Protein AF-0000000087491617 (afdb_homodimer)

Solvent-accessible surface area (backbone atoms only — not comparable to full-atom values): 23302 Å² total; per-residue (Å²): 134,84,81,72,82,80,80,80,79,79,77,76,76,72,72,70,69,64,67,68,63,70,70,77,63,46,45,18,66,58,75,76,53,64,67,40,50,60,42,80,82,55,69,63,40,55,54,71,40,70,40,29,30,24,34,37,91,50,28,19,28,94,84,69,36,46,40,36,65,36,35,19,52,84,33,32,60,73,57,80,69,54,47,40,76,29,64,39,16,61,54,77,81,87,42,67,60,34,35,48,87,56,75,73,55,69,66,38,51,55,68,38,72,49,44,51,43,54,36,90,71,35,39,76,45,76,47,51,55,31,38,20,52,49,29,33,68,46,70,72,42,43,44,40,52,49,73,73,46,54,36,52,90,68,27,37,59,23,82,84,51,45,64,39,56,42,80,48,43,57,60,88,46,68,76,55,75,69,44,46,35,51,55,91,46,71,84,64,78,74,72,67,77,72,82,70,77,86,122,134,83,82,73,81,80,79,80,80,78,78,74,77,71,71,70,67,65,68,68,64,69,71,77,62,45,45,17,67,58,76,74,53,64,68,42,51,58,41,79,82,56,69,64,38,57,51,72,39,73,40,30,31,22,36,37,92,50,28,20,27,93,85,67,37,46,44,37,67,36,35,19,52,85,33,33,62,73,56,80,70,53,47,41,76,30,63,38,16,62,54,77,82,88,42,67,61,35,34,48,86,55,75,74,57,68,65,38,53,56,69,39,71,48,42,51,43,52,37,89,70,34,39,76,45,74,46,52,57,30,37,21,52,48,30,35,68,46,72,72,43,44,44,40,53,48,75,71,50,55,36,52,90,68,27,36,61,24,83,85,53,44,65,40,54,42,80,47,44,57,62,88,49,66,77,55,76,71,42,45,36,51,56,92,48,72,83,66,79,78,74,71,74,72,79,71,71,80,120

Nearest PDB structures (foldseek):
  5o32-assembly1_G  TM=4.995E-01  e=3.528E-10  Homo sapiens
  8cmt-assembly1_D  TM=4.604E-01  e=8.039E-11  Homo sapiens
  3zd1-assembly2_B  TM=4.513E-01  e=4.442E-08  Homo sapiens
  3kxv-assembly1_A  TM=4.478E-01  e=3.444E-07  Homo sapiens
  3kzj-assembly1_A  TM=4.372E-01  e=3.645E-07  Homo sapiens

InterPro domains:
  IPR000436 Sushi/SCR/CCP domain [PF00084] (28-83)
  IPR000436 Sushi/SCR/CCP domain [PF00084] (89-143)
  IPR000436 Sushi/SCR/CCP domain [PS50923] (26-85)
  IPR000436 Sushi/SCR/CCP domain [PS50923] (87-145)
  IPR000436 Sushi/SCR/CCP domain [SM00032] (28-83)
  IPR000436 Sushi/SCR/CCP domain [SM00032] (89-143)
  IPR000436 Sushi/SCR/CCP domain [cd00033] (31-81)
  IPR000436 Sushi/SCR/CCP domain [cd00033] (89-143)
  IPR002172 Low-density lipoprotein (LDL) receptor class A repeat [PF00057] (150-185)
  IPR002172 Low-density lipoprotein (LDL) receptor class A repeat [PS50068] (150-186)
  IPR002172 Low-density lipoprotein (LDL) receptor class A repeat [SM00192] (150-187)
  IPR002172 Low-density lipoprotein (LDL) receptor class A repeat [cd00112] (151-185)
  IPR023415 Low-density lipoprotein (LDL) receptor class A, conserved site [PS01209] (163-185)
  IPR035976 Sushi/SCR/CCP superfamily [SSF57535] (27-85)
  IPR035976 Sushi/SCR/CCP superfamily [SSF57535] (88-143)
  IPR036055 LDL receptor-like superfamily [G3DSA:4.10.400.10] (146-192)
  IPR036055 LDL receptor-like superfamily [SSF57424] (149-185)
  IPR051503 Complement System Regulators and Virion Entry Mediators [PTHR45785] (9-160)

Foldseek 3Di:
DPPDDDPDPPPPPPPCPVPPPPPPAQKEADADEPQWDKPPDDGIGHAFDKIKIFHHPQWAWPVRHGMDIWGHHSNDIPDHTYIDWAFKEAWDDDEPQKDWPDDDDGIGGAFDKIFIDGHPQWDKDDGRMWGHHRHDIDDHIHIGHLVVLPAPPQWDQFPSRDTDGLVPQCPPDDPVVVCRSNPPNPPPPPPPVPPDPDD/DDPDDDPPPPPPPPPCPVPPPPPPAQKEADADEPQKDKPPDDGIGHAFDKIKIFHHPQWAWPVRHGMDIWGHHSNDIPDHTYIDWAFKEAWDDDEPQKDWPDDDDGIGGAFDKIFIDGHPQWDKDDGRMWGHHRHDIDDHIHTGHLVVLPAPPQWDQFPVSDTDGLVPQCPPDDPVVVCRSNPPNPPPPPPPPPPPPPD

Organism: NCBI:txid62062

Structure (mmCIF, N/CA/C/O backbone):
data_AF-0000000087491617-model_v1
#
loop_
_entity.id
_entity.type
_entity.pdbx_description
1 polymer 'Sushi domain-containing protein'
#
loop_
_atom_site.group_PDB
_atom_site.id
_atom_site.type_symbol
_atom_site.label_atom_id
_atom_site.label_alt_id
_atom_site.label_comp_id
_atom_site.label_asym_id
_atom_site.label_entity_id
_atom_site.label_seq_id
_atom_site.pdbx_PDB_ins_code
_atom_site.Cartn_x
_atom_site.Cartn_y
_atom_site.Cartn_z
_atom_site.occupancy
_atom_site.B_iso_or_equiv
_atom_site.auth_seq_id
_atom_site.auth_comp_id
_atom_site.auth_asym_id
_atom_site.auth_atom_id
_atom_site.pdbx_PDB_model_num
ATOM 1 N N . MET A 1 1 ? 5.883 -97.625 -44.594 1 30.8 1 MET A N 1
ATOM 2 C CA . MET A 1 1 ? 5.328 -96.312 -44.656 1 30.8 1 MET A CA 1
ATOM 3 C C . MET A 1 1 ? 5.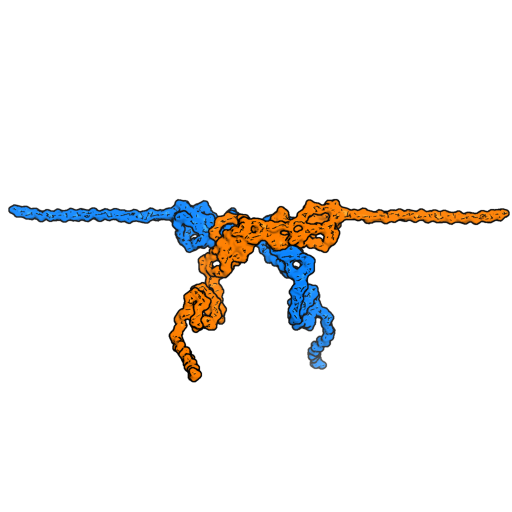859 -95.438 -43.5 1 30.8 1 MET A C 1
ATOM 5 O O . MET A 1 1 ? 5.832 -95.875 -42.344 1 30.8 1 MET A O 1
ATOM 9 N N . LYS A 1 2 ? 6.891 -94.688 -43.844 1 43.59 2 LYS A N 1
ATOM 10 C CA . LYS A 1 2 ? 7.688 -93.812 -43.031 1 43.59 2 LYS A CA 1
ATOM 11 C C . LYS A 1 2 ? 6.82 -92.688 -42.406 1 43.59 2 LYS A C 1
ATOM 13 O O . LYS A 1 2 ? 6.074 -92 -43.094 1 43.59 2 LYS A O 1
ATOM 18 N N . GLU A 1 3 ? 6.297 -92.875 -41.219 1 48.12 3 GLU A N 1
ATOM 19 C CA . GLU A 1 3 ? 5.473 -91.938 -40.469 1 48.12 3 GLU A CA 1
ATOM 20 C C . GLU A 1 3 ? 6.223 -90.562 -40.281 1 48.12 3 GLU A C 1
ATOM 22 O O . GLU A 1 3 ? 7.332 -90.562 -39.75 1 48.12 3 GLU A O 1
ATOM 27 N N . ILE A 1 4 ? 6.012 -89.688 -41.156 1 57.34 4 ILE A N 1
ATOM 28 C CA . ILE A 1 4 ? 6.625 -88.375 -41.031 1 57.34 4 ILE A CA 1
ATOM 29 C C . ILE A 1 4 ? 5.934 -87.562 -39.938 1 57.34 4 ILE A C 1
ATOM 31 O O . ILE A 1 4 ? 4.715 -87.375 -39.969 1 57.34 4 ILE A O 1
ATOM 35 N N . PRO A 1 5 ? 6.543 -87.312 -38.812 1 56.34 5 PRO A N 1
ATOM 36 C CA . PRO A 1 5 ? 5.914 -86.5 -37.781 1 56.34 5 PRO A CA 1
ATOM 37 C C . PRO A 1 5 ? 5.703 -85.062 -38.25 1 56.34 5 PRO A C 1
ATOM 39 O O . PRO A 1 5 ? 6.566 -84.5 -38.938 1 56.34 5 PRO A O 1
ATOM 42 N N . LEU A 1 6 ? 4.535 -84.562 -38.469 1 53.09 6 LEU A N 1
ATOM 43 C CA . LEU A 1 6 ? 4.148 -83.188 -38.812 1 53.09 6 LEU A CA 1
ATOM 44 C C . LEU A 1 6 ? 4.398 -82.25 -37.625 1 53.09 6 LEU A C 1
ATOM 46 O O . LEU A 1 6 ? 3.818 -82.438 -36.562 1 53.09 6 LEU A O 1
ATOM 50 N N . TYR A 1 7 ? 5.527 -81.562 -37.531 1 54.34 7 TYR A N 1
ATOM 51 C CA . TYR A 1 7 ? 5.754 -80.5 -36.562 1 54.34 7 TYR A CA 1
ATOM 52 C C . TYR A 1 7 ? 4.941 -79.25 -36.906 1 54.34 7 TYR A C 1
ATOM 54 O O . TYR A 1 7 ? 5.035 -78.75 -38.031 1 54.34 7 TYR A O 1
ATOM 62 N N . VAL A 1 8 ? 3.822 -79.062 -36.281 1 53.22 8 VAL A N 1
ATOM 63 C CA . VAL A 1 8 ? 3.062 -77.812 -36.406 1 53.22 8 VAL A CA 1
ATOM 64 C C . VAL A 1 8 ? 3.83 -76.625 -35.75 1 53.22 8 VAL A C 1
ATOM 66 O O . VAL A 1 8 ? 4.129 -76.688 -34.562 1 53.22 8 VAL A O 1
ATOM 69 N N . ILE A 1 9 ? 4.57 -75.812 -36.438 1 51.75 9 ILE A N 1
ATOM 70 C CA . ILE A 1 9 ? 5.188 -74.562 -35.969 1 51.75 9 ILE A CA 1
ATOM 71 C C . ILE A 1 9 ? 4.113 -73.5 -35.719 1 51.75 9 ILE A C 1
ATOM 73 O O . ILE A 1 9 ? 3.438 -73.062 -36.656 1 51.75 9 ILE A O 1
ATOM 77 N N . ILE A 1 10 ? 3.545 -73.5 -34.531 1 50.28 10 ILE A N 1
ATOM 78 C CA . ILE A 1 10 ? 2.66 -72.375 -34.125 1 50.28 10 ILE A CA 1
ATOM 79 C C . ILE A 1 10 ? 3.441 -71.062 -34.125 1 50.28 10 ILE A C 1
ATOM 81 O O . ILE A 1 10 ? 4.391 -70.938 -33.344 1 50.28 10 ILE A O 1
ATOM 85 N N . VAL A 1 11 ? 3.5 -70.312 -35.156 1 48.72 11 VAL A N 1
ATOM 86 C CA . VAL A 1 11 ? 4.051 -68.938 -35.188 1 48.72 11 VAL A CA 1
ATOM 87 C C . VAL A 1 11 ? 3.178 -68 -34.344 1 48.72 11 VAL A C 1
ATOM 89 O O . VAL A 1 11 ? 2.025 -67.75 -34.688 1 48.72 11 VAL A O 1
ATOM 92 N N . LEU A 1 12 ? 3.332 -68.062 -33.062 1 45.19 12 LEU A N 1
ATOM 93 C CA . LEU A 1 12 ? 2.707 -67 -32.25 1 45.19 12 LEU A CA 1
ATOM 94 C C . LEU A 1 12 ? 3.107 -65.625 -32.75 1 45.19 12 LEU A C 1
ATOM 96 O O . LEU A 1 12 ? 4.289 -65.25 -32.719 1 45.19 12 LEU A O 1
ATOM 100 N N . HIS A 1 13 ? 2.402 -65 -33.656 1 48.53 13 HIS A N 1
ATOM 101 C CA . HIS A 1 13 ? 2.547 -63.594 -33.969 1 48.53 13 HIS A CA 1
ATOM 102 C C . HIS A 1 13 ? 2.389 -62.75 -32.688 1 48.53 13 HIS A C 1
ATOM 104 O O . HIS A 1 13 ? 1.28 -62.594 -32.188 1 48.53 13 HIS A O 1
ATOM 110 N N . ILE A 1 14 ? 3.367 -62.75 -31.859 1 43.16 14 ILE A N 1
ATOM 111 C CA . ILE A 1 14 ? 3.35 -61.75 -30.812 1 43.16 14 ILE A CA 1
ATOM 112 C C . ILE A 1 14 ? 3.201 -60.344 -31.453 1 43.16 14 ILE A C 1
ATOM 114 O O . ILE A 1 14 ? 4.066 -59.938 -32.219 1 43.16 14 ILE A O 1
ATOM 118 N N . TRP A 1 15 ? 1.972 -60 -31.859 1 41.31 15 TRP A N 1
ATOM 119 C CA . TRP A 1 15 ? 1.788 -58.562 -32.125 1 41.31 15 TRP A CA 1
ATOM 120 C C . TRP A 1 15 ? 2.439 -57.719 -31.031 1 41.31 15 TRP A C 1
ATOM 122 O O . TRP A 1 15 ? 2.043 -57.781 -29.859 1 41.31 15 TRP A O 1
ATOM 132 N N . SER A 1 16 ? 3.74 -57.625 -31.078 1 38.47 16 SER A N 1
ATOM 133 C CA . SER A 1 16 ? 4.293 -56.562 -30.25 1 38.47 16 SER A CA 1
ATOM 134 C C . SER A 1 16 ? 3.408 -55.312 -30.297 1 38.47 16 SER A C 1
ATOM 136 O O . SER A 1 16 ? 3.24 -54.688 -31.359 1 38.47 16 SER A O 1
ATOM 138 N N . TYR A 1 17 ? 2.193 -55.406 -29.734 1 39.84 17 TYR A N 1
ATOM 139 C CA . TYR A 1 17 ? 1.621 -54.094 -29.469 1 39.84 17 TYR A CA 1
ATOM 140 C C . TYR A 1 17 ? 2.703 -53.094 -29.078 1 39.84 17 TYR A C 1
ATOM 142 O O . TYR A 1 17 ? 3.301 -53.219 -28 1 39.84 17 TYR A O 1
ATOM 150 N N . GLY A 1 18 ? 3.535 -52.75 -30.062 1 40.78 18 GLY A N 1
ATOM 151 C CA . GLY A 1 18 ? 4.32 -51.562 -29.688 1 40.78 18 GLY A CA 1
ATOM 152 C C . GLY A 1 18 ? 3.598 -50.656 -28.734 1 40.78 18 GLY A C 1
ATOM 153 O O . GLY A 1 18 ? 2.479 -50.219 -29 1 40.78 18 GLY A O 1
ATOM 154 N N . VAL A 1 19 ? 3.648 -51 -27.5 1 41.34 19 VAL A N 1
ATOM 155 C CA . VAL A 1 19 ? 3.283 -49.906 -26.609 1 41.34 19 VAL A CA 1
ATOM 156 C C . VAL A 1 19 ? 3.586 -48.562 -27.266 1 41.34 19 VAL A C 1
ATOM 158 O O . VAL A 1 19 ? 4.723 -48.312 -27.672 1 41.34 19 VAL A O 1
ATOM 161 N N . LYS A 1 20 ? 2.645 -48.156 -28.141 1 41 20 LYS A N 1
ATOM 162 C CA . LYS A 1 20 ? 2.816 -46.75 -28.5 1 41 20 LYS A CA 1
ATOM 163 C C . LYS A 1 20 ? 3.52 -46 -27.391 1 41 20 LYS A C 1
ATOM 165 O O . LYS A 1 20 ? 3.111 -46.062 -26.234 1 41 20 LYS A O 1
ATOM 170 N N . ALA A 1 21 ? 4.789 -45.906 -27.438 1 40.66 21 ALA A N 1
ATOM 171 C CA . ALA A 1 21 ? 5.461 -44.906 -26.609 1 40.66 21 ALA A CA 1
ATOM 172 C C . ALA A 1 21 ? 4.5 -43.781 -26.203 1 40.66 21 ALA A C 1
ATOM 174 O O . ALA A 1 21 ? 3.742 -43.281 -27.031 1 40.66 21 ALA A O 1
ATOM 175 N N . GLN A 1 22 ? 3.916 -43.875 -25.062 1 42.56 22 GLN A N 1
ATOM 176 C CA . GLN A 1 22 ? 3.307 -42.625 -24.609 1 42.56 22 GLN A CA 1
ATOM 177 C C . GLN A 1 22 ? 3.887 -41.438 -25.359 1 42.56 22 GLN A C 1
ATOM 179 O O . GLN A 1 22 ? 5.102 -41.219 -25.375 1 42.56 22 GLN A O 1
ATOM 184 N N . GLU A 1 23 ? 3.596 -41.188 -26.656 1 44.97 23 GLU A N 1
ATOM 185 C CA . GLU A 1 23 ? 4 -39.875 -27.203 1 44.97 23 GLU A CA 1
ATOM 186 C C . GLU A 1 23 ? 4.418 -38.938 -26.094 1 44.97 23 GLU A C 1
ATOM 188 O O . GLU A 1 23 ? 3.631 -38.656 -25.188 1 44.97 23 GLU A O 1
ATOM 193 N N . SER A 1 24 ? 5.559 -39.062 -25.422 1 51.25 24 SER A N 1
ATOM 194 C CA . SER A 1 24 ? 6.117 -38.125 -24.438 1 51.25 24 SER A CA 1
ATOM 195 C C . SER A 1 24 ? 5.5 -36.75 -24.578 1 51.25 24 SER A C 1
ATOM 197 O O . SER A 1 24 ? 5.684 -36.062 -25.594 1 51.25 24 SER A O 1
ATOM 199 N N . GLY A 1 25 ? 4.227 -36.656 -24.453 1 65.81 25 GLY A N 1
ATOM 200 C CA . GLY A 1 25 ? 3.471 -35.406 -24.625 1 65.81 25 GLY A CA 1
ATOM 201 C C . GLY A 1 25 ? 4.27 -34.188 -24.281 1 65.81 25 GLY A C 1
ATOM 202 O O . GLY A 1 25 ? 5.254 -34.25 -23.547 1 65.81 25 GLY A O 1
ATOM 203 N N . LYS A 1 26 ? 4.27 -33.188 -25.188 1 84.75 26 LYS A N 1
ATOM 204 C CA . LYS A 1 26 ? 4.953 -31.906 -25.016 1 84.75 26 LYS A CA 1
ATOM 205 C C . LYS A 1 26 ? 4.762 -31.359 -23.609 1 84.75 26 LYS A C 1
ATOM 207 O O . LYS A 1 26 ? 3.635 -31.266 -23.125 1 84.75 26 LYS A O 1
ATOM 212 N N . VAL A 1 27 ? 5.816 -31.594 -22.859 1 92.5 27 VAL A N 1
ATOM 213 C CA . VAL A 1 27 ? 5.781 -31.109 -21.484 1 92.5 27 VAL A CA 1
ATOM 214 C C . VAL A 1 27 ? 6.766 -29.938 -21.328 1 92.5 27 VAL A C 1
ATOM 216 O O . VAL A 1 27 ? 7.766 -29.875 -22.047 1 92.5 27 VAL A O 1
ATOM 219 N N . CYS A 1 28 ? 6.441 -29.031 -20.484 1 95.88 28 CYS A N 1
ATOM 220 C CA . CYS A 1 28 ? 7.355 -27.953 -20.094 1 95.88 28 CYS A CA 1
ATOM 221 C C . CYS A 1 28 ? 8.07 -28.312 -18.797 1 95.88 28 CYS A C 1
ATOM 223 O O . CYS A 1 28 ? 7.473 -28.875 -17.875 1 95.88 28 CYS A O 1
ATOM 225 N N . GLN A 1 29 ? 9.398 -28.016 -18.797 1 95.25 29 GLN A N 1
ATOM 226 C CA . GLN A 1 29 ? 10.141 -28.156 -17.547 1 95.25 29 GLN A CA 1
ATOM 227 C C . GLN A 1 29 ? 9.938 -26.953 -16.625 1 95.25 29 GLN A C 1
ATOM 229 O O . GLN A 1 29 ? 9.609 -25.859 -17.109 1 95.25 29 GLN A O 1
ATOM 234 N N . ARG A 1 30 ? 10.109 -27.188 -15.328 1 95 30 ARG A N 1
ATOM 235 C CA . ARG A 1 30 ? 10.016 -26.078 -14.398 1 95 30 ARG A CA 1
ATOM 236 C C . ARG A 1 30 ? 10.945 -24.938 -14.82 1 95 30 ARG A C 1
ATOM 238 O O . ARG A 1 30 ? 12.141 -25.156 -15.031 1 95 30 ARG A O 1
ATOM 245 N N . PRO A 1 31 ? 10.352 -23.812 -14.961 1 95.12 31 PRO A N 1
ATOM 246 C CA . PRO A 1 31 ? 11.227 -22.703 -15.328 1 95.12 31 PRO A CA 1
ATOM 247 C C . PRO A 1 31 ? 12.133 -22.266 -14.18 1 95.12 31 PRO A C 1
ATOM 249 O O . PRO A 1 31 ? 11.773 -22.422 -13.008 1 95.12 31 PRO A O 1
ATOM 252 N N . GLN A 1 32 ? 13.273 -21.766 -14.555 1 91.62 32 GLN A N 1
ATOM 253 C CA . GLN A 1 32 ? 14.156 -21.172 -13.555 1 91.62 32 GLN A CA 1
ATOM 254 C C . GLN A 1 32 ? 13.695 -19.766 -13.172 1 91.62 32 GLN A C 1
ATOM 256 O O . GLN A 1 32 ? 13.391 -18.953 -14.039 1 91.62 32 GLN A O 1
ATOM 261 N N . LEU A 1 33 ? 13.484 -19.594 -11.922 1 95.31 33 LEU A N 1
ATOM 262 C CA . LEU A 1 33 ? 13.094 -18.281 -11.422 1 95.31 33 LEU A CA 1
ATOM 263 C C . LEU A 1 33 ? 13.875 -17.922 -10.156 1 95.31 33 LEU A C 1
ATOM 265 O O . LEU A 1 33 ? 13.648 -18.516 -9.094 1 95.31 33 LEU A O 1
ATOM 269 N N . ASP A 1 34 ? 14.742 -16.891 -10.32 1 93.69 34 ASP A N 1
ATOM 270 C CA . ASP A 1 34 ? 15.484 -16.406 -9.156 1 93.69 34 ASP A CA 1
ATOM 271 C C . ASP A 1 34 ? 14.695 -15.336 -8.406 1 93.69 34 ASP A C 1
ATOM 273 O O . ASP A 1 34 ? 14.055 -14.484 -9.023 1 93.69 34 ASP A O 1
ATOM 277 N N . ASN A 1 35 ? 14.742 -15.406 -7.082 1 94.38 35 ASN A N 1
ATOM 278 C CA . ASN A 1 35 ? 14.164 -14.391 -6.215 1 94.38 35 ASN A CA 1
ATOM 279 C C . ASN A 1 35 ? 12.648 -14.328 -6.352 1 94.38 35 ASN A C 1
ATOM 281 O O . ASN A 1 35 ? 12.07 -13.25 -6.457 1 94.38 35 ASN A O 1
ATOM 285 N N . GLY A 1 36 ? 12.117 -15.508 -6.508 1 95.69 36 GLY A N 1
ATOM 286 C CA . GLY A 1 36 ? 10.68 -15.727 -6.602 1 95.69 36 GLY A CA 1
ATOM 287 C C . GLY A 1 36 ? 10.289 -17.188 -6.512 1 95.69 36 GLY A C 1
ATOM 288 O O . GLY A 1 36 ? 11.094 -18.031 -6.105 1 95.69 36 GLY A O 1
ATOM 289 N N . PHE A 1 37 ? 9.062 -17.453 -6.824 1 95.25 37 PHE A N 1
ATOM 290 C CA . PHE A 1 37 ? 8.625 -18.844 -6.816 1 95.25 37 PHE A CA 1
ATOM 291 C C . PHE A 1 37 ? 7.504 -19.062 -7.828 1 95.25 37 PHE A C 1
ATOM 293 O O . PHE A 1 37 ? 6.898 -18.094 -8.312 1 95.25 37 PHE A O 1
ATOM 300 N N . VAL A 1 38 ? 7.336 -20.281 -8.156 1 95.81 38 VAL A N 1
ATOM 301 C CA . VAL A 1 38 ? 6.289 -20.656 -9.102 1 95.81 38 VAL A CA 1
ATOM 302 C C . VAL A 1 38 ? 5.219 -21.484 -8.383 1 95.81 38 VAL A C 1
ATOM 304 O O . VAL A 1 38 ? 5.484 -22.094 -7.348 1 95.81 38 VAL A O 1
ATOM 307 N N . ASP A 1 39 ? 4.02 -21.391 -8.961 1 93.81 39 ASP A N 1
ATOM 308 C CA . ASP A 1 39 ? 2.912 -22.172 -8.406 1 93.81 39 ASP A CA 1
ATOM 309 C C . ASP A 1 39 ? 2.02 -22.719 -9.508 1 93.81 39 ASP A C 1
ATOM 311 O O . ASP A 1 39 ? 1.554 -21.984 -10.375 1 93.81 39 ASP A O 1
ATOM 315 N N . PRO A 1 40 ? 1.749 -23.969 -9.555 1 92.56 40 PRO A N 1
ATOM 316 C CA . PRO A 1 40 ? 2.248 -25 -8.648 1 92.56 40 PRO A CA 1
ATOM 317 C C . PRO A 1 40 ? 3.725 -25.328 -8.867 1 92.56 40 PRO A C 1
ATOM 319 O O . PRO A 1 40 ? 4.223 -25.203 -9.992 1 92.56 40 PRO A O 1
ATOM 322 N N . GLU A 1 41 ? 4.289 -25.766 -7.73 1 92 41 GLU A N 1
ATOM 323 C CA . GLU A 1 41 ? 5.688 -26.156 -7.824 1 92 41 GLU A CA 1
ATOM 324 C C . GLU A 1 41 ? 5.812 -27.641 -8.203 1 92 41 GLU A C 1
ATOM 326 O O . GLU A 1 41 ? 5.523 -28.516 -7.391 1 92 41 GLU A O 1
ATOM 331 N N . GLN A 1 42 ? 6.195 -27.906 -9.414 1 92.38 42 GLN A N 1
ATOM 332 C CA . GLN A 1 42 ? 6.391 -29.234 -9.969 1 92.38 42 GLN A CA 1
ATOM 333 C C . GLN A 1 42 ? 7.648 -29.297 -10.828 1 92.38 42 GLN A C 1
ATOM 335 O O . GLN A 1 42 ? 8.266 -28.266 -11.109 1 92.38 42 GLN A O 1
ATOM 340 N N . GLU A 1 43 ? 7.98 -30.516 -11.156 1 93.5 43 GLU A N 1
ATOM 341 C CA . GLU A 1 43 ? 9.172 -30.672 -11.992 1 93.5 43 GLU A CA 1
ATOM 342 C C . GLU A 1 43 ? 8.828 -30.516 -13.469 1 93.5 43 GLU A C 1
ATOM 344 O O . GLU A 1 43 ? 9.633 -29.969 -14.242 1 93.5 43 GLU A O 1
ATOM 349 N N . THR A 1 44 ? 7.691 -31.016 -13.859 1 94.75 44 THR A N 1
ATOM 350 C CA . THR A 1 44 ? 7.211 -30.922 -15.234 1 94.75 44 THR A CA 1
ATOM 351 C C . THR A 1 44 ? 5.75 -30.484 -15.266 1 94.75 44 THR A C 1
ATOM 353 O O . THR A 1 44 ? 5.023 -30.656 -14.281 1 94.75 44 THR A O 1
ATOM 356 N N . TYR A 1 45 ? 5.402 -29.828 -16.391 1 94.62 45 TYR A N 1
ATOM 357 C CA . TYR A 1 45 ? 4.051 -29.312 -16.562 1 94.62 45 TYR A CA 1
ATOM 358 C C . TYR A 1 45 ? 3.461 -29.781 -17.891 1 94.62 45 TYR A C 1
ATOM 360 O O . TYR A 1 45 ? 4.129 -29.719 -18.922 1 94.62 45 TYR A O 1
ATOM 368 N N . GLN A 1 46 ? 2.213 -30.25 -17.828 1 93.94 46 GLN A N 1
ATOM 369 C CA . GLN A 1 46 ? 1.538 -30.734 -19.031 1 93.94 46 GLN A CA 1
ATOM 370 C C . GLN A 1 46 ? 1.258 -29.578 -20 1 93.94 46 GLN A C 1
ATOM 372 O O . GLN A 1 46 ? 1.076 -28.438 -19.578 1 93.94 46 GLN A O 1
ATOM 377 N N . ASP A 1 47 ? 1.235 -29.953 -21.203 1 94.25 47 ASP A N 1
ATOM 378 C CA . ASP A 1 47 ? 0.895 -28.969 -22.219 1 94.25 47 ASP A CA 1
ATOM 379 C C . ASP A 1 47 ? -0.458 -28.328 -21.922 1 94.25 47 ASP A C 1
ATOM 381 O O . ASP A 1 47 ? -1.405 -29.016 -21.531 1 94.25 47 ASP A O 1
ATOM 385 N N . GLY A 1 48 ? -0.518 -26.984 -22.141 1 94.06 48 GLY A N 1
ATOM 386 C CA . GLY A 1 48 ? -1.764 -26.266 -21.906 1 94.06 48 GLY A CA 1
ATOM 387 C C . GLY A 1 48 ? -1.881 -25.703 -20.5 1 94.06 48 GLY A C 1
ATOM 388 O O . GLY A 1 48 ? -2.73 -24.859 -20.234 1 94.06 48 GLY A O 1
ATOM 389 N N . MET A 1 49 ? -1.02 -26.109 -19.672 1 93.75 49 MET A N 1
ATOM 390 C CA . MET A 1 49 ? -1.104 -25.688 -18.281 1 93.75 49 MET A CA 1
ATOM 391 C C . MET A 1 49 ? -0.583 -24.266 -18.109 1 93.75 49 MET A C 1
ATOM 393 O O . MET A 1 49 ? 0.366 -23.859 -18.781 1 93.75 49 MET A O 1
ATOM 397 N N . THR A 1 50 ? -1.267 -23.562 -17.188 1 94.88 50 THR A N 1
ATOM 398 C CA . THR A 1 50 ? -0.836 -22.219 -16.812 1 94.88 50 THR A CA 1
ATOM 399 C C . THR A 1 50 ? -0.073 -22.234 -15.492 1 94.88 50 THR A C 1
ATOM 401 O O . THR A 1 50 ? -0.486 -22.906 -14.539 1 94.88 50 THR A O 1
ATOM 404 N N . LEU A 1 51 ? 1.022 -21.578 -15.516 1 95.5 51 LEU A N 1
ATOM 405 C CA . LEU A 1 51 ? 1.879 -21.469 -14.344 1 95.5 51 LEU A CA 1
ATOM 406 C C . LEU A 1 51 ? 1.917 -20.031 -13.836 1 95.5 51 LEU A C 1
ATOM 408 O O . LEU A 1 51 ? 2.109 -19.094 -14.617 1 95.5 51 LEU A O 1
ATOM 412 N N . THR A 1 52 ? 1.641 -19.844 -12.547 1 96.12 52 THR A N 1
ATOM 413 C CA . THR A 1 52 ? 1.752 -18.531 -11.93 1 96.12 52 THR A CA 1
ATOM 414 C C . THR A 1 52 ? 3.078 -18.391 -11.188 1 96.12 52 THR A C 1
ATOM 416 O O . THR A 1 52 ? 3.623 -19.375 -10.688 1 96.12 52 THR A O 1
ATOM 419 N N . TYR A 1 53 ? 3.553 -17.219 -11.211 1 96.88 53 TYR A N 1
ATOM 420 C CA . TYR A 1 53 ? 4.77 -16.969 -10.453 1 96.88 53 TYR A CA 1
ATOM 421 C C . TYR A 1 53 ? 4.723 -15.602 -9.781 1 96.88 53 TYR A C 1
ATOM 423 O O . TYR A 1 53 ? 3.939 -14.734 -10.172 1 96.88 53 TYR A O 1
ATOM 431 N N . ALA A 1 54 ? 5.441 -15.445 -8.719 1 97.56 54 ALA A N 1
ATOM 432 C CA . ALA A 1 54 ? 5.535 -14.195 -7.973 1 97.56 54 ALA A CA 1
ATOM 433 C C . ALA A 1 54 ? 6.984 -13.875 -7.617 1 97.56 54 ALA A C 1
ATOM 435 O O . ALA A 1 54 ? 7.773 -14.781 -7.328 1 97.56 54 ALA A O 1
ATOM 436 N N . CYS A 1 55 ? 7.258 -12.633 -7.668 1 96.31 55 CYS A N 1
ATOM 437 C CA . CYS A 1 55 ? 8.586 -12.164 -7.297 1 96.31 55 CYS A CA 1
ATOM 438 C C . CYS A 1 55 ? 8.648 -11.805 -5.812 1 96.31 55 CYS A C 1
ATOM 440 O O . CYS A 1 55 ? 7.633 -11.438 -5.219 1 96.31 55 CYS A O 1
ATOM 442 N N . ASP A 1 56 ? 9.82 -11.961 -5.316 1 92.44 56 ASP A N 1
ATOM 443 C CA . ASP A 1 56 ? 10.023 -11.523 -3.939 1 92.44 56 ASP A CA 1
ATOM 444 C C . ASP A 1 56 ? 9.852 -10.008 -3.816 1 92.44 56 ASP A C 1
ATOM 446 O O . ASP A 1 56 ? 9.898 -9.289 -4.816 1 92.44 56 ASP A O 1
ATOM 450 N N . ARG A 1 57 ? 9.609 -9.602 -2.561 1 88.56 57 ARG A N 1
ATOM 451 C CA . ARG A 1 57 ? 9.398 -8.188 -2.303 1 88.56 57 ARG A CA 1
ATOM 452 C C . ARG A 1 57 ? 10.531 -7.344 -2.875 1 88.56 57 ARG A C 1
ATOM 454 O O . ARG A 1 57 ? 11.703 -7.715 -2.762 1 88.56 57 ARG A O 1
ATOM 461 N N . GLY A 1 58 ? 10.18 -6.207 -3.508 1 86.25 58 GLY A N 1
ATOM 462 C CA . GLY A 1 58 ? 11.18 -5.297 -4.055 1 86.25 58 GLY A CA 1
ATOM 463 C C . GLY A 1 58 ? 11.539 -5.602 -5.496 1 86.25 58 GLY A C 1
ATOM 464 O O . GLY A 1 58 ? 12.289 -4.855 -6.125 1 86.25 58 GLY A O 1
ATOM 465 N N . LEU A 1 59 ? 11.008 -6.66 -6.008 1 92.31 59 LEU A N 1
ATOM 466 C CA . LEU A 1 59 ? 11.289 -7.066 -7.383 1 92.31 59 LEU A CA 1
ATOM 467 C C . LEU A 1 59 ? 10.031 -7 -8.234 1 92.31 59 LEU A C 1
ATOM 469 O O . LEU A 1 59 ? 8.914 -6.977 -7.703 1 92.31 59 LEU A O 1
ATOM 473 N N . LYS A 1 60 ? 10.242 -6.91 -9.555 1 93.38 60 LYS A N 1
ATOM 474 C CA . LYS A 1 60 ? 9.117 -6.828 -10.484 1 93.38 60 LYS A CA 1
ATOM 475 C C . LYS A 1 60 ? 9.281 -7.816 -11.633 1 93.38 60 LYS A C 1
ATOM 477 O O . LYS A 1 60 ? 10.391 -8.266 -11.922 1 93.38 60 LYS A O 1
ATOM 482 N N . THR A 1 61 ? 8.117 -8.148 -12.203 1 95.38 61 THR A N 1
ATOM 483 C CA . THR A 1 61 ? 8.086 -8.945 -13.422 1 95.38 61 THR A CA 1
ATOM 484 C C . THR A 1 61 ? 8.25 -8.055 -14.656 1 95.38 61 THR A C 1
ATOM 486 O O . THR A 1 61 ? 8.242 -6.828 -14.539 1 95.38 61 THR A O 1
ATOM 489 N N . PRO A 1 62 ? 8.445 -8.648 -15.805 1 92.38 62 PRO A N 1
ATOM 490 C CA . PRO A 1 62 ? 8.531 -7.84 -17.016 1 92.38 62 PRO A CA 1
ATOM 491 C C . PRO A 1 62 ? 7.277 -6.992 -17.25 1 92.38 62 PRO A C 1
ATOM 493 O O . PRO A 1 62 ? 7.332 -5.984 -17.953 1 92.38 62 PRO A O 1
ATOM 496 N N . MET A 1 63 ? 6.152 -7.348 -16.641 1 89.75 63 MET A N 1
ATOM 497 C CA . MET A 1 63 ? 4.906 -6.602 -16.781 1 89.75 63 MET A CA 1
ATOM 498 C C . MET A 1 63 ? 4.789 -5.539 -15.695 1 89.75 63 MET A C 1
ATOM 500 O O . MET A 1 63 ? 3.73 -4.93 -15.523 1 89.75 63 MET A O 1
ATOM 504 N N . GLU A 1 64 ? 5.793 -5.352 -14.922 1 86 64 GLU A N 1
ATOM 505 C CA . GLU A 1 64 ? 5.949 -4.273 -13.953 1 86 64 GLU A CA 1
ATOM 506 C C . GLU A 1 64 ? 5.258 -4.609 -12.633 1 86 64 GLU A C 1
ATOM 508 O O . GLU A 1 64 ? 5.473 -3.939 -11.625 1 86 64 GLU A O 1
ATOM 513 N N . GLY A 1 65 ? 4.508 -5.629 -12.633 1 91.81 65 GLY A N 1
ATOM 514 C CA . GLY A 1 65 ? 3.893 -6.074 -11.398 1 91.81 65 GLY A CA 1
ATOM 515 C C . GLY A 1 65 ? 4.734 -7.09 -10.648 1 91.81 65 GLY A C 1
ATOM 516 O O . GLY A 1 65 ? 5.898 -7.312 -10.984 1 91.81 65 GLY A O 1
ATOM 517 N N . TRP A 1 66 ? 4.125 -7.613 -9.586 1 94.19 66 TRP A N 1
ATOM 518 C CA . TRP A 1 66 ? 4.91 -8.508 -8.742 1 94.19 66 TRP A CA 1
ATOM 519 C C . TRP A 1 66 ? 4.559 -9.969 -9.023 1 94.19 66 TRP A C 1
ATOM 521 O O . TRP A 1 66 ? 5.164 -10.875 -8.453 1 94.19 66 TRP A O 1
ATOM 531 N N . TRP A 1 67 ? 3.592 -10.188 -9.898 1 97 67 TRP A N 1
ATOM 532 C CA . TRP A 1 67 ? 3.236 -11.555 -10.266 1 97 67 TRP A CA 1
ATOM 533 C C . TRP A 1 67 ? 2.996 -11.664 -11.766 1 97 67 TRP A C 1
ATOM 535 O O . TRP A 1 67 ? 2.912 -10.656 -12.469 1 97 67 TRP A O 1
ATOM 545 N N . GLY A 1 68 ? 2.982 -12.891 -12.219 1 96.06 68 GLY A N 1
ATOM 546 C CA . GLY A 1 68 ? 2.719 -13.156 -13.625 1 96.06 68 GLY A CA 1
ATOM 547 C C . GLY A 1 68 ? 2.25 -14.57 -13.891 1 96.06 68 GLY A C 1
ATOM 548 O O . GLY A 1 68 ? 2.201 -15.398 -12.977 1 96.06 68 GLY A O 1
ATOM 549 N N . MET A 1 69 ? 1.812 -14.734 -15.133 1 95.69 69 MET A N 1
ATOM 550 C CA . MET A 1 69 ? 1.343 -16.047 -15.578 1 95.69 69 MET A CA 1
ATOM 551 C C . MET A 1 69 ? 1.965 -16.422 -16.922 1 95.69 69 MET A C 1
ATOM 553 O O . MET A 1 69 ? 2.098 -15.578 -17.797 1 95.69 69 MET A O 1
ATOM 557 N N . ILE A 1 70 ? 2.352 -17.688 -17.016 1 95.81 70 ILE A N 1
ATOM 558 C CA . ILE A 1 70 ? 2.859 -18.219 -18.281 1 95.81 70 ILE A CA 1
ATOM 559 C C . ILE A 1 70 ? 2.141 -19.516 -18.609 1 95.81 70 ILE A C 1
ATOM 561 O O . ILE A 1 70 ? 1.562 -20.156 -17.734 1 95.81 70 ILE A O 1
ATOM 565 N N . LYS A 1 71 ? 2.166 -19.891 -19.859 1 96.06 71 LYS A N 1
ATOM 566 C CA . LYS A 1 71 ? 1.457 -21.078 -20.312 1 96.06 71 LYS A CA 1
ATOM 567 C C . LYS A 1 71 ? 2.395 -22.031 -21.047 1 96.06 71 LYS A C 1
ATOM 569 O O . LYS A 1 71 ? 3.223 -21.594 -21.859 1 96.06 71 LYS A O 1
ATOM 574 N N . CYS A 1 72 ? 2.26 -23.297 -20.75 1 96.75 72 CYS A N 1
ATOM 575 C CA . CYS A 1 72 ? 2.986 -24.328 -21.5 1 96.75 72 CYS A CA 1
ATOM 576 C C . CYS A 1 72 ? 2.275 -24.641 -22.812 1 96.75 72 CYS A C 1
ATOM 578 O O . CYS A 1 72 ? 1.157 -25.172 -22.797 1 96.75 72 CYS A O 1
ATOM 580 N N . GLU A 1 73 ? 2.959 -24.25 -23.828 1 94.75 73 GLU A N 1
ATOM 581 C CA . GLU A 1 73 ? 2.395 -24.5 -25.156 1 94.75 73 GLU A CA 1
ATOM 582 C C . GLU A 1 73 ? 3.393 -25.234 -26.047 1 94.75 73 GLU A C 1
ATOM 584 O O . GLU A 1 73 ? 4.457 -24.688 -26.375 1 94.75 73 GLU A O 1
ATOM 589 N N . ASN A 1 74 ? 3.023 -26.469 -26.453 1 93 74 ASN A N 1
ATOM 590 C CA . ASN A 1 74 ? 3.863 -27.281 -27.328 1 93 74 ASN A CA 1
ATOM 591 C C . ASN A 1 74 ? 5.238 -27.531 -26.703 1 93 74 ASN A C 1
ATOM 593 O O . ASN A 1 74 ? 6.258 -27.422 -27.391 1 93 74 ASN A O 1
ATOM 597 N N . GLY A 1 75 ? 5.254 -27.625 -25.391 1 92.31 75 GLY A N 1
ATOM 598 C CA . GLY A 1 75 ? 6.461 -28 -24.672 1 92.31 75 GLY A CA 1
ATOM 599 C C . GLY A 1 75 ? 7.352 -26.812 -24.359 1 92.31 75 GLY A C 1
ATOM 600 O O . GLY A 1 75 ? 8.5 -26.984 -23.953 1 92.31 75 GLY A O 1
ATOM 601 N N . ARG A 1 76 ? 6.852 -25.672 -24.672 1 94.31 76 ARG A N 1
ATOM 602 C CA . ARG A 1 76 ? 7.602 -24.453 -24.375 1 94.31 76 ARG A CA 1
ATOM 603 C C . ARG A 1 76 ? 6.738 -23.453 -23.609 1 94.31 76 ARG A C 1
ATOM 605 O O . ARG A 1 76 ? 5.523 -23.391 -23.812 1 94.31 76 ARG A O 1
ATOM 612 N N . TRP A 1 77 ? 7.402 -22.781 -22.766 1 95.44 77 TRP A N 1
ATOM 613 C CA . TRP A 1 77 ? 6.684 -21.75 -22.047 1 95.44 77 TRP A CA 1
ATOM 614 C C . TRP A 1 77 ? 6.41 -20.547 -22.938 1 95.44 77 TRP A C 1
ATOM 616 O O . TRP A 1 77 ? 7.25 -20.172 -23.766 1 95.44 77 TRP A O 1
ATOM 626 N N . SER A 1 78 ? 5.223 -19.922 -22.734 1 95.19 78 SER A N 1
ATOM 627 C CA . SER A 1 78 ? 4.836 -18.75 -23.516 1 95.19 78 SER A CA 1
ATOM 628 C C . SER A 1 78 ? 5.801 -17.594 -23.281 1 95.19 78 SER A C 1
ATOM 630 O O . SER A 1 78 ? 5.977 -16.734 -24.141 1 95.19 78 SER A O 1
ATOM 632 N N . ASP A 1 79 ? 6.34 -17.453 -22.141 1 94 79 ASP A N 1
ATOM 633 C CA . ASP A 1 79 ? 7.301 -16.438 -21.75 1 94 79 ASP A CA 1
ATOM 634 C C . ASP A 1 79 ? 8.266 -16.969 -20.688 1 94 79 ASP A C 1
ATOM 636 O O . ASP A 1 79 ? 8.078 -18.062 -20.172 1 94 79 ASP A O 1
ATOM 640 N N . SER A 1 80 ? 9.305 -16.25 -20.469 1 92.38 80 SER A N 1
ATOM 641 C CA . SER A 1 80 ? 10.25 -16.625 -19.422 1 92.38 80 SER A CA 1
ATOM 642 C C . SER A 1 80 ? 10.031 -15.781 -18.172 1 92.38 80 SER A C 1
ATOM 644 O O . SER A 1 80 ? 10.117 -14.555 -18.219 1 92.38 80 SER A O 1
ATOM 646 N N . PRO A 1 81 ? 9.727 -16.5 -17.109 1 94.75 81 PRO A N 1
ATOM 647 C CA . PRO A 1 81 ? 9.555 -15.727 -15.875 1 94.75 81 PRO A CA 1
ATOM 648 C C . PRO A 1 81 ? 10.859 -15.109 -15.375 1 94.75 81 PRO A C 1
ATOM 650 O O . PRO A 1 81 ? 11.914 -15.75 -15.445 1 94.75 81 PRO A O 1
ATOM 653 N N . LEU A 1 82 ? 10.734 -13.82 -14.961 1 95.81 82 LEU A N 1
ATOM 654 C CA . LEU A 1 82 ? 11.898 -13.078 -14.492 1 95.81 82 LEU A CA 1
ATOM 655 C C . LEU A 1 82 ? 11.516 -12.109 -13.383 1 95.81 82 LEU A C 1
ATOM 657 O O . LEU A 1 82 ? 10.438 -11.516 -13.414 1 95.81 82 LEU A O 1
ATOM 661 N N . CYS A 1 83 ? 12.383 -12.055 -12.445 1 96 83 CYS A N 1
ATOM 662 C CA . CYS A 1 83 ? 12.266 -11.055 -11.383 1 96 83 CYS A CA 1
ATOM 663 C C . CYS A 1 83 ? 13.469 -10.125 -11.383 1 96 83 CYS A C 1
ATOM 665 O O . CYS A 1 83 ? 14.609 -10.57 -11.281 1 96 83 CYS A O 1
ATOM 667 N N . THR A 1 84 ? 13.148 -8.867 -11.602 1 94.06 84 THR A N 1
ATOM 668 C CA . THR A 1 84 ? 14.219 -7.875 -11.625 1 94.06 84 THR A CA 1
ATOM 669 C C . THR A 1 84 ? 13.953 -6.777 -10.594 1 94.06 84 THR A C 1
ATOM 671 O O . THR A 1 84 ? 12.812 -6.578 -10.172 1 94.06 84 THR A O 1
ATOM 674 N N . ALA A 1 85 ? 15.031 -6.145 -10.172 1 91.19 85 ALA A N 1
ATOM 675 C CA . ALA A 1 85 ? 14.898 -5.094 -9.164 1 91.19 85 ALA A CA 1
ATOM 676 C C . ALA A 1 85 ? 14.117 -3.904 -9.711 1 91.19 85 ALA A C 1
ATOM 678 O O . ALA A 1 85 ? 14.281 -3.52 -10.867 1 91.19 85 ALA A O 1
ATOM 679 N N . ARG A 1 86 ? 13.227 -3.475 -8.859 1 88.88 86 ARG A N 1
ATOM 680 C CA . ARG A 1 86 ? 12.57 -2.213 -9.195 1 88.88 86 ARG A CA 1
ATOM 681 C C . ARG A 1 86 ? 13.547 -1.045 -9.078 1 88.88 86 ARG A C 1
ATOM 683 O O . ARG A 1 86 ? 14.375 -1.009 -8.164 1 88.88 86 ARG A O 1
ATOM 690 N N . ARG A 1 87 ? 13.406 -0.115 -10.008 1 86.38 87 ARG A N 1
ATOM 691 C CA . ARG A 1 87 ? 14.297 1.041 -9.977 1 86.38 87 ARG A CA 1
ATOM 692 C C . ARG A 1 87 ? 13.523 2.322 -9.688 1 86.38 87 ARG A C 1
ATOM 694 O O . ARG A 1 87 ? 14.078 3.42 -9.75 1 86.38 87 ARG A O 1
ATOM 701 N N . SER A 1 88 ? 12.297 2.17 -9.406 1 92.75 88 SER A N 1
ATOM 702 C CA . SER A 1 88 ? 11.453 3.324 -9.117 1 92.75 88 SER A CA 1
ATOM 703 C C . SER A 1 88 ? 10.297 2.947 -8.195 1 92.75 88 SER A C 1
ATOM 705 O O . SER A 1 88 ? 10 1.765 -8.008 1 92.75 88 SER A O 1
ATOM 707 N N . CYS A 1 89 ? 9.766 3.949 -7.586 1 93.56 89 CYS A N 1
ATOM 708 C CA . CYS A 1 89 ? 8.617 3.775 -6.715 1 93.56 89 CYS A CA 1
ATOM 709 C C . CYS A 1 89 ? 7.379 4.438 -7.305 1 93.56 89 CYS A C 1
ATOM 711 O O . CYS A 1 89 ? 7.477 5.492 -7.941 1 93.56 89 CYS A O 1
ATOM 713 N N . ASP A 1 90 ? 6.27 3.697 -7.066 1 90.94 90 ASP A N 1
ATOM 714 C CA . ASP A 1 90 ? 4.996 4.352 -7.359 1 90.94 90 ASP A CA 1
ATOM 715 C C . ASP A 1 90 ? 4.715 5.477 -6.363 1 90.94 90 ASP A C 1
ATOM 717 O O . ASP A 1 90 ? 5.586 5.84 -5.566 1 90.94 90 ASP A O 1
ATOM 721 N N . ALA A 1 91 ? 3.574 6.129 -6.504 1 93.12 91 ALA A N 1
ATOM 722 C CA . ALA A 1 91 ? 3.193 7.195 -5.582 1 93.12 91 ALA A CA 1
ATOM 723 C C . ALA A 1 91 ? 3.357 6.75 -4.129 1 93.12 91 ALA A C 1
ATOM 725 O O . ALA A 1 91 ? 3.066 5.602 -3.789 1 93.12 91 ALA A O 1
ATOM 726 N N . PRO A 1 92 ? 3.805 7.664 -3.303 1 95.62 92 PRO A N 1
ATOM 727 C CA . PRO A 1 92 ? 3.965 7.309 -1.891 1 95.62 92 PRO A CA 1
ATOM 728 C C . PRO A 1 92 ? 2.652 6.891 -1.232 1 95.62 92 PRO A C 1
ATOM 730 O O . PRO A 1 92 ? 1.579 7.328 -1.657 1 95.62 92 PRO A O 1
ATOM 733 N N . PRO A 1 93 ? 2.818 6.027 -0.243 1 94 93 PRO A N 1
ATOM 734 C CA . PRO A 1 93 ? 1.596 5.562 0.414 1 94 93 PRO A CA 1
ATOM 735 C C . PRO A 1 93 ? 0.81 6.699 1.068 1 94 93 PRO A C 1
ATOM 737 O O . PRO A 1 93 ? 1.404 7.652 1.574 1 94 93 PRO A O 1
ATOM 740 N N . GLN A 1 94 ? -0.47 6.547 1.013 1 94.56 94 GLN A N 1
ATOM 741 C CA . GLN A 1 94 ? -1.321 7.535 1.662 1 94.56 94 GLN A CA 1
ATOM 742 C C . GLN A 1 94 ? -1.275 7.391 3.18 1 94.56 94 GLN A C 1
ATOM 744 O O . GLN A 1 94 ? -1.367 6.277 3.705 1 94.56 94 GLN A O 1
ATOM 749 N N . VAL A 1 95 ? -1.067 8.461 3.857 1 95.38 95 VAL A N 1
ATOM 750 C CA . VAL A 1 95 ? -1.142 8.531 5.312 1 95.38 95 VAL A CA 1
ATOM 751 C C . VAL A 1 95 ? -2.354 9.367 5.727 1 95.38 95 VAL A C 1
ATOM 753 O O . VAL A 1 95 ? -2.514 10.508 5.285 1 95.38 95 VAL A O 1
ATOM 756 N N . ASN A 1 96 ? -3.158 8.727 6.617 1 93.12 96 ASN A N 1
ATOM 757 C CA . ASN A 1 96 ? -4.328 9.469 7.074 1 93.12 96 ASN A CA 1
ATOM 758 C C . ASN A 1 96 ? -3.93 10.75 7.805 1 93.12 96 ASN A C 1
ATOM 760 O O . ASN A 1 96 ? -3.037 10.734 8.656 1 93.12 96 ASN A O 1
ATOM 764 N N . HIS A 1 97 ? -4.656 11.844 7.348 1 94.12 97 HIS A N 1
ATOM 765 C CA . HIS A 1 97 ? -4.477 13.141 7.984 1 94.12 97 HIS A CA 1
ATOM 766 C C . HIS A 1 97 ? -3.08 13.695 7.73 1 94.12 97 HIS A C 1
ATOM 768 O O . HIS A 1 97 ? -2.482 14.32 8.617 1 94.12 97 HIS A O 1
ATOM 774 N N . ALA A 1 98 ? -2.555 13.359 6.652 1 96.81 98 ALA A N 1
ATOM 775 C CA . ALA A 1 98 ? -1.268 13.898 6.223 1 96.81 98 ALA A CA 1
ATOM 776 C C . ALA A 1 98 ? -1.306 14.305 4.754 1 96.81 98 ALA A C 1
ATOM 778 O O . ALA A 1 98 ? -2.189 13.883 4.008 1 96.81 98 ALA A O 1
ATOM 779 N N . THR A 1 99 ? -0.462 15.133 4.406 1 96.19 99 THR A N 1
ATOM 780 C CA . THR A 1 99 ? -0.217 15.5 3.02 1 96.19 99 THR A CA 1
ATOM 781 C C . THR A 1 99 ? 1.27 15.398 2.686 1 96.19 99 THR A C 1
ATOM 783 O O . THR A 1 99 ? 2.082 15.062 3.549 1 96.19 99 THR A O 1
ATOM 786 N N . ILE A 1 100 ? 1.6 15.641 1.387 1 96.38 100 ILE A N 1
ATOM 787 C CA . ILE A 1 100 ? 2.98 15.656 0.917 1 96.38 100 ILE A CA 1
ATOM 788 C C . ILE A 1 100 ? 3.314 17.031 0.331 1 96.38 100 ILE A C 1
ATOM 790 O O . ILE A 1 100 ? 2.516 17.594 -0.414 1 96.38 100 ILE A O 1
ATOM 794 N N . VAL A 1 101 ? 4.5 17.547 0.708 1 92.06 101 VAL A N 1
ATOM 795 C CA . VAL A 1 101 ? 4.875 18.906 0.314 1 92.06 101 VAL A CA 1
ATOM 796 C C . VAL A 1 101 ? 5.637 18.859 -1.009 1 92.06 101 VAL A C 1
ATOM 798 O O . VAL A 1 101 ? 6.719 19.438 -1.127 1 92.06 101 VAL A O 1
ATOM 801 N N . HIS A 1 102 ? 5.32 18 -1.937 1 91.19 102 HIS A N 1
ATOM 802 C CA . HIS A 1 102 ? 5.863 17.875 -3.283 1 91.19 102 HIS A CA 1
ATOM 803 C C . HIS A 1 102 ? 4.746 17.781 -4.32 1 91.19 102 HIS A C 1
ATOM 805 O O . HIS A 1 102 ? 3.633 17.359 -4.004 1 91.19 102 HIS A O 1
ATOM 811 N N . GLN A 1 103 ? 5.105 18.219 -5.516 1 91.44 103 GLN A N 1
ATOM 812 C CA . GLN A 1 103 ? 4.152 18.047 -6.609 1 91.44 103 GLN A CA 1
ATOM 813 C C . GLN A 1 103 ? 3.848 16.578 -6.844 1 91.44 103 GLN A C 1
ATOM 815 O O . GLN A 1 103 ? 4.727 15.727 -6.691 1 91.44 103 GLN A O 1
ATOM 820 N N . TYR A 1 104 ? 2.648 16.406 -7.262 1 91.81 104 TYR A N 1
ATOM 821 C CA . TYR A 1 104 ? 2.236 15.023 -7.48 1 91.81 104 TYR A CA 1
ATOM 822 C C . TYR A 1 104 ? 3.053 14.383 -8.594 1 91.81 104 TYR A C 1
ATOM 824 O O . TYR A 1 104 ? 3.295 15.008 -9.633 1 91.81 104 TYR A O 1
ATOM 832 N N . GLN A 1 105 ? 3.465 13.242 -8.328 1 92.62 105 GLN A N 1
ATOM 833 C CA . GLN A 1 105 ? 4.062 12.344 -9.312 1 92.62 105 GLN A CA 1
ATOM 834 C C . GLN A 1 105 ? 3.584 10.906 -9.109 1 92.62 105 GLN A C 1
ATOM 836 O O . GLN A 1 105 ? 3.26 10.508 -7.984 1 92.62 105 GLN A O 1
ATOM 841 N N . ASN A 1 106 ? 3.531 10.195 -10.219 1 89.94 106 ASN A N 1
ATOM 842 C CA . ASN A 1 106 ? 3.092 8.805 -10.117 1 89.94 106 ASN A CA 1
ATOM 843 C C . ASN A 1 106 ? 4.277 7.844 -10.07 1 89.94 106 ASN A C 1
ATOM 845 O O . ASN A 1 106 ? 4.094 6.633 -9.914 1 89.94 106 ASN A O 1
ATOM 849 N N . ASN A 1 107 ? 5.43 8.414 -10.281 1 92.75 107 ASN A N 1
ATOM 850 C CA . ASN A 1 107 ? 6.648 7.617 -10.289 1 92.75 107 ASN A CA 1
ATOM 851 C C . ASN A 1 107 ? 7.832 8.398 -9.719 1 92.75 107 ASN A C 1
ATOM 853 O O . ASN A 1 107 ? 8.008 9.578 -10.031 1 92.75 107 ASN A O 1
ATOM 857 N N . PHE A 1 108 ? 8.617 7.723 -8.906 1 95.25 108 PHE A N 1
ATOM 858 C CA . PHE A 1 108 ? 9.766 8.336 -8.242 1 95.25 108 PHE A CA 1
ATOM 859 C C . PHE A 1 108 ? 11.016 7.492 -8.43 1 95.25 108 PHE A C 1
ATOM 861 O O . PHE A 1 108 ? 10.977 6.27 -8.266 1 95.25 108 PHE A O 1
ATOM 868 N N . SER A 1 109 ? 12.117 8.109 -8.805 1 94.75 109 SER A N 1
ATOM 869 C CA . SER A 1 109 ? 13.367 7.395 -9.008 1 94.75 109 SER A CA 1
ATOM 870 C C . SER A 1 109 ? 13.945 6.895 -7.684 1 94.75 109 SER A C 1
ATOM 872 O O . SER A 1 109 ? 13.609 7.422 -6.617 1 94.75 109 SER A O 1
ATOM 874 N N . ASN A 1 110 ? 14.797 5.895 -7.875 1 93.5 110 ASN A N 1
ATOM 875 C CA . ASN A 1 110 ? 15.5 5.395 -6.695 1 93.5 110 ASN A CA 1
ATOM 876 C C . ASN A 1 110 ? 16.25 6.512 -5.973 1 93.5 110 ASN A C 1
ATOM 878 O O . ASN A 1 110 ? 16.906 7.332 -6.609 1 93.5 110 ASN A O 1
ATOM 882 N N . GLY A 1 111 ? 16.078 6.551 -4.648 1 95.31 111 GLY A N 1
ATOM 883 C CA . GLY A 1 111 ? 16.766 7.566 -3.857 1 95.31 111 GLY A CA 1
ATOM 884 C C . GLY A 1 111 ? 15.93 8.82 -3.652 1 95.31 111 GLY A C 1
ATOM 885 O O . GLY A 1 111 ? 16.266 9.672 -2.832 1 95.31 111 GLY A O 1
ATOM 886 N N . SER A 1 112 ? 14.867 8.969 -4.336 1 95.69 112 SER A N 1
ATOM 887 C CA . SER A 1 112 ? 14 10.141 -4.211 1 95.69 112 SER A CA 1
ATOM 888 C C . SER A 1 112 ? 13.359 10.203 -2.83 1 95.69 112 SER A C 1
ATOM 890 O O . SER A 1 112 ? 12.992 9.172 -2.258 1 95.69 112 SER A O 1
ATOM 892 N N . LYS A 1 113 ? 13.164 11.422 -2.424 1 96.62 113 LYS A N 1
ATOM 893 C CA . LYS A 1 113 ? 12.617 11.656 -1.092 1 96.62 113 LYS A CA 1
ATOM 894 C C . LYS A 1 113 ? 11.336 12.484 -1.166 1 96.62 113 LYS A C 1
ATOM 896 O O . LYS A 1 113 ? 11.227 13.398 -1.982 1 96.62 113 LYS A O 1
ATOM 901 N N . VAL A 1 114 ? 10.406 12.109 -0.282 1 97.06 114 VAL A N 1
ATOM 902 C CA . VAL A 1 114 ? 9.211 12.93 -0.126 1 97.06 114 VAL A CA 1
ATOM 903 C C . VAL A 1 114 ? 8.984 13.242 1.353 1 97.06 114 VAL A C 1
ATOM 905 O O . VAL A 1 114 ? 9.391 12.469 2.223 1 97.06 114 VAL A O 1
ATOM 908 N N . VAL A 1 115 ? 8.383 14.375 1.571 1 97.31 115 VAL A N 1
ATOM 909 C CA . VAL A 1 115 ? 8.188 14.82 2.945 1 97.31 115 VAL A CA 1
ATOM 910 C C . VAL A 1 115 ? 6.691 14.906 3.254 1 97.31 115 VAL A C 1
ATOM 912 O O . VAL A 1 115 ? 5.934 15.547 2.527 1 97.31 115 VAL A O 1
ATOM 915 N N . TYR A 1 116 ? 6.355 14.234 4.367 1 97.25 116 TYR A N 1
ATOM 916 C CA . TYR A 1 116 ? 4.973 14.266 4.836 1 97.25 116 TYR A CA 1
ATOM 917 C C . TYR A 1 116 ? 4.762 15.406 5.828 1 97.25 116 TYR A C 1
ATOM 919 O O . TYR A 1 116 ? 5.684 15.781 6.555 1 97.25 116 TYR A O 1
ATOM 927 N N . LYS A 1 117 ? 3.564 15.906 5.824 1 96.62 117 LYS A N 1
ATOM 928 C CA . LYS A 1 117 ? 3.121 16.875 6.828 1 96.62 117 LYS A CA 1
ATOM 929 C C . LYS A 1 117 ? 1.76 16.484 7.398 1 96.62 117 LYS A C 1
ATOM 931 O O . LYS A 1 117 ? 0.805 16.266 6.648 1 96.62 117 LYS A O 1
ATOM 936 N N . CYS A 1 118 ? 1.681 16.375 8.672 1 95.25 118 CYS A N 1
ATOM 937 C CA . CYS A 1 118 ? 0.414 16.031 9.305 1 95.25 118 CYS A CA 1
ATOM 938 C C . CYS A 1 118 ? -0.528 17.234 9.32 1 95.25 118 CYS A C 1
ATOM 940 O O . CYS A 1 118 ? -0.08 18.375 9.359 1 95.25 118 CYS A O 1
ATOM 942 N N . LYS A 1 119 ? -1.794 16.875 9.227 1 92.81 119 LYS A N 1
ATOM 943 C CA . LYS A 1 119 ? -2.842 17.875 9.391 1 92.81 119 LYS A CA 1
ATOM 944 C C . LYS A 1 119 ? -2.707 18.609 10.719 1 92.81 119 LYS A C 1
ATOM 946 O O . LYS A 1 119 ? -2.219 18.047 11.695 1 92.81 119 LYS A O 1
ATOM 951 N N . ARG A 1 120 ? -3.186 19.828 10.703 1 89.12 120 ARG A N 1
ATOM 952 C CA . ARG A 1 120 ? -3.158 20.594 11.938 1 89.12 120 ARG A CA 1
ATOM 953 C C . ARG A 1 120 ? -3.811 19.828 13.078 1 89.12 120 ARG A C 1
ATOM 955 O O . ARG A 1 120 ? -4.84 19.172 12.891 1 89.12 120 ARG A O 1
ATOM 962 N N . SER A 1 121 ? -3.34 19.812 14.305 1 87.94 121 SER A N 1
ATOM 963 C CA . SER A 1 121 ? -3.84 19.188 15.531 1 87.94 121 SER A CA 1
ATOM 964 C C . SER A 1 121 ? -3.506 17.703 15.57 1 87.94 121 SER A C 1
ATOM 966 O O . SER A 1 121 ? -3.982 16.969 16.438 1 87.94 121 SER A O 1
ATOM 968 N N . TYR A 1 122 ? -2.82 17.281 14.539 1 90.38 122 TYR A N 1
ATOM 969 C CA . TYR A 1 122 ? -2.34 15.898 14.531 1 90.38 122 TYR A CA 1
ATOM 970 C C . TYR A 1 122 ? -0.84 15.844 14.789 1 90.38 122 TYR A C 1
ATOM 972 O O . TYR A 1 122 ? -0.091 16.719 14.344 1 90.38 122 TYR A O 1
ATOM 980 N N . MET A 1 123 ? -0.462 14.828 15.398 1 87.56 123 MET A N 1
ATOM 981 C CA . MET A 1 123 ? 0.945 14.625 15.734 1 87.56 123 MET A CA 1
ATOM 982 C C . MET A 1 123 ? 1.534 13.461 14.938 1 87.56 123 MET A C 1
ATOM 984 O O . MET A 1 123 ? 0.89 12.422 14.781 1 87.56 123 MET A O 1
ATOM 988 N N . MET A 1 124 ? 2.854 13.703 14.594 1 89.44 124 MET A N 1
ATOM 989 C CA . MET A 1 124 ? 3.506 12.719 13.734 1 89.44 124 MET A CA 1
ATOM 990 C C . MET A 1 124 ? 4.289 11.711 14.57 1 89.44 124 MET A C 1
ATOM 992 O O . MET A 1 124 ? 5.031 12.086 15.477 1 89.44 124 MET A O 1
ATOM 996 N N . GLU A 1 125 ? 4.039 10.539 14.312 1 86.88 125 GLU A N 1
ATOM 997 C CA . GLU A 1 125 ? 4.891 9.453 14.781 1 86.88 125 GLU A CA 1
ATOM 998 C C . GLU A 1 125 ? 5.688 8.836 13.633 1 86.88 125 GLU A C 1
ATOM 1000 O O . GLU A 1 125 ? 5.113 8.438 12.617 1 86.88 125 GLU A O 1
ATOM 1005 N N . GLY A 1 126 ? 7.004 8.781 13.781 1 88.62 126 GLY A N 1
ATOM 1006 C CA . GLY A 1 126 ? 7.848 8.273 12.711 1 88.62 126 GLY A CA 1
ATOM 1007 C C . GLY A 1 126 ? 8.586 9.367 11.969 1 88.62 126 GLY A C 1
ATOM 1008 O O . GLY A 1 126 ? 8.594 10.523 12.398 1 88.62 126 GLY A O 1
ATOM 1009 N N . ASN A 1 127 ? 9.234 9.039 10.844 1 92.19 127 ASN A N 1
ATOM 1010 C CA . ASN A 1 127 ? 10.008 9.992 10.055 1 92.19 127 ASN A CA 1
ATOM 1011 C C . ASN A 1 127 ? 9.125 10.742 9.062 1 92.19 127 ASN A C 1
ATOM 1013 O O . ASN A 1 127 ? 8.32 10.133 8.352 1 92.19 127 ASN A O 1
ATOM 1017 N N . ALA A 1 128 ? 9.281 12.008 9.023 1 94.12 128 ALA A N 1
ATOM 1018 C CA . ALA A 1 128 ? 8.492 12.828 8.117 1 94.12 128 ALA A CA 1
ATOM 1019 C C . ALA A 1 128 ? 8.852 12.547 6.66 1 94.12 128 ALA A C 1
ATOM 1021 O O . ALA A 1 128 ? 7.992 12.594 5.781 1 94.12 128 ALA A O 1
ATOM 1022 N N . ASP A 1 129 ? 10.109 12.359 6.492 1 95.88 129 ASP A N 1
ATOM 1023 C CA . ASP A 1 129 ? 10.547 12.086 5.125 1 95.88 129 ASP A CA 1
ATOM 1024 C C . ASP A 1 129 ? 10.711 10.586 4.891 1 95.88 129 ASP A C 1
ATOM 1026 O O . ASP A 1 129 ? 11.164 9.859 5.777 1 95.88 129 ASP A O 1
ATOM 1030 N N . ILE A 1 130 ? 10.266 10.164 3.754 1 96.5 130 ILE A N 1
ATOM 1031 C CA . ILE A 1 130 ? 10.484 8.773 3.352 1 96.5 130 ILE A CA 1
ATOM 1032 C C . ILE A 1 130 ? 11.258 8.734 2.035 1 96.5 130 ILE A C 1
ATOM 1034 O O . ILE A 1 130 ? 11.281 9.719 1.292 1 96.5 130 ILE A O 1
ATOM 1038 N N . VAL A 1 131 ? 11.984 7.691 1.774 1 97.12 131 VAL A N 1
ATOM 1039 C CA . VAL A 1 131 ? 12.891 7.57 0.633 1 97.12 131 VAL A CA 1
ATOM 1040 C C . VAL A 1 131 ? 12.539 6.32 -0.173 1 97.12 131 VAL A C 1
ATOM 1042 O O . VAL A 1 131 ? 12.211 5.277 0.398 1 97.12 131 VAL A O 1
ATOM 1045 N N . CYS A 1 132 ? 12.547 6.504 -1.5 1 96.44 132 CYS A N 1
ATOM 1046 C CA . CYS A 1 132 ? 12.398 5.352 -2.379 1 96.44 132 CYS A CA 1
ATOM 1047 C C . CYS A 1 132 ? 13.695 4.559 -2.461 1 96.44 132 CYS A C 1
ATOM 1049 O O . CYS A 1 132 ? 14.719 5.078 -2.916 1 96.44 132 CYS A O 1
ATOM 1051 N N . LEU A 1 133 ? 13.625 3.324 -1.953 1 92.69 133 LEU A N 1
ATOM 1052 C CA . LEU A 1 133 ? 14.789 2.447 -2.004 1 92.69 133 LEU A CA 1
ATOM 1053 C C . LEU A 1 133 ? 14.453 1.135 -2.703 1 92.69 133 LEU A C 1
ATOM 1055 O O . LEU A 1 133 ? 13.68 0.33 -2.182 1 92.69 133 LEU A O 1
ATOM 1059 N N . LEU A 1 134 ? 15.047 0.934 -3.883 1 87.94 134 LEU A N 1
ATOM 1060 C CA . LEU A 1 134 ? 14.906 -0.306 -4.641 1 87.94 134 LEU A CA 1
ATOM 1061 C C . LEU A 1 134 ? 13.438 -0.648 -4.855 1 87.94 134 LEU A C 1
ATOM 1063 O O . LEU A 1 134 ? 13.016 -1.771 -4.578 1 87.94 134 LEU A O 1
ATOM 1067 N N . GLY A 1 135 ? 12.75 0.403 -5.137 1 88.88 135 GLY A N 1
ATOM 1068 C CA . GLY A 1 135 ? 11.367 0.192 -5.555 1 88.88 135 GLY A CA 1
ATOM 1069 C C . GLY A 1 135 ? 10.383 0.244 -4.406 1 88.88 135 GLY A C 1
ATOM 1070 O O . GLY A 1 135 ? 9.18 0.049 -4.602 1 88.88 135 GLY A O 1
ATOM 1071 N N . GLU A 1 136 ? 10.844 0.42 -3.264 1 90.31 136 GLU A N 1
ATOM 1072 C CA . GLU A 1 136 ? 9.969 0.459 -2.092 1 90.31 136 GLU A CA 1
ATOM 1073 C C . GLU A 1 136 ? 10.211 1.721 -1.268 1 90.31 136 GLU A C 1
ATOM 1075 O O . GLU A 1 136 ? 11.352 2.156 -1.11 1 90.31 136 GLU A O 1
ATOM 1080 N N . TRP A 1 137 ? 9.102 2.262 -0.778 1 93.88 137 TRP A N 1
ATOM 1081 C CA . TRP A 1 137 ? 9.227 3.393 0.134 1 93.88 137 TRP A CA 1
ATOM 1082 C C . TRP A 1 137 ? 9.617 2.926 1.532 1 93.88 137 TRP A C 1
ATOM 1084 O O . TRP A 1 137 ? 9.164 1.873 1.99 1 93.88 137 TRP A O 1
ATOM 1094 N N . THR A 1 138 ? 10.5 3.686 2.15 1 94.88 138 THR A N 1
ATOM 1095 C CA . THR A 1 138 ? 10.695 3.449 3.578 1 94.88 138 THR A CA 1
ATOM 1096 C C . THR A 1 138 ? 9.398 3.693 4.344 1 94.88 138 THR A C 1
ATOM 1098 O O . THR A 1 138 ? 8.414 4.172 3.773 1 94.88 138 THR A O 1
ATOM 1101 N N . SER A 1 139 ? 9.375 3.338 5.602 1 94.69 139 SER A N 1
ATOM 1102 C CA . SER A 1 139 ? 8.164 3.4 6.406 1 94.69 139 SER A CA 1
ATOM 1103 C C . SER A 1 139 ? 7.637 4.828 6.508 1 94.69 139 SER A C 1
ATOM 1105 O O . SER A 1 139 ? 8.383 5.746 6.859 1 94.69 139 SER A O 1
ATOM 1107 N N . ALA A 1 140 ? 6.363 4.906 6.172 1 96.06 140 ALA A N 1
ATOM 1108 C CA . ALA A 1 140 ? 5.707 6.211 6.262 1 96.06 140 ALA A CA 1
ATOM 1109 C C . ALA A 1 140 ?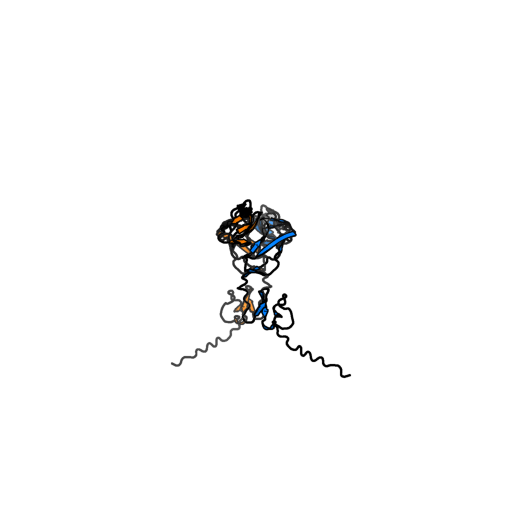 5.336 6.539 7.703 1 96.06 140 ALA A C 1
ATOM 1111 O O . ALA A 1 140 ? 5.125 5.637 8.516 1 96.06 140 ALA A O 1
ATOM 1112 N N . PRO A 1 141 ? 5.207 7.797 8.016 1 94.81 141 PRO A N 1
ATOM 1113 C CA . PRO A 1 141 ? 4.793 8.188 9.367 1 94.81 141 PRO A CA 1
ATOM 1114 C C . PRO A 1 141 ? 3.307 7.941 9.617 1 94.81 141 PRO A C 1
ATOM 1116 O O . PRO A 1 141 ? 2.578 7.535 8.711 1 94.81 141 PRO A O 1
ATOM 1119 N N . ARG A 1 142 ? 3.01 8.047 10.938 1 93.25 142 ARG A N 1
ATOM 1120 C CA . ARG A 1 142 ? 1.61 8.031 11.344 1 93.25 142 ARG A CA 1
ATOM 1121 C C . ARG A 1 142 ? 1.196 9.367 11.945 1 93.25 142 ARG A C 1
ATOM 1123 O O . ARG A 1 142 ? 1.975 10.008 12.656 1 93.25 142 ARG A O 1
ATOM 1130 N N . CYS A 1 143 ? 0.023 9.789 11.562 1 93.31 143 CYS A N 1
ATOM 1131 C CA . CYS A 1 143 ? -0.515 11.023 12.117 1 93.31 143 CYS A CA 1
ATOM 1132 C C . CYS A 1 143 ? -1.743 10.75 12.977 1 93.31 143 CYS A C 1
ATOM 1134 O O . CYS A 1 143 ? -2.762 10.273 12.477 1 93.31 143 CYS A O 1
ATOM 1136 N N . SER A 1 144 ? -1.612 11.031 14.211 1 87.69 144 SER A N 1
ATOM 1137 C CA . SER A 1 144 ? -2.707 10.805 15.156 1 87.69 144 SER A CA 1
ATOM 1138 C C . SER A 1 144 ? -3.105 12.102 15.852 1 87.69 144 SER A C 1
ATOM 1140 O O . SER A 1 144 ? -2.275 12.992 16.031 1 87.69 144 SER A O 1
ATOM 1142 N N . HIS A 1 145 ? -4.461 12.094 16.078 1 84.44 145 HIS A N 1
ATOM 1143 C CA . HIS A 1 145 ? -4.953 13.305 16.734 1 84.44 145 HIS A CA 1
ATOM 1144 C C . HIS A 1 145 ? -4.273 13.531 18.078 1 84.44 145 HIS A C 1
ATOM 1146 O O . HIS A 1 145 ? -4.105 12.586 18.859 1 84.44 145 HIS A O 1
ATOM 1152 N N . GLU A 1 146 ? -3.889 14.75 18.219 1 74.06 146 GLU A N 1
ATOM 1153 C CA . GLU A 1 146 ? -3.158 15.125 19.422 1 74.06 146 GLU A CA 1
ATOM 1154 C C . GLU A 1 146 ? -3.961 14.805 20.688 1 74.06 146 GLU A C 1
ATOM 1156 O O . GLU A 1 146 ? -3.395 14.422 21.703 1 74.06 146 GLU A O 1
ATOM 1161 N N . ALA A 1 147 ? -5.32 14.977 20.531 1 62.5 147 ALA A N 1
ATOM 1162 C CA . ALA A 1 147 ? -6.172 14.727 21.688 1 62.5 147 ALA A CA 1
ATOM 1163 C C . ALA A 1 147 ? -6.195 13.242 22.047 1 62.5 147 ALA A C 1
ATOM 1165 O O . ALA A 1 147 ? -6.426 12.883 23.203 1 62.5 147 ALA A O 1
ATOM 1166 N N . LEU A 1 148 ? -6.27 12.469 21.031 1 59.62 148 LEU A N 1
ATOM 1167 C CA . LEU A 1 148 ? -6.297 11.031 21.281 1 59.62 148 LEU A CA 1
ATOM 1168 C C . LEU A 1 148 ? -5 10.57 21.938 1 59.62 148 LEU A C 1
ATOM 1170 O O . LEU A 1 148 ? -4.938 9.461 22.484 1 59.62 148 LEU A O 1
ATOM 1174 N N . GLN A 1 149 ? -4.121 11.281 21.766 1 57.78 149 GLN A N 1
ATOM 1175 C CA . GLN A 1 149 ? -2.908 10.867 22.469 1 57.78 149 GLN A CA 1
ATOM 1176 C C . GLN A 1 149 ? -2.984 11.227 23.953 1 57.78 149 GLN A C 1
ATOM 1178 O O . GLN A 1 149 ? -2.002 11.68 24.531 1 57.78 149 GLN A O 1
ATOM 1183 N N . LYS A 1 150 ? -4.242 11.438 24.422 1 59.78 150 LYS A N 1
ATOM 1184 C CA . LYS A 1 150 ? -4.27 11.594 25.875 1 59.78 150 LYS A CA 1
ATOM 1185 C C . LYS A 1 150 ? -3.666 10.383 26.578 1 59.78 150 LYS A C 1
ATOM 1187 O O . LYS A 1 150 ? -3.963 9.242 26.219 1 59.78 150 LYS A O 1
ATOM 1192 N N . CYS A 1 151 ? -2.707 10.789 27.203 1 62.19 151 CYS A N 1
ATOM 1193 C CA . CYS A 1 151 ? -2.035 9.758 27.984 1 62.19 151 CYS A CA 1
ATOM 1194 C C . CYS A 1 151 ? -3.01 9.078 28.938 1 62.19 151 CYS A C 1
ATOM 1196 O O . CYS A 1 151 ? -4.035 9.656 29.297 1 62.19 151 CYS A O 1
ATOM 1198 N N . ARG A 1 152 ? -3.01 7.754 28.922 1 66.75 152 ARG A N 1
ATOM 1199 C CA . ARG A 1 152 ? -3.766 7.027 29.938 1 66.75 152 ARG A CA 1
ATOM 1200 C C . ARG A 1 152 ? -3.566 7.648 31.312 1 66.75 152 ARG A C 1
ATOM 1202 O O . ARG A 1 152 ? -2.617 8.398 31.531 1 66.75 152 ARG A O 1
ATOM 1209 N N . ASP A 1 153 ? -4.578 7.434 32.125 1 73 153 ASP A N 1
ATOM 1210 C CA . ASP A 1 153 ? -4.52 7.965 33.5 1 73 153 ASP A CA 1
ATOM 1211 C C . ASP A 1 153 ? -3.176 7.652 34.156 1 73 153 ASP A C 1
ATOM 1213 O O . ASP A 1 153 ? -2.641 8.469 34.906 1 73 153 ASP A O 1
ATOM 1217 N N . SER A 1 154 ? -2.623 6.434 33.906 1 75 154 SER A N 1
ATOM 1218 C CA . SER A 1 154 ? -1.353 6.047 34.5 1 75 154 SER A CA 1
ATOM 1219 C C . SER A 1 154 ? -0.173 6.609 33.719 1 75 154 SER A C 1
ATOM 1221 O O . SER A 1 154 ? 0.98 6.273 34 1 75 154 SER A O 1
ATOM 1223 N N . GLN A 1 155 ? -0.603 7.477 32.688 1 77.25 155 GLN A N 1
ATOM 1224 C CA . GLN A 1 155 ? 0.466 8.047 31.875 1 77.25 155 GLN A CA 1
ATOM 1225 C C . GLN A 1 155 ? 0.479 9.57 31.969 1 77.25 155 GLN A C 1
ATOM 1227 O O . GLN A 1 155 ? -0.545 10.188 32.281 1 77.25 155 GLN A O 1
ATOM 1232 N N . PHE A 1 156 ? 1.75 10.055 31.922 1 77.25 156 PHE A N 1
ATOM 1233 C CA . PHE A 1 156 ? 2 11.492 31.844 1 77.25 156 PHE A CA 1
ATOM 1234 C C . PHE A 1 156 ? 2.223 11.914 30.391 1 77.25 156 PHE A C 1
ATOM 1236 O O . PHE A 1 156 ? 2.986 11.273 29.656 1 77.25 156 PHE A O 1
ATOM 1243 N N . GLN A 1 157 ? 1.46 12.898 30.062 1 78 157 GLN A N 1
ATOM 1244 C CA . GLN A 1 157 ? 1.608 13.414 28.703 1 78 157 GLN A CA 1
ATOM 1245 C C . GLN A 1 157 ? 2.701 14.477 28.625 1 78 157 GLN A C 1
ATOM 1247 O O . GLN A 1 157 ? 2.578 15.539 29.234 1 78 157 GLN A O 1
ATOM 1252 N N . CYS A 1 158 ? 3.713 14.141 27.906 1 72.94 158 CYS A N 1
ATOM 1253 C CA . CYS A 1 158 ? 4.816 15.07 27.703 1 72.94 158 CYS A CA 1
ATOM 1254 C C . CYS A 1 158 ? 4.383 16.25 26.844 1 72.94 158 CYS A C 1
ATOM 1256 O O . CYS A 1 158 ? 3.33 16.203 26.203 1 72.94 158 CYS A O 1
ATOM 1258 N N . SER A 1 159 ? 5.18 17.328 26.938 1 74.25 159 SER A N 1
ATOM 1259 C CA . SER A 1 159 ? 4.891 18.516 26.141 1 74.25 159 SER A CA 1
ATOM 1260 C C . SER A 1 159 ? 4.922 18.203 24.656 1 74.25 159 SER A C 1
ATOM 1262 O O . SER A 1 159 ? 4.223 18.844 23.859 1 74.25 159 SER A O 1
ATOM 1264 N N . ASN A 1 160 ? 5.754 17.266 24.438 1 62.47 160 ASN A N 1
ATOM 1265 C CA . ASN A 1 160 ? 5.836 16.859 23.047 1 62.47 160 ASN A CA 1
ATOM 1266 C C . ASN A 1 160 ? 4.777 15.82 22.703 1 62.47 160 ASN A C 1
ATOM 1268 O O . ASN A 1 160 ? 4.895 15.117 21.688 1 62.47 160 ASN A O 1
ATOM 1272 N N . ARG A 1 161 ? 4 15.547 23.625 1 68.19 161 ARG A N 1
ATOM 1273 C CA . ARG A 1 161 ? 2.779 14.766 23.453 1 68.19 161 ARG A CA 1
ATOM 1274 C C . ARG A 1 161 ? 3.062 13.273 23.562 1 68.19 161 ARG A C 1
ATOM 1276 O O . ARG A 1 161 ? 2.201 12.445 23.25 1 68.19 161 ARG A O 1
ATOM 1283 N N . ARG A 1 162 ? 4.293 12.984 23.812 1 68.94 162 ARG A N 1
ATOM 1284 C CA . ARG A 1 162 ? 4.617 11.609 24.156 1 68.94 162 ARG A CA 1
ATOM 1285 C C . ARG A 1 162 ? 3.939 11.203 25.453 1 68.94 162 ARG A C 1
ATOM 1287 O O . ARG A 1 162 ? 3.736 12.031 26.344 1 68.94 162 ARG A O 1
ATOM 1294 N N . CYS A 1 163 ? 3.506 9.93 25.484 1 73.62 163 CYS A N 1
ATOM 1295 C CA . CYS A 1 163 ? 2.969 9.398 26.734 1 73.62 163 CYS A CA 1
ATOM 1296 C C . CYS A 1 163 ? 3.979 8.484 27.422 1 73.62 163 CYS A C 1
ATOM 1298 O O . CYS A 1 163 ? 4.512 7.566 26.797 1 73.62 163 CYS A O 1
ATOM 1300 N N . ILE A 1 164 ? 4.309 8.883 28.594 1 76.44 164 ILE A N 1
ATOM 1301 C CA . ILE A 1 164 ? 5.211 8.078 29.406 1 76.44 164 ILE A CA 1
ATOM 1302 C C . ILE A 1 164 ? 4.5 7.637 30.688 1 76.44 164 ILE A C 1
ATOM 1304 O O . ILE A 1 164 ? 3.514 8.25 31.094 1 76.44 164 ILE A O 1
ATOM 1308 N N . PRO A 1 165 ? 4.98 6.543 31.25 1 79.44 165 PRO A N 1
ATOM 1309 C CA . PRO A 1 165 ? 4.395 6.195 32.562 1 79.44 165 PRO A CA 1
ATOM 1310 C C . PRO A 1 165 ? 4.484 7.332 33.562 1 79.44 165 PRO A C 1
ATOM 1312 O O . PRO A 1 165 ? 5.508 8.016 33.625 1 79.44 165 PRO A O 1
ATOM 1315 N N . THR A 1 166 ? 3.404 7.484 34.312 1 84.75 166 THR A N 1
ATOM 1316 C CA . THR A 1 166 ? 3.385 8.539 35.312 1 84.75 166 THR A CA 1
ATOM 1317 C C . THR A 1 166 ? 4.547 8.375 36.312 1 84.75 166 THR A C 1
ATOM 1319 O O . THR A 1 166 ? 5.055 9.359 36.844 1 84.75 166 THR A O 1
ATOM 1322 N N . THR A 1 167 ? 5.047 7.184 36.469 1 84.56 167 THR A N 1
ATOM 1323 C CA . THR A 1 167 ? 6.133 6.898 37.406 1 84.56 167 THR A CA 1
ATOM 1324 C C . THR A 1 167 ? 7.445 7.496 36.906 1 84.56 167 THR A C 1
ATOM 1326 O O . THR A 1 167 ? 8.398 7.648 37.656 1 84.56 167 THR A O 1
ATOM 1329 N N . TRP A 1 168 ? 7.457 7.914 35.656 1 80.12 168 TRP A N 1
ATOM 1330 C CA . TRP A 1 168 ? 8.688 8.438 35.094 1 80.12 168 TRP A CA 1
ATOM 1331 C C . TRP A 1 168 ? 8.734 9.961 35.188 1 80.12 168 TRP A C 1
ATOM 1333 O O . TRP A 1 168 ? 9.75 10.578 34.844 1 80.12 168 TRP A O 1
ATOM 1343 N N . ARG A 1 169 ? 7.641 10.445 35.562 1 84.94 169 ARG A N 1
ATOM 1344 C CA . ARG A 1 169 ? 7.648 11.875 35.812 1 84.94 169 ARG A CA 1
ATOM 1345 C C . ARG A 1 169 ? 8.516 12.211 37.031 1 84.94 169 ARG A C 1
ATOM 1347 O O . ARG A 1 169 ? 8.422 11.555 38.062 1 84.94 169 ARG A O 1
ATOM 1354 N N . CYS A 1 170 ? 9.336 13.211 36.906 1 87.31 170 CYS A N 1
ATOM 1355 C CA . CYS A 1 170 ? 10.188 13.703 38 1 87.31 170 CYS A CA 1
ATOM 1356 C C . CYS A 1 170 ? 11.062 12.586 38.562 1 87.31 170 CYS A C 1
ATOM 1358 O O . CYS A 1 170 ? 11.219 12.453 39.75 1 87.31 170 CYS A O 1
ATOM 1360 N N . ASP A 1 171 ? 11.586 11.734 37.688 1 80.38 171 ASP A N 1
ATOM 1361 C CA . ASP A 1 171 ? 12.492 10.672 38.125 1 80.38 171 ASP A CA 1
ATOM 1362 C C . ASP A 1 171 ? 13.938 11.008 37.781 1 80.38 171 ASP A C 1
ATOM 1364 O O . ASP A 1 171 ? 14.805 10.133 37.781 1 80.38 171 ASP A O 1
ATOM 1368 N N . LYS A 1 172 ? 14.211 12.148 37.438 1 81.19 172 LYS A N 1
ATOM 1369 C CA . LYS A 1 172 ? 15.539 12.688 37.188 1 81.19 172 LYS A CA 1
ATOM 1370 C C . LYS A 1 172 ? 16.094 12.203 35.844 1 81.19 172 LYS A C 1
ATOM 1372 O O . LYS A 1 172 ? 17.266 12.391 35.562 1 81.19 172 LYS A O 1
ATOM 1377 N N . ASP A 1 173 ? 15.305 11.516 35 1 81.38 173 ASP A N 1
ATOM 1378 C CA . ASP A 1 173 ? 15.648 11.125 33.656 1 81.38 173 ASP A CA 1
ATOM 1379 C C . ASP A 1 173 ? 14.711 11.773 32.625 1 81.38 173 ASP A C 1
ATOM 1381 O O . ASP A 1 173 ? 13.5 11.844 32.844 1 81.38 173 ASP A O 1
ATOM 1385 N N . ASN A 1 174 ? 15.391 12.258 31.594 1 79.69 174 ASN A N 1
ATOM 1386 C CA . ASN A 1 174 ? 14.578 12.844 30.531 1 79.69 174 ASN A CA 1
ATOM 1387 C C . ASN A 1 174 ? 13.93 11.773 29.656 1 79.69 174 ASN A C 1
ATOM 1389 O O . ASN A 1 174 ? 14.445 11.438 28.594 1 79.69 174 ASN A O 1
ATOM 1393 N N . ASP A 1 175 ? 12.789 11.352 30.125 1 79.94 175 ASP A N 1
ATOM 1394 C CA . ASP A 1 175 ? 12.078 10.281 29.422 1 79.94 175 ASP A CA 1
ATOM 1395 C C . ASP A 1 175 ? 11.227 10.836 28.297 1 79.94 175 ASP A C 1
ATOM 1397 O O . ASP A 1 175 ? 10.891 10.109 27.344 1 79.94 175 ASP A O 1
ATOM 1401 N N . CYS A 1 176 ? 10.82 12.008 28.391 1 78.31 176 CYS A N 1
ATOM 1402 C CA . CYS A 1 176 ? 10.016 12.648 27.359 1 78.31 176 CYS A CA 1
ATOM 1403 C C . CYS A 1 176 ? 10.875 13.078 26.172 1 78.31 176 CYS A C 1
ATOM 1405 O O . CYS A 1 176 ? 10.352 13.406 25.109 1 78.31 176 CYS A O 1
ATOM 1407 N N . SER A 1 177 ? 12.125 13.039 26.328 1 74.31 177 SER A N 1
ATOM 1408 C CA . SER A 1 177 ? 13.094 13.547 25.359 1 74.31 177 SER A CA 1
ATOM 1409 C C . SER A 1 177 ? 12.891 15.039 25.125 1 74.31 177 SER A C 1
ATOM 1411 O O . SER A 1 177 ? 13.461 15.609 24.188 1 74.31 177 SER A O 1
ATOM 1413 N N . ASP A 1 178 ? 12.078 15.727 25.812 1 74.31 178 ASP A N 1
ATOM 1414 C CA . ASP A 1 178 ? 11.922 17.172 25.766 1 74.31 178 ASP A CA 1
ATOM 1415 C C . ASP A 1 178 ? 11.953 17.781 27.172 1 74.31 178 ASP A C 1
ATOM 1417 O O . ASP A 1 178 ? 11.594 18.938 27.359 1 74.31 178 ASP A O 1
ATOM 1421 N N . ASN A 1 179 ? 12.266 17.047 28.016 1 82.81 179 ASN A N 1
ATOM 1422 C CA . ASN A 1 179 ? 12.469 17.391 29.422 1 82.81 179 ASN A CA 1
ATOM 1423 C C . ASN A 1 179 ? 11.164 17.797 30.094 1 82.81 179 ASN A C 1
ATOM 1425 O O . ASN A 1 179 ? 11.172 18.312 31.203 1 82.81 179 ASN A O 1
ATOM 1429 N N . SER A 1 180 ? 10.109 17.625 29.484 1 84.88 180 SER A N 1
ATOM 1430 C CA . SER A 1 180 ? 8.867 18.094 30.078 1 84.88 180 SER A CA 1
ATOM 1431 C C . SER A 1 180 ? 8.492 17.25 31.297 1 84.88 180 SER A C 1
ATOM 1433 O O . SER A 1 180 ? 7.824 17.75 32.219 1 84.88 180 SER A O 1
ATOM 1435 N N . ASP A 1 181 ? 8.922 16.078 31.328 1 85.56 181 ASP A N 1
ATOM 1436 C CA . ASP A 1 181 ? 8.594 15.211 32.469 1 85.56 181 ASP A CA 1
ATOM 1437 C C . ASP A 1 181 ? 9.398 15.594 33.688 1 85.56 181 ASP A C 1
ATOM 1439 O O . ASP A 1 181 ? 9.078 15.164 34.812 1 85.56 181 ASP A O 1
ATOM 1443 N N . GLU A 1 182 ? 10.383 16.422 33.531 1 86.56 182 GLU A N 1
ATOM 1444 C CA . GLU A 1 182 ? 11.203 16.859 34.656 1 86.56 182 GLU A CA 1
ATOM 1445 C C . GLU A 1 182 ? 10.906 18.328 35.031 1 86.56 182 GLU A C 1
ATOM 1447 O O . GLU A 1 182 ? 11.547 18.891 35.906 1 86.56 182 GLU A O 1
ATOM 1452 N N . GLU A 1 183 ? 10.031 18.969 34.406 1 81.38 183 GLU A N 1
ATOM 1453 C CA . GLU A 1 183 ? 9.688 20.359 34.656 1 81.38 183 GLU A CA 1
ATOM 1454 C C . GLU A 1 183 ? 8.812 20.5 35.906 1 81.38 183 GLU A C 1
ATOM 1456 O O . GLU A 1 183 ? 7.949 19.641 36.125 1 81.38 183 GLU A O 1
ATOM 1461 N N . ASN A 1 184 ? 8.922 21.578 36.656 1 80.81 184 ASN A N 1
ATOM 1462 C CA . ASN A 1 184 ? 8.195 21.922 37.875 1 80.81 184 ASN A CA 1
ATOM 1463 C C . ASN A 1 184 ? 8.312 20.812 38.938 1 80.81 184 ASN A C 1
ATOM 1465 O O . ASN A 1 184 ? 7.328 20.5 39.594 1 80.81 184 ASN A O 1
ATOM 1469 N N . CYS A 1 185 ? 9.258 20.062 38.781 1 77.88 185 CYS A N 1
ATOM 1470 C CA . CYS A 1 185 ? 9.477 19.016 39.781 1 77.88 185 CYS A CA 1
ATOM 1471 C C . CYS A 1 185 ? 10.172 19.562 41 1 77.88 185 CYS A C 1
ATOM 1473 O O . CYS A 1 185 ? 10.898 20.562 40.938 1 77.88 185 CYS A O 1
ATOM 1475 N N . GLY A 1 186 ? 9.555 19.891 42.062 1 63.78 186 GLY A N 1
ATOM 1476 C CA . GLY A 1 186 ? 10.086 20.422 43.312 1 63.78 186 GLY A CA 1
ATOM 1477 C C . GLY A 1 186 ? 11.539 20.047 43.562 1 63.78 186 GLY A C 1
ATOM 1478 O O . GLY A 1 186 ? 12.039 19.078 42.969 1 63.78 186 GLY A O 1
ATOM 1479 N N . LEU A 1 187 ? 12.383 21.094 43.75 1 54.25 187 LEU A N 1
ATOM 1480 C CA . LEU A 1 187 ? 13.719 20.891 44.312 1 54.25 187 LEU A CA 1
ATOM 1481 C C . LEU A 1 187 ? 13.719 19.719 45.281 1 54.25 187 LEU A C 1
ATOM 1483 O O . LEU A 1 187 ? 13.188 19.828 46.406 1 54.25 187 LEU A O 1
ATOM 1487 N N . GLY A 1 188 ? 13.133 18.672 45.156 1 46.75 188 GLY A N 1
ATOM 1488 C CA . GLY A 1 188 ? 13.422 17.75 46.25 1 46.75 188 GLY A CA 1
ATOM 1489 C C . GLY A 1 188 ? 14.891 17.719 46.625 1 46.75 188 GLY A C 1
ATOM 1490 O O . GLY A 1 188 ? 15.75 18.109 45.844 1 46.75 188 GLY A O 1
ATOM 1491 N N . THR A 1 189 ? 15.18 17.891 47.906 1 41.22 189 THR A N 1
ATOM 1492 C CA . THR A 1 189 ? 16.438 17.672 48.625 1 41.22 189 THR A CA 1
ATOM 1493 C C . THR A 1 189 ? 17.156 16.438 48.094 1 41.22 189 THR A C 1
ATOM 1495 O O . THR A 1 189 ? 16.609 15.328 48.156 1 41.22 189 THR A O 1
ATOM 1498 N N . ALA A 1 190 ? 17.844 16.516 47.031 1 40.72 190 ALA A N 1
ATOM 1499 C CA . ALA A 1 190 ? 18.875 15.516 46.781 1 40.72 190 ALA A CA 1
ATOM 1500 C C . ALA A 1 190 ? 19.656 15.211 48.062 1 40.72 190 ALA A C 1
ATOM 1502 O O . ALA A 1 190 ? 20.516 16 48.469 1 40.72 190 ALA A O 1
ATOM 1503 N N . ASN A 1 191 ? 18.922 14.852 49.188 1 35.75 191 ASN A N 1
ATOM 1504 C CA . ASN A 1 191 ? 19.75 14.305 50.25 1 35.75 191 ASN A CA 1
ATOM 1505 C C . ASN A 1 191 ? 20.734 13.258 49.75 1 35.75 191 ASN A C 1
ATOM 1507 O O . ASN A 1 191 ? 20.375 12.094 49.594 1 35.75 191 ASN A O 1
ATOM 1511 N N . HIS A 1 192 ? 21.312 13.555 48.625 1 36.66 192 HIS A N 1
ATOM 1512 C CA . HIS A 1 192 ? 22.5 12.719 48.469 1 36.66 192 HIS A CA 1
ATOM 1513 C C . HIS A 1 192 ? 23.422 12.859 49.688 1 36.66 192 HIS A C 1
ATOM 1515 O O . HIS A 1 192 ? 24.016 13.93 49.906 1 36.66 192 HIS A O 1
ATOM 1521 N N . THR A 1 193 ? 23.078 12.289 50.875 1 32.91 193 THR A N 1
ATOM 1522 C CA . THR A 1 193 ? 24.031 12.047 51.938 1 32.91 193 THR A CA 1
ATOM 1523 C C . THR A 1 193 ? 25.359 11.555 51.375 1 32.91 193 THR A C 1
ATOM 1525 O O . THR A 1 193 ? 25.422 10.484 50.75 1 32.91 193 THR A O 1
ATOM 1528 N N . LYS A 1 194 ? 26.094 12.492 50.719 1 32.5 194 LYS A N 1
ATOM 1529 C CA . LYS A 1 194 ? 27.531 12.234 50.625 1 32.5 194 LYS A CA 1
ATOM 1530 C C . LYS A 1 194 ? 28.109 11.852 51.969 1 32.5 194 LYS A C 1
ATOM 1532 O O . LYS A 1 194 ? 28.062 12.641 52.938 1 32.5 194 LYS A O 1
ATOM 1537 N N . ARG A 1 195 ? 28.047 10.578 52.406 1 32.22 195 ARG A N 1
ATOM 1538 C CA . ARG A 1 195 ? 28.922 10.008 53.438 1 32.22 195 ARG A CA 1
ATOM 1539 C C . ARG A 1 195 ? 30.359 10.469 53.219 1 32.22 195 ARG A C 1
ATOM 1541 O O . ARG A 1 195 ? 30.984 10.156 52.188 1 32.22 195 ARG A O 1
ATOM 1548 N N . GLY A 1 196 ? 30.672 11.727 53.562 1 30.33 196 GLY A N 1
ATOM 1549 C CA . GLY A 1 196 ? 31.984 12.289 53.812 1 30.33 196 GLY A CA 1
ATOM 1550 C C . GLY A 1 196 ? 32.938 11.312 54.469 1 30.33 196 GLY A C 1
ATOM 1551 O O . GLY A 1 196 ? 32.5 10.484 55.281 1 30.33 196 GLY A O 1
ATOM 1552 N N . ARG A 1 197 ? 34.062 10.953 53.812 1 29.8 197 ARG A N 1
ATOM 1553 C CA . ARG A 1 197 ? 35.281 10.375 54.375 1 29.8 197 ARG A CA 1
ATOM 1554 C C . ARG A 1 197 ? 35.688 11.062 55.656 1 29.8 197 ARG A C 1
ATOM 1556 O O . ARG A 1 197 ? 35.656 12.297 55.75 1 29.8 197 ARG A O 1
ATOM 1563 N N . GLU A 1 198 ? 35.406 10.539 56.844 1 26.64 198 GLU A N 1
ATOM 1564 C CA . GLU A 1 198 ? 36.094 10.719 58.125 1 26.64 198 GLU A CA 1
ATOM 1565 C C . GLU A 1 198 ? 37.625 10.797 57.906 1 26.64 198 GLU A C 1
ATOM 1567 O O . GLU A 1 198 ? 38.25 9.852 57.438 1 26.64 198 GLU A O 1
ATOM 1572 N N . LYS A 1 199 ? 38.094 11.984 57.25 1 21.5 199 LYS A N 1
ATOM 1573 C CA . LYS A 1 199 ? 39.25 12.469 58 1 21.5 199 LYS A CA 1
ATOM 1574 C C . LYS A 1 199 ? 38.812 13.164 59.281 1 21.5 199 LYS A C 1
ATOM 1576 O O . LYS A 1 199 ? 37.75 13.82 59.312 1 21.5 199 LYS A O 1
ATOM 1581 N N . MET B 1 1 ? -2.725 105.625 15.016 1 38.81 1 MET B N 1
ATOM 1582 C CA . MET B 1 1 ? -2.023 104.5 14.414 1 38.81 1 MET B CA 1
ATOM 1583 C C . MET B 1 1 ? -2.641 103.188 14.852 1 38.81 1 MET B C 1
ATOM 1585 O O . MET B 1 1 ? -2.709 102.875 16.047 1 38.81 1 MET B O 1
ATOM 1589 N N . LYS B 1 2 ? -3.678 102.75 14.102 1 51.19 2 LYS B N 1
ATOM 1590 C CA . LYS B 1 2 ? -4.512 101.562 14.344 1 51.19 2 LYS B CA 1
ATOM 1591 C C . LYS B 1 2 ? -3.691 100.25 14.242 1 51.19 2 LYS B C 1
ATOM 1593 O O . LYS B 1 2 ? -2.914 100.125 13.297 1 51.19 2 LYS B O 1
ATOM 1598 N N . GLU B 1 3 ? -3.328 99.625 15.344 1 57.03 3 GLU B N 1
ATOM 1599 C CA . GLU B 1 3 ? -2.602 98.375 15.406 1 57.03 3 GLU B CA 1
ATOM 1600 C C . GLU B 1 3 ? -3.396 97.25 14.758 1 57.03 3 GLU B C 1
ATOM 1602 O O . GLU B 1 3 ? -4.543 97 15.133 1 57.03 3 GLU B O 1
ATOM 1607 N N . ILE B 1 4 ? -3.258 97.062 13.469 1 59.91 4 ILE B N 1
ATOM 1608 C CA . ILE B 1 4 ? -3.906 96 12.797 1 59.91 4 ILE B CA 1
ATOM 1609 C C . ILE B 1 4 ? -3.285 94.688 13.266 1 59.91 4 ILE B C 1
ATOM 1611 O O . ILE B 1 4 ? -2.07 94.438 13.164 1 59.91 4 ILE B O 1
ATOM 1615 N N . PRO B 1 5 ? -3.971 93.875 14.086 1 60.69 5 PRO B N 1
ATOM 1616 C CA . PRO B 1 5 ? -3.395 92.625 14.484 1 60.69 5 PRO B CA 1
ATOM 1617 C C . PRO B 1 5 ? -3.182 91.625 13.305 1 60.69 5 PRO B C 1
ATOM 1619 O O . PRO B 1 5 ? -4.023 91.562 12.414 1 60.69 5 PRO B O 1
ATOM 1622 N N . LEU B 1 6 ? -1.961 91.312 12.898 1 56.84 6 LEU B N 1
ATOM 1623 C CA . LEU B 1 6 ? -1.591 90.375 11.859 1 56.84 6 LEU B CA 1
ATOM 1624 C C . LEU B 1 6 ? -1.932 88.938 12.273 1 56.84 6 LEU B C 1
ATOM 1626 O O . LEU B 1 6 ? -1.407 88.438 13.273 1 56.84 6 LEU B O 1
ATOM 1630 N N . TYR B 1 7 ? -3.115 88.438 11.977 1 57.25 7 TYR B N 1
ATOM 1631 C CA . TYR B 1 7 ? -3.4 87 12.203 1 57.25 7 TYR B CA 1
ATOM 1632 C C . TYR B 1 7 ? -2.613 86.125 11.242 1 57.25 7 TYR B C 1
ATOM 1634 O O . TYR B 1 7 ? -2.678 86.312 10.023 1 57.25 7 TYR B O 1
ATOM 1642 N N . VAL B 1 8 ? -1.49 85.5 11.672 1 54.5 8 VAL B N 1
ATOM 1643 C CA . VAL B 1 8 ? -0.77 84.5 10.883 1 54.5 8 VAL B CA 1
ATOM 1644 C C . VAL B 1 8 ? -1.611 83.25 10.742 1 54.5 8 VAL B C 1
ATOM 1646 O O . VAL B 1 8 ? -1.962 82.625 11.742 1 54.5 8 VAL B O 1
ATOM 1649 N N . ILE B 1 9 ? -2.365 83.062 9.703 1 53.84 9 ILE B N 1
ATOM 1650 C CA . ILE B 1 9 ? -3.053 81.812 9.398 1 53.84 9 ILE B CA 1
ATOM 1651 C C . ILE B 1 9 ? -2.029 80.688 9.047 1 53.84 9 ILE B C 1
ATOM 1653 O O . ILE B 1 9 ? -1.318 80.812 8.047 1 53.84 9 ILE B O 1
ATOM 1657 N N . ILE B 1 10 ? -1.522 80 10.047 1 51.84 10 ILE B N 1
ATOM 1658 C CA . ILE B 1 10 ? -0.704 78.812 9.758 1 51.84 10 ILE B CA 1
ATOM 1659 C C . ILE B 1 10 ? -1.541 77.75 9.023 1 51.84 10 ILE B C 1
ATOM 1661 O O . ILE B 1 10 ? -2.523 77.25 9.57 1 51.84 10 ILE B O 1
ATOM 1665 N N . VAL B 1 11 ? -1.613 77.75 7.734 1 50.47 11 VAL B N 1
ATOM 1666 C CA . VAL B 1 11 ? -2.217 76.625 6.957 1 50.47 11 VAL B CA 1
ATOM 1667 C C . VAL B 1 11 ? -1.421 75.375 7.152 1 50.47 11 VAL B C 1
ATOM 1669 O O . VAL B 1 11 ? -0.273 75.25 6.711 1 50.47 11 VAL B O 1
ATOM 1672 N N . LEU B 1 12 ? -1.62 74.688 8.211 1 45.91 12 LEU B N 1
ATOM 1673 C CA . LEU B 1 12 ? -1.082 73.312 8.32 1 45.91 12 LEU B CA 1
ATOM 1674 C C . LEU B 1 12 ? -1.53 72.438 7.145 1 45.91 12 LEU B C 1
ATOM 1676 O O . LEU B 1 12 ? -2.725 72.188 6.977 1 45.91 12 LEU B O 1
ATOM 1680 N N . HIS B 1 13 ? -0.814 72.438 6.059 1 49.31 13 HIS B N 1
ATOM 1681 C CA . HIS B 1 13 ? -1.017 71.438 5.023 1 49.31 13 HIS B CA 1
ATOM 1682 C C . HIS B 1 13 ? -0.936 70 5.602 1 49.31 13 HIS B C 1
ATOM 1684 O O . HIS B 1 13 ? 0.15 69.5 5.941 1 49.31 13 HIS B O 1
ATOM 1690 N N . ILE B 1 14 ? -1.943 69.625 6.324 1 44 14 ILE B N 1
ATOM 1691 C CA . ILE B 1 14 ? -2.006 68.188 6.629 1 44 14 ILE B CA 1
ATOM 1692 C C . ILE B 1 14 ? -1.896 67.375 5.336 1 44 14 ILE B C 1
ATOM 1694 O O . ILE B 1 14 ? -2.758 67.5 4.461 1 44 14 ILE B O 1
ATOM 1698 N N . TRP B 1 15 ? -0.669 67.25 4.797 1 42.03 15 TRP B N 1
ATOM 1699 C CA . TRP B 1 15 ? -0.542 66.188 3.793 1 42.03 15 TRP B CA 1
ATOM 1700 C C . TRP B 1 15 ? -1.246 64.875 4.246 1 42.03 15 TRP B C 1
ATOM 1702 O O . TRP B 1 15 ? -0.883 64.312 5.266 1 42.03 15 TRP B O 1
ATOM 1712 N N . SER B 1 16 ? -2.553 64.875 4.133 1 39.09 16 SER B N 1
ATOM 1713 C CA . SER B 1 16 ? -3.158 63.562 4.234 1 39.09 16 SER B CA 1
ATOM 1714 C C . SER B 1 16 ? -2.301 62.5 3.543 1 39.09 16 SER B C 1
ATOM 1716 O O . SER B 1 16 ? -2.107 62.531 2.326 1 39.09 16 SER B O 1
ATOM 1718 N N . TYR B 1 17 ? -1.114 62.219 4.086 1 40.19 17 TYR B N 1
ATOM 1719 C CA . TYR B 1 17 ? -0.58 60.969 3.594 1 40.19 17 TYR B CA 1
ATOM 1720 C C . TYR B 1 17 ? -1.694 59.938 3.383 1 40.19 17 TYR B C 1
ATOM 1722 O O . TYR B 1 17 ? -2.322 59.5 4.344 1 40.19 17 TYR B O 1
ATOM 1730 N N . GLY B 1 18 ? -2.5 60.188 2.346 1 41.31 18 GLY B N 1
ATOM 1731 C CA . GLY B 1 18 ? -3.312 59.031 2.029 1 41.31 18 GLY B CA 1
ATOM 1732 C C . GLY B 1 18 ? -2.637 57.719 2.375 1 41.31 18 GLY B C 1
ATOM 1733 O O . GLY B 1 18 ? -1.515 57.438 1.936 1 41.31 18 GLY B O 1
ATOM 1734 N N . VAL B 1 19 ? -2.734 57.344 3.596 1 41.25 19 VAL B N 1
ATOM 1735 C CA . VAL B 1 19 ? -2.414 55.938 3.783 1 41.25 19 VAL B CA 1
ATOM 1736 C C . VAL B 1 19 ? -2.691 55.156 2.494 1 41.25 19 VAL B C 1
ATOM 1738 O O . VAL B 1 19 ? -3.811 55.188 1.974 1 41.25 19 VAL B O 1
ATOM 1741 N N . LYS B 1 20 ? -1.72 55.281 1.575 1 40.06 20 LYS B N 1
ATOM 1742 C CA . LYS B 1 20 ? -1.894 54.281 0.522 1 40.06 20 LYS B CA 1
ATOM 1743 C C . LYS B 1 20 ? -2.631 53.062 1.045 1 40.06 20 LYS B C 1
ATOM 1745 O O . LYS B 1 20 ? -2.254 52.469 2.074 1 40.06 20 LYS B O 1
ATOM 1750 N N . ALA B 1 21 ? -3.912 53.031 0.957 1 40.34 21 ALA B N 1
ATOM 1751 C CA . ALA B 1 21 ? -4.609 51.75 1.126 1 40.34 21 ALA B CA 1
ATOM 1752 C C . ALA B 1 21 ? -3.662 50.562 0.902 1 40.34 21 ALA B C 1
ATOM 1754 O O . ALA B 1 21 ? -2.889 50.562 -0.059 1 40.34 21 ALA B O 1
ATOM 1755 N N . GLN B 1 22 ? -3.109 50 1.908 1 42.5 22 GLN B N 1
ATOM 1756 C CA . GLN B 1 22 ? -2.525 48.688 1.642 1 42.5 22 GLN B CA 1
ATOM 1757 C C . GLN B 1 22 ? -3.088 48.094 0.358 1 42.5 22 GLN B C 1
ATOM 1759 O O . GLN B 1 22 ? -4.305 47.938 0.215 1 42.5 22 GLN B O 1
ATOM 1764 N N . GLU B 1 23 ? -2.756 48.562 -0.852 1 44.78 23 GLU B N 1
ATOM 1765 C CA . GLU B 1 23 ? -3.143 47.781 -2.01 1 44.78 23 GLU B CA 1
ATOM 1766 C C . GLU B 1 23 ? -3.57 46.375 -1.592 1 44.78 23 GLU B C 1
ATOM 1768 O O . GLU B 1 23 ? -2.801 45.656 -0.964 1 44.78 23 GLU B O 1
ATOM 1773 N N . SER B 1 24 ? -4.723 46.125 -0.991 1 51.16 24 SER B N 1
ATOM 1774 C CA . SER B 1 24 ? -5.293 44.812 -0.675 1 51.16 24 SER B CA 1
ATOM 1775 C C . SER B 1 24 ? -4.664 43.719 -1.525 1 51.16 24 SER B C 1
ATOM 1777 O O . SER B 1 24 ? -4.816 43.688 -2.748 1 51.16 24 SER B O 1
ATOM 1779 N N . GLY B 1 25 ? -3.391 43.531 -1.436 1 66.19 25 GLY B N 1
ATOM 1780 C CA . GLY B 1 25 ? -2.627 42.594 -2.23 1 66.19 25 GLY B CA 1
ATOM 1781 C C . GLY B 1 25 ? -3.422 41.375 -2.619 1 66.19 25 GLY B C 1
ATOM 1782 O O . GLY B 1 25 ? -4.422 41.031 -1.979 1 66.19 25 GLY B O 1
ATOM 1783 N N . LYS B 1 26 ? -3.373 41 -3.885 1 84.81 26 LYS B N 1
ATOM 1784 C CA . LYS B 1 26 ? -4.059 39.844 -4.441 1 84.81 26 LYS B CA 1
ATOM 1785 C C . LYS B 1 26 ? -3.904 38.625 -3.529 1 84.81 26 LYS B C 1
ATOM 1787 O O . LYS B 1 26 ? -2.791 38.281 -3.133 1 84.81 26 LYS B O 1
ATOM 1792 N N . VAL B 1 27 ? -5 38.406 -2.807 1 92.56 27 VAL B N 1
ATOM 1793 C CA . VAL B 1 27 ? -4.996 37.281 -1.909 1 92.56 27 VAL B CA 1
ATOM 1794 C C . VAL B 1 27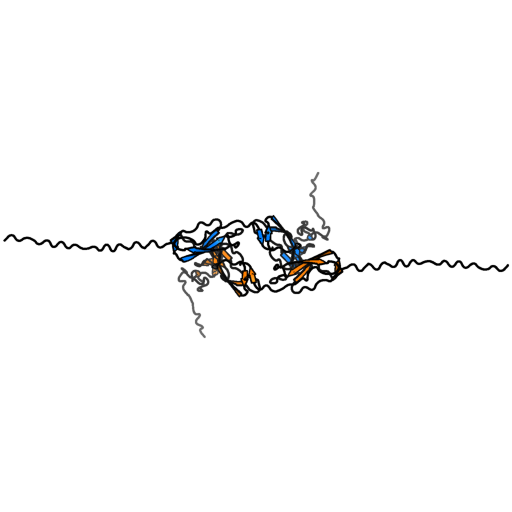 ? -5.977 36.219 -2.414 1 92.56 27 VAL B C 1
ATOM 1796 O O . VAL B 1 27 ? -6.953 36.531 -3.094 1 92.56 27 VAL B O 1
ATOM 1799 N N . CYS B 1 28 ? -5.672 34.969 -2.152 1 96 28 CYS B N 1
ATOM 1800 C CA . CYS B 1 28 ? -6.586 33.875 -2.412 1 96 28 CYS B CA 1
ATOM 1801 C C . CYS B 1 28 ? -7.336 33.469 -1.146 1 96 28 CYS B C 1
ATOM 1803 O O . CYS B 1 28 ? -6.758 33.469 -0.057 1 96 28 CYS B O 1
ATOM 1805 N N . GLN B 1 29 ? -8.648 33.25 -1.332 1 95.25 29 GLN B N 1
ATOM 1806 C CA . GLN B 1 29 ? -9.422 32.719 -0.215 1 95.25 29 GLN B CA 1
ATOM 1807 C C . GLN B 1 29 ? -9.227 31.203 -0.083 1 95.25 29 GLN B C 1
ATOM 1809 O O . GLN B 1 29 ? -8.898 30.516 -1.059 1 95.25 29 GLN B O 1
ATOM 1814 N N . ARG B 1 30 ? -9.445 30.703 1.125 1 95.19 30 ARG B N 1
ATOM 1815 C CA . ARG B 1 30 ? -9.375 29.25 1.311 1 95.19 30 ARG B CA 1
ATOM 1816 C C . ARG B 1 30 ? -10.289 28.516 0.333 1 95.19 30 ARG B C 1
ATOM 1818 O O . ARG B 1 30 ? -11.477 28.828 0.24 1 95.19 30 ARG B O 1
ATOM 1825 N N . PRO B 1 31 ? -9.68 27.641 -0.365 1 95.19 31 PRO B N 1
ATOM 1826 C CA . PRO B 1 31 ? -10.547 26.906 -1.292 1 95.19 31 PRO B CA 1
ATOM 1827 C C . PRO B 1 31 ? -11.469 25.922 -0.582 1 95.19 31 PRO B C 1
ATOM 1829 O O . PRO B 1 31 ? -11.141 25.438 0.503 1 95.19 31 PRO B O 1
ATOM 1832 N N . GLN B 1 32 ? -12.586 25.719 -1.2 1 91.69 32 GLN B N 1
ATOM 1833 C CA . GLN B 1 32 ? -13.492 24.688 -0.693 1 91.69 32 GLN B CA 1
ATOM 1834 C C . GLN B 1 32 ? -13.031 23.297 -1.104 1 91.69 32 GLN B C 1
ATOM 1836 O O . GLN B 1 32 ? -12.688 23.062 -2.266 1 91.69 32 GLN B O 1
ATOM 1841 N N . LEU B 1 33 ? -12.852 22.469 -0.131 1 95.38 33 LEU B N 1
ATOM 1842 C CA . LEU B 1 33 ? -12.469 21.078 -0.393 1 95.38 33 LEU B CA 1
ATOM 1843 C C . LEU B 1 33 ? -13.273 20.125 0.475 1 95.38 33 LEU B C 1
ATOM 1845 O O . LEU B 1 33 ? -13.078 20.062 1.692 1 95.38 33 LEU B O 1
ATOM 1849 N N . ASP B 1 34 ? -14.125 19.328 -0.241 1 93.75 34 ASP B N 1
ATOM 1850 C CA . ASP B 1 34 ? -14.891 18.312 0.472 1 93.75 34 ASP B CA 1
ATOM 1851 C C . ASP B 1 34 ? -14.109 17 0.559 1 93.75 34 ASP B C 1
ATOM 1853 O O . ASP B 1 34 ? -13.445 16.609 -0.4 1 93.75 34 ASP B O 1
ATOM 1857 N N . ASN B 1 35 ? -14.188 16.359 1.709 1 94.56 35 ASN B N 1
ATOM 1858 C CA . ASN B 1 35 ? -13.625 15.023 1.917 1 94.56 35 ASN B CA 1
ATOM 1859 C C . ASN B 1 35 ? -12.109 15.039 1.805 1 94.56 35 ASN B C 1
ATOM 1861 O O . ASN B 1 35 ? -11.523 14.172 1.152 1 94.56 35 ASN B O 1
ATOM 1865 N N . GLY B 1 36 ? -11.57 16.109 2.318 1 95.88 36 GLY B N 1
ATOM 1866 C CA . GLY B 1 36 ? -10.133 16.328 2.389 1 95.88 36 GLY B CA 1
ATOM 1867 C C . GLY B 1 36 ? -9.758 17.516 3.252 1 95.88 36 GLY B C 1
ATOM 1868 O O . GLY B 1 36 ? -10.578 18.016 4.023 1 95.88 36 GLY B O 1
ATOM 1869 N N . PHE B 1 37 ? -8.523 17.906 3.166 1 95.44 37 PHE B N 1
ATOM 1870 C CA . PHE B 1 37 ? -8.102 19.078 3.922 1 95.44 37 PHE B CA 1
ATOM 1871 C C . PHE B 1 37 ? -6.961 19.797 3.207 1 95.44 37 PHE B C 1
ATOM 1873 O O . PHE B 1 37 ? -6.34 19.234 2.299 1 95.44 37 PHE B O 1
ATOM 1880 N N . VAL B 1 38 ? -6.789 20.984 3.588 1 95.81 38 VAL B N 1
ATOM 1881 C CA . VAL B 1 38 ? -5.727 21.812 3.014 1 95.81 38 VAL B CA 1
ATOM 1882 C C . VAL B 1 38 ? -4.676 22.109 4.078 1 95.81 38 VAL B C 1
ATOM 1884 O O . VAL B 1 38 ? -4.965 22.078 5.273 1 95.81 38 VAL B O 1
ATOM 1887 N N . ASP B 1 39 ? -3.461 22.359 3.58 1 93.81 39 ASP B N 1
ATOM 1888 C CA . ASP B 1 39 ? -2.371 22.719 4.484 1 93.81 39 ASP B CA 1
ATOM 1889 C C . ASP B 1 39 ? -1.457 23.766 3.865 1 93.81 39 ASP B C 1
ATOM 1891 O O . ASP B 1 39 ? -0.978 23.594 2.742 1 93.81 39 ASP B O 1
ATOM 1895 N N . PRO B 1 40 ? -1.203 24.812 4.48 1 92.62 40 PRO B N 1
ATOM 1896 C CA . PRO B 1 40 ? -1.728 25.203 5.793 1 92.62 40 PRO B CA 1
ATOM 1897 C C . PRO B 1 40 ? -3.199 25.609 5.742 1 92.62 40 PRO B C 1
ATOM 1899 O O . PRO B 1 40 ? -3.674 26.094 4.715 1 92.62 40 PRO B O 1
ATOM 1902 N N . GLU B 1 41 ? -3.787 25.391 6.926 1 92.19 41 GLU B N 1
ATOM 1903 C CA . GLU B 1 41 ? -5.188 25.797 7.027 1 92.19 41 GLU B CA 1
ATOM 1904 C C . GLU B 1 41 ? -5.312 27.25 7.492 1 92.19 41 GLU B C 1
ATOM 1906 O O . GLU B 1 41 ? -5.039 27.562 8.656 1 92.19 41 GLU B O 1
ATOM 1911 N N . GLN B 1 42 ? -5.676 28.109 6.609 1 92.44 42 GLN B N 1
ATOM 1912 C CA . GLN B 1 42 ? -5.863 29.547 6.848 1 92.44 42 GLN B CA 1
ATOM 1913 C C . GLN B 1 42 ? -7.102 30.062 6.121 1 92.44 42 GLN B C 1
ATOM 1915 O O . GLN B 1 42 ? -7.703 29.344 5.32 1 92.44 42 GLN B O 1
ATOM 1920 N N . GLU B 1 43 ? -7.426 31.266 6.492 1 93.44 43 GLU B N 1
ATOM 1921 C CA . GLU B 1 43 ? -8.594 31.859 5.84 1 93.44 43 GLU B CA 1
ATOM 1922 C C . GLU B 1 43 ? -8.219 32.5 4.508 1 93.44 43 GLU B C 1
ATOM 1924 O O . GLU B 1 43 ? -9 32.469 3.555 1 93.44 43 GLU B O 1
ATOM 1929 N N . THR B 1 44 ? -7.062 33.125 4.477 1 94.81 44 THR B N 1
ATOM 1930 C CA . THR B 1 44 ? -6.555 33.781 3.273 1 94.81 44 THR B CA 1
ATOM 1931 C C . THR B 1 44 ? -5.09 33.406 3.043 1 94.81 44 THR B C 1
ATOM 1933 O O . THR B 1 44 ? -4.387 33.031 3.979 1 94.81 44 THR B O 1
ATOM 1936 N N . TYR B 1 45 ? -4.719 33.469 1.75 1 94.75 45 TYR B N 1
ATOM 1937 C CA . TYR B 1 45 ? -3.361 33.094 1.351 1 94.75 45 TYR B CA 1
ATOM 1938 C C . TYR B 1 45 ? -2.744 34.188 0.49 1 94.75 45 TYR B C 1
ATOM 1940 O O . TYR B 1 45 ? -3.385 34.719 -0.434 1 94.75 45 TYR B O 1
ATOM 1948 N N . GLN B 1 46 ? -1.491 34.562 0.837 1 93.94 46 GLN B N 1
ATOM 1949 C CA . GLN B 1 46 ? -0.792 35.594 0.086 1 93.94 46 GLN B CA 1
ATOM 1950 C C . GLN B 1 46 ? -0.486 35.125 -1.336 1 93.94 46 GLN B C 1
ATOM 1952 O O . GLN B 1 46 ? -0.311 33.938 -1.582 1 93.94 46 GLN B O 1
ATOM 1957 N N . ASP B 1 47 ? -0.431 36.094 -2.156 1 94.38 47 ASP B N 1
ATOM 1958 C CA . ASP B 1 47 ? -0.065 35.812 -3.539 1 94.38 47 ASP B CA 1
ATOM 1959 C C . ASP B 1 47 ? 1.283 35.094 -3.609 1 94.38 47 ASP B C 1
ATOM 1961 O O . ASP B 1 47 ? 2.217 35.438 -2.887 1 94.38 47 ASP B O 1
ATOM 1965 N N . GLY B 1 48 ? 1.348 34.062 -4.5 1 94.19 48 GLY B N 1
ATOM 1966 C CA . GLY B 1 48 ? 2.59 33.344 -4.664 1 94.19 48 GLY B CA 1
ATOM 1967 C C . GLY B 1 48 ? 2.68 32.125 -3.773 1 94.19 48 GLY B C 1
ATOM 1968 O O . GLY B 1 48 ? 3.529 31.25 -3.984 1 94.19 48 GLY B O 1
ATOM 1969 N N . MET B 1 49 ? 1.794 32 -2.881 1 93.88 49 MET B N 1
ATOM 1970 C CA . MET B 1 49 ? 1.851 30.906 -1.923 1 93.88 49 MET B CA 1
ATOM 1971 C C . MET B 1 49 ? 1.333 29.625 -2.547 1 93.88 49 MET B C 1
ATOM 1973 O O . MET B 1 49 ? 0.404 29.641 -3.355 1 93.88 49 MET B O 1
ATOM 1977 N N . THR B 1 50 ? 1.991 28.516 -2.094 1 95.06 50 THR B N 1
ATOM 1978 C CA . THR B 1 50 ? 1.56 27.188 -2.512 1 95.06 50 THR B CA 1
ATOM 1979 C C . THR B 1 50 ? 0.761 26.5 -1.405 1 95.06 50 THR B C 1
ATOM 1981 O O . THR B 1 50 ? 1.148 26.547 -0.235 1 95.06 50 THR B O 1
ATOM 1984 N N . LEU B 1 51 ? -0.319 25.984 -1.805 1 95.62 51 LEU B N 1
ATOM 1985 C CA . LEU B 1 51 ? -1.202 25.266 -0.892 1 95.62 51 LEU B CA 1
ATOM 1986 C C . LEU B 1 51 ? -1.242 23.781 -1.232 1 95.62 51 LEU B C 1
ATOM 1988 O O . LEU B 1 51 ? -1.403 23.422 -2.398 1 95.62 51 LEU B O 1
ATOM 1992 N N . THR B 1 52 ? -1.013 22.938 -0.229 1 96.25 52 THR B N 1
ATOM 1993 C CA . THR B 1 52 ? -1.13 21.5 -0.412 1 96.25 52 THR B CA 1
ATOM 1994 C C . THR B 1 52 ? -2.473 21 0.109 1 96.25 52 THR B C 1
ATOM 1996 O O . THR B 1 52 ? -3.041 21.578 1.039 1 96.25 52 THR B O 1
ATOM 1999 N N . TYR B 1 53 ? -2.928 20.016 -0.548 1 96.88 53 TYR B N 1
ATOM 2000 C CA . TYR B 1 53 ? -4.164 19.406 -0.065 1 96.88 53 TYR B CA 1
ATOM 2001 C C . TYR B 1 53 ? -4.125 17.891 -0.223 1 96.88 53 TYR B C 1
ATOM 2003 O O . TYR B 1 53 ? -3.326 17.359 -1.001 1 96.88 53 TYR B O 1
ATOM 2011 N N . ALA B 1 54 ? -4.875 17.188 0.56 1 97.56 54 ALA B N 1
ATOM 2012 C CA . ALA B 1 54 ? -4.977 15.734 0.526 1 97.56 54 ALA B CA 1
ATOM 2013 C C . ALA B 1 54 ? -6.43 15.281 0.62 1 97.56 54 ALA B C 1
ATOM 2015 O O . ALA B 1 54 ? -7.234 15.898 1.327 1 97.56 54 ALA B O 1
ATOM 2016 N N . CYS B 1 55 ? -6.68 14.25 -0.08 1 96.31 55 CYS B N 1
ATOM 2017 C CA . CYS B 1 55 ? -8.016 13.656 -0.047 1 96.31 55 CYS B CA 1
ATOM 2018 C C . CYS B 1 55 ? -8.102 12.578 1.021 1 96.31 55 CYS B C 1
ATOM 2020 O O . CYS B 1 55 ? -7.098 11.945 1.356 1 96.31 55 CYS B O 1
ATOM 2022 N N . ASP B 1 56 ? -9.305 12.453 1.503 1 92.56 56 ASP B N 1
ATOM 2023 C CA . ASP B 1 56 ? -9.539 11.344 2.428 1 92.56 56 ASP B CA 1
ATOM 2024 C C . ASP B 1 56 ? -9.359 10 1.73 1 92.56 56 ASP B C 1
ATOM 2026 O O . ASP B 1 56 ? -9.375 9.922 0.5 1 92.56 56 ASP B O 1
ATOM 2030 N N . ARG B 1 57 ? -9.133 8.992 2.58 1 88.56 57 ARG B N 1
ATOM 2031 C CA . ARG B 1 57 ? -8.914 7.652 2.045 1 88.56 57 ARG B CA 1
ATOM 2032 C C . ARG B 1 57 ? -10.031 7.25 1.093 1 88.56 57 ARG B C 1
ATOM 2034 O O . ARG B 1 57 ? -11.211 7.508 1.366 1 88.56 57 ARG B O 1
ATOM 2041 N N . GLY B 1 58 ? -9.656 6.625 -0.052 1 86.31 58 GLY B N 1
ATOM 2042 C CA . GLY B 1 58 ? -10.641 6.148 -1.016 1 86.31 58 GLY B CA 1
ATOM 2043 C C . GLY B 1 58 ? -10.969 7.176 -2.084 1 86.31 58 GLY B C 1
ATOM 2044 O O . GLY B 1 58 ? -11.703 6.879 -3.031 1 86.31 58 GLY B O 1
ATOM 2045 N N . LEU B 1 59 ? -10.453 8.344 -1.943 1 92.38 59 LEU B N 1
ATOM 2046 C CA . LEU B 1 59 ? -10.703 9.414 -2.902 1 92.38 59 LEU B CA 1
ATOM 2047 C C . LEU B 1 59 ? -9.422 9.812 -3.629 1 92.38 59 LEU B C 1
ATOM 2049 O O . LEU B 1 59 ? -8.32 9.508 -3.164 1 92.38 59 LEU B O 1
ATOM 2053 N N . LYS B 1 60 ? -9.609 10.438 -4.805 1 93.44 60 LYS B N 1
ATOM 2054 C CA . LYS B 1 60 ? -8.461 10.852 -5.605 1 93.44 60 LYS B CA 1
ATOM 2055 C C . LYS B 1 60 ? -8.602 12.305 -6.059 1 93.44 60 LYS B C 1
ATOM 2057 O O . LYS B 1 60 ? -9.711 12.844 -6.086 1 93.44 60 LYS B O 1
ATOM 2062 N N . THR B 1 61 ? -7.422 12.891 -6.32 1 95.38 61 THR B N 1
ATOM 2063 C CA . THR B 1 61 ? -7.371 14.211 -6.93 1 95.38 61 THR B CA 1
ATOM 2064 C C . THR B 1 61 ? -7.5 14.117 -8.445 1 95.38 61 THR B C 1
ATOM 2066 O O . THR B 1 61 ? -7.484 13.016 -9.008 1 95.38 61 THR B O 1
ATOM 2069 N N . PRO B 1 62 ? -7.668 15.227 -9.109 1 92.31 62 PRO B N 1
ATOM 2070 C CA . PRO B 1 62 ? -7.719 15.188 -10.57 1 92.31 62 PRO B CA 1
ATOM 2071 C C . PRO B 1 62 ? -6.457 14.586 -11.188 1 92.31 62 PRO B C 1
ATOM 2073 O O . PRO B 1 62 ? -6.492 14.109 -12.328 1 92.31 62 PRO B O 1
ATOM 2076 N N . MET B 1 63 ? -5.348 14.547 -10.469 1 89.81 63 MET B N 1
ATOM 2077 C CA . MET B 1 63 ? -4.094 13.977 -10.953 1 89.81 63 MET B CA 1
ATOM 2078 C C . MET B 1 63 ? -3.998 12.492 -10.594 1 89.81 63 MET B C 1
ATOM 2080 O O . MET B 1 63 ? -2.943 11.875 -10.758 1 89.81 63 MET B O 1
ATOM 2084 N N . GLU B 1 64 ? -5.008 11.938 -10.062 1 86.12 64 GLU B N 1
ATOM 2085 C CA . GLU B 1 64 ? -5.184 10.516 -9.82 1 86.12 64 GLU B CA 1
ATOM 2086 C C . GLU B 1 64 ? -4.52 10.094 -8.508 1 86.12 64 GLU B C 1
ATOM 2088 O O . GLU B 1 64 ? -4.75 8.984 -8.023 1 86.12 64 GLU B O 1
ATOM 2093 N N . GLY B 1 65 ? -3.781 10.945 -7.945 1 91.81 65 GLY B N 1
ATOM 2094 C CA . GLY B 1 65 ? -3.197 10.664 -6.645 1 91.81 65 GLY B CA 1
ATOM 2095 C C . GLY B 1 65 ? -4.066 11.125 -5.488 1 91.81 65 GLY B C 1
ATOM 2096 O O . GLY B 1 65 ? -5.227 11.484 -5.68 1 91.81 65 GLY B O 1
ATOM 2097 N N . TRP B 1 66 ? -3.477 11.023 -4.301 1 94.31 66 TRP B N 1
ATOM 2098 C CA . TRP B 1 66 ? -4.289 11.336 -3.127 1 94.31 66 TRP B CA 1
ATOM 2099 C C . TRP B 1 66 ? -3.941 12.711 -2.578 1 94.31 66 TRP B C 1
ATOM 2101 O O . TRP B 1 66 ? -4.562 13.18 -1.619 1 94.31 66 TRP B O 1
ATOM 2111 N N . TRP B 1 67 ? -2.963 13.359 -3.178 1 97.06 67 TRP B N 1
ATOM 2112 C CA . TRP B 1 67 ? -2.607 14.711 -2.754 1 97.06 67 TRP B CA 1
ATOM 2113 C C . TRP B 1 67 ? -2.338 15.609 -3.957 1 97.06 67 TRP B C 1
ATOM 2115 O O . TRP B 1 67 ? -2.23 15.125 -5.086 1 97.06 67 TRP B O 1
ATOM 2125 N N . GLY B 1 68 ? -2.318 16.859 -3.705 1 96.06 68 GLY B N 1
ATOM 2126 C CA . GLY B 1 68 ? -2.029 17.844 -4.746 1 96.06 68 GLY B CA 1
ATOM 2127 C C . GLY B 1 68 ? -1.559 19.172 -4.203 1 96.06 68 GLY B C 1
ATOM 2128 O O . GLY B 1 68 ? -1.543 19.391 -2.99 1 96.06 68 GLY B O 1
ATOM 2129 N N . MET B 1 69 ? -1.081 19.969 -5.152 1 95.75 69 MET B N 1
ATOM 2130 C CA . MET B 1 69 ? -0.607 21.312 -4.82 1 95.75 69 MET B CA 1
ATOM 2131 C C . MET B 1 69 ? -1.196 22.359 -5.77 1 95.75 69 MET B C 1
ATOM 2133 O O . MET B 1 69 ? -1.3 22.109 -6.973 1 95.75 69 MET B O 1
ATOM 2137 N N . ILE B 1 70 ? -1.578 23.484 -5.199 1 95.81 70 ILE B N 1
ATOM 2138 C CA . ILE B 1 70 ? -2.059 24.609 -5.992 1 95.81 70 ILE B CA 1
ATOM 2139 C C . ILE B 1 70 ? -1.339 25.875 -5.562 1 95.81 70 ILE B C 1
ATOM 2141 O O . ILE B 1 70 ? -0.785 25.953 -4.465 1 95.81 70 ILE B O 1
ATOM 2145 N N . LYS B 1 71 ? -1.348 26.859 -6.418 1 96.12 71 LYS B N 1
ATOM 2146 C CA . LYS B 1 71 ? -0.636 28.109 -6.148 1 96.12 71 LYS B CA 1
ATOM 2147 C C . LYS B 1 71 ? -1.562 29.312 -6.297 1 96.12 71 LYS B C 1
ATOM 2149 O O . LYS B 1 71 ? -2.367 29.375 -7.227 1 96.12 71 LYS B O 1
ATOM 2154 N N . CYS B 1 72 ? -1.444 30.219 -5.375 1 96.88 72 CYS B N 1
ATOM 2155 C CA . CYS B 1 72 ? -2.158 31.5 -5.48 1 96.88 72 CYS B CA 1
ATOM 2156 C C . CYS B 1 72 ? -1.417 32.469 -6.395 1 96.88 72 CYS B C 1
ATOM 2158 O O . CYS B 1 72 ? -0.304 32.875 -6.082 1 96.88 72 CYS B O 1
ATOM 2160 N N . GLU B 1 73 ? -2.066 32.688 -7.48 1 94.81 73 GLU B N 1
ATOM 2161 C CA . GLU B 1 73 ? -1.471 33.594 -8.453 1 94.81 73 GLU B CA 1
ATOM 2162 C C . GLU B 1 73 ? -2.449 34.688 -8.852 1 94.81 73 GLU B C 1
ATOM 2164 O O . GLU B 1 73 ? -3.5 34.406 -9.438 1 94.81 73 GLU B O 1
ATOM 2169 N N . ASN B 1 74 ? -2.074 35.938 -8.516 1 93.12 74 ASN B N 1
ATOM 2170 C CA . ASN B 1 74 ? -2.893 37.094 -8.836 1 93.12 74 ASN B CA 1
ATOM 2171 C C . ASN B 1 74 ? -4.285 37 -8.219 1 93.12 74 ASN B C 1
ATOM 2173 O O . ASN B 1 74 ? -5.285 37.281 -8.875 1 93.12 74 ASN B O 1
ATOM 2177 N N . GLY B 1 75 ? -4.344 36.406 -7.055 1 92.38 75 GLY B N 1
ATOM 2178 C CA . GLY B 1 75 ? -5.57 36.344 -6.277 1 92.38 75 GLY B CA 1
ATOM 2179 C C . GLY B 1 75 ? -6.469 35.188 -6.656 1 92.38 75 GLY B C 1
ATOM 2180 O O . GLY B 1 75 ? -7.633 35.156 -6.258 1 92.38 75 GLY B O 1
ATOM 2181 N N . ARG B 1 76 ? -5.926 34.406 -7.52 1 94.38 76 ARG B N 1
ATOM 2182 C CA . ARG B 1 76 ? -6.676 33.219 -7.934 1 94.38 76 ARG B CA 1
ATOM 2183 C C . ARG B 1 76 ? -5.832 31.953 -7.805 1 94.38 76 ARG B C 1
ATOM 2185 O O . ARG B 1 76 ? -4.613 31.984 -7.988 1 94.38 76 ARG B O 1
ATOM 2192 N N . TRP B 1 77 ? -6.535 30.922 -7.473 1 95.5 77 TRP B N 1
ATOM 2193 C CA . TRP B 1 77 ? -5.832 29.641 -7.398 1 95.5 77 TRP B CA 1
ATOM 2194 C C . TRP B 1 77 ? -5.535 29.109 -8.789 1 95.5 77 TRP B C 1
ATOM 2196 O O . TRP B 1 77 ? -6.355 29.234 -9.703 1 95.5 77 TRP B O 1
ATOM 2206 N N . SER B 1 78 ? -4.359 28.469 -8.922 1 95.31 78 SER B N 1
ATOM 2207 C CA . SER B 1 78 ? -3.949 27.875 -10.195 1 95.31 78 SER B CA 1
ATOM 2208 C C . SER B 1 78 ? -4.918 26.781 -10.633 1 95.31 78 SER B C 1
ATOM 2210 O O . SER B 1 78 ? -5.07 26.516 -11.828 1 95.31 78 SER B O 1
ATOM 2212 N N . ASP B 1 79 ? -5.473 26.062 -9.742 1 94.12 79 ASP B N 1
ATOM 2213 C CA . ASP B 1 79 ? -6.438 25 -9.969 1 94.12 79 ASP B CA 1
ATOM 2214 C C . ASP B 1 79 ? -7.426 24.891 -8.812 1 94.12 79 ASP B C 1
ATOM 2216 O O . ASP B 1 79 ? -7.254 25.531 -7.777 1 94.12 79 ASP B O 1
ATOM 2220 N N . SER B 1 80 ? -8.469 24.188 -9.039 1 92.38 80 SER B N 1
ATOM 2221 C CA . SER B 1 80 ? -9.438 23.938 -7.969 1 92.38 80 SER B CA 1
ATOM 2222 C C . SER B 1 80 ? -9.242 22.562 -7.352 1 92.38 80 SER B C 1
ATOM 2224 O O . SER B 1 80 ? -9.32 21.547 -8.047 1 92.38 80 SER B O 1
ATOM 2226 N N . PRO B 1 81 ? -8.961 22.609 -6.066 1 94.75 81 PRO B N 1
ATOM 2227 C CA . PRO B 1 81 ? -8.805 21.297 -5.438 1 94.75 81 PRO B CA 1
ATOM 2228 C C . PRO B 1 81 ? -10.117 20.5 -5.375 1 94.75 81 PRO B C 1
ATOM 2230 O O . PRO B 1 81 ? -11.172 21.078 -5.117 1 94.75 81 PRO B O 1
ATOM 2233 N N . LEU B 1 82 ? -9.984 19.188 -5.703 1 95.88 82 LEU B N 1
ATOM 2234 C CA . LEU B 1 82 ? -11.156 18.328 -5.73 1 95.88 82 LEU B CA 1
ATOM 2235 C C . LEU B 1 82 ? -10.797 16.906 -5.297 1 95.88 82 LEU B C 1
ATOM 2237 O O . LEU B 1 82 ? -9.719 16.406 -5.621 1 95.88 82 LEU B O 1
ATOM 2241 N N . CYS B 1 83 ? -11.695 16.359 -4.566 1 96.06 83 CYS B N 1
ATOM 2242 C CA . CYS B 1 83 ? -11.602 14.953 -4.203 1 96.06 83 CYS B CA 1
ATOM 2243 C C . CYS B 1 83 ? -12.797 14.164 -4.723 1 96.06 83 CYS B C 1
ATOM 2245 O O . CYS B 1 83 ? -13.945 14.508 -4.426 1 96.06 83 CYS B O 1
ATOM 2247 N N . THR B 1 84 ? -12.469 13.211 -5.547 1 94.25 84 THR B N 1
ATOM 2248 C CA . THR B 1 84 ? -13.531 12.391 -6.121 1 94.25 84 THR B CA 1
ATOM 2249 C C . THR B 1 84 ? -13.289 10.914 -5.832 1 94.25 84 THR B C 1
ATOM 2251 O O . THR B 1 84 ? -12.156 10.508 -5.551 1 94.25 84 THR B O 1
ATOM 2254 N N . ALA B 1 85 ? -14.375 10.164 -5.832 1 91.38 85 ALA B N 1
ATOM 2255 C CA . ALA B 1 85 ? -14.266 8.742 -5.539 1 91.38 85 ALA B CA 1
ATOM 2256 C C . ALA B 1 85 ? -13.461 8.016 -6.617 1 91.38 85 ALA B C 1
ATOM 2258 O O . ALA B 1 85 ? -13.602 8.312 -7.805 1 91.38 85 ALA B O 1
ATOM 2259 N N . ARG B 1 86 ? -12.602 7.184 -6.102 1 88.81 86 ARG B N 1
ATOM 2260 C CA . ARG B 1 86 ? -11.938 6.289 -7.047 1 88.81 86 ARG B CA 1
ATOM 2261 C C . ARG B 1 86 ? -12.906 5.246 -7.586 1 88.81 86 ARG B C 1
ATOM 2263 O O . ARG B 1 86 ? -13.758 4.738 -6.848 1 88.81 86 ARG B O 1
ATOM 2270 N N . ARG B 1 87 ? -12.742 4.938 -8.859 1 86.44 87 ARG B N 1
ATOM 2271 C CA . ARG B 1 87 ? -13.625 3.943 -9.461 1 86.44 87 ARG B CA 1
ATOM 2272 C C . ARG B 1 87 ? -12.844 2.701 -9.883 1 86.44 87 ARG B C 1
ATOM 2274 O O . ARG B 1 87 ? -13.391 1.813 -10.539 1 86.44 87 ARG B O 1
ATOM 2281 N N . SER B 1 88 ? -11.617 2.668 -9.547 1 92.81 88 SER B N 1
ATOM 2282 C CA . SER B 1 88 ? -10.773 1.532 -9.898 1 92.81 88 SER B CA 1
ATOM 2283 C C . SER B 1 88 ? -9.641 1.354 -8.891 1 92.81 88 SER B C 1
ATOM 2285 O O . SER B 1 88 ? -9.359 2.256 -8.102 1 92.81 88 SER B O 1
ATOM 2287 N N . CYS B 1 89 ? -9.117 0.174 -8.906 1 93.62 89 CYS B N 1
ATOM 2288 C CA . CYS B 1 89 ? -7.98 -0.148 -8.047 1 93.62 89 CYS B CA 1
ATOM 2289 C C . CYS B 1 89 ? -6.727 -0.403 -8.875 1 93.62 89 CYS B C 1
ATOM 2291 O O . CYS B 1 89 ? -6.801 -0.958 -9.969 1 93.62 89 CYS B O 1
ATOM 2293 N N . ASP B 1 90 ? -5.629 0.088 -8.242 1 90.94 90 ASP B N 1
ATOM 2294 C CA . ASP B 1 90 ? -4.348 -0.317 -8.805 1 90.94 90 ASP B CA 1
ATOM 2295 C C . ASP B 1 90 ? -4.078 -1.8 -8.555 1 90.94 90 ASP B C 1
ATOM 2297 O O . ASP B 1 90 ? -4.957 -2.523 -8.086 1 90.94 90 ASP B O 1
ATOM 2301 N N . ALA B 1 91 ? -2.928 -2.273 -9 1 93.19 91 ALA B N 1
ATOM 2302 C CA . ALA B 1 91 ? -2.561 -3.67 -8.781 1 93.19 91 ALA B CA 1
ATOM 2303 C C . ALA B 1 91 ? -2.756 -4.066 -7.32 1 93.19 91 ALA B C 1
ATOM 2305 O O . ALA B 1 91 ? -2.477 -3.277 -6.414 1 93.19 91 ALA B O 1
ATOM 2306 N N . PRO B 1 92 ? -3.211 -5.293 -7.113 1 95.56 92 PRO B N 1
ATOM 2307 C CA . PRO B 1 92 ? -3.404 -5.742 -5.734 1 95.56 92 PRO B CA 1
ATOM 2308 C C . PRO B 1 92 ? -2.105 -5.754 -4.93 1 95.56 92 PRO B C 1
ATOM 2310 O O . PRO B 1 92 ? -1.022 -5.902 -5.504 1 95.56 92 PRO B O 1
ATOM 2313 N N . PRO B 1 93 ? -2.291 -5.535 -3.629 1 93.94 93 PRO B N 1
ATOM 2314 C CA . PRO B 1 93 ? -1.082 -5.504 -2.803 1 93.94 93 PRO B CA 1
ATOM 2315 C C . PRO B 1 93 ? -0.306 -6.82 -2.84 1 93.94 93 PRO B C 1
ATOM 2317 O O . PRO B 1 93 ? -0.906 -7.891 -2.941 1 93.94 93 PRO B O 1
ATOM 2320 N N . GLN B 1 94 ? 0.971 -6.672 -2.779 1 94.62 94 GLN B N 1
ATOM 2321 C CA . GLN B 1 94 ? 1.812 -7.863 -2.738 1 94.62 94 GLN B CA 1
ATOM 2322 C C . GLN B 1 94 ? 1.729 -8.547 -1.379 1 94.62 94 GLN B C 1
ATOM 2324 O O . GLN B 1 94 ? 1.804 -7.891 -0.339 1 94.62 94 GLN B O 1
ATOM 2329 N N . VAL B 1 95 ? 1.515 -9.812 -1.375 1 95.31 95 VAL B N 1
ATOM 2330 C CA . VAL B 1 95 ? 1.557 -10.656 -0.184 1 95.31 95 VAL B CA 1
ATOM 2331 C C . VAL B 1 95 ? 2.766 -11.586 -0.251 1 95.31 95 VAL B C 1
ATOM 2333 O O . VAL B 1 95 ? 2.945 -12.312 -1.231 1 95.31 95 VAL B O 1
ATOM 2336 N N . ASN B 1 96 ? 3.549 -11.516 0.859 1 93.12 96 ASN B N 1
ATOM 2337 C CA . ASN B 1 96 ? 4.711 -12.391 0.871 1 93.12 96 ASN B CA 1
ATOM 2338 C C . ASN B 1 96 ? 4.305 -13.859 0.799 1 93.12 96 ASN B C 1
ATOM 2340 O O . ASN B 1 96 ? 3.391 -14.297 1.504 1 93.12 96 ASN B O 1
ATOM 2344 N N . HIS B 1 97 ? 5.039 -14.547 -0.139 1 94 97 HIS B N 1
ATOM 2345 C CA . HIS B 1 97 ? 4.859 -15.984 -0.295 1 94 97 HIS B CA 1
ATOM 2346 C C . HIS B 1 97 ? 3.469 -16.312 -0.837 1 94 97 HIS B C 1
ATOM 2348 O O . HIS B 1 97 ? 2.857 -17.297 -0.436 1 94 97 HIS B O 1
ATOM 2354 N N . ALA B 1 98 ? 2.971 -15.453 -1.575 1 96.75 98 ALA B N 1
ATOM 2355 C CA . ALA B 1 98 ? 1.699 -15.672 -2.258 1 96.75 98 ALA B CA 1
ATOM 2356 C C . ALA B 1 98 ? 1.776 -15.234 -3.717 1 96.75 98 ALA B C 1
ATOM 2358 O O . ALA B 1 98 ? 2.674 -14.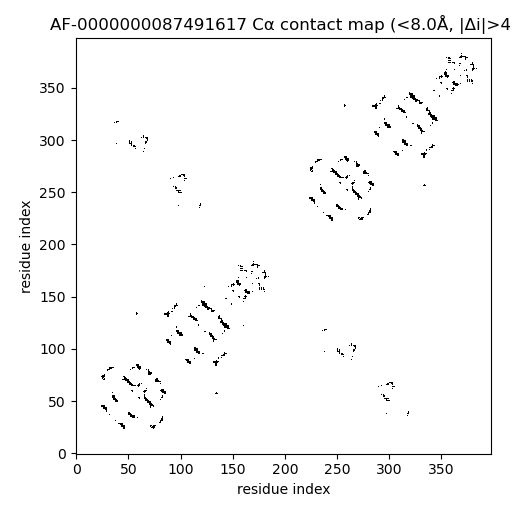477 -4.098 1 96.75 98 ALA B O 1
ATOM 2359 N N . THR B 1 99 ? 0.953 -15.742 -4.48 1 96.25 99 THR B N 1
ATOM 2360 C CA . THR B 1 99 ? 0.741 -15.305 -5.855 1 96.25 99 THR B CA 1
ATOM 2361 C C . THR B 1 99 ? -0.739 -15.039 -6.121 1 96.25 99 THR B C 1
ATOM 2363 O O . THR B 1 99 ? -1.572 -15.211 -5.227 1 96.25 99 THR B O 1
ATOM 2366 N N . ILE B 1 100 ? -1.039 -14.539 -7.34 1 96.38 100 ILE B N 1
ATOM 2367 C CA . ILE B 1 100 ? -2.41 -14.297 -7.773 1 96.38 100 ILE B CA 1
ATOM 2368 C C . ILE B 1 100 ? -2.723 -15.141 -9.008 1 96.38 100 ILE B C 1
ATOM 2370 O O . ILE B 1 100 ? -1.907 -15.234 -9.93 1 96.38 100 ILE B O 1
ATOM 2374 N N . VAL B 1 101 ? -3.908 -15.773 -9.008 1 92 101 VAL B N 1
ATOM 2375 C CA . VAL B 1 101 ? -4.266 -16.719 -10.062 1 92 101 VAL B CA 1
ATOM 2376 C C . VAL B 1 101 ? -4.996 -15.977 -11.188 1 92 101 VAL B C 1
ATOM 2378 O O . VAL B 1 101 ? -6.039 -16.438 -11.664 1 92 101 VAL B O 1
ATOM 2381 N N . HIS B 1 102 ? -4.684 -14.742 -11.492 1 91.31 102 HIS B N 1
ATOM 2382 C CA . HIS B 1 102 ? -5.199 -13.922 -12.578 1 91.31 102 HIS B CA 1
ATOM 2383 C C . HIS B 1 102 ? -4.062 -13.305 -13.383 1 91.31 102 HIS B C 1
ATOM 2385 O O . HIS B 1 102 ? -2.959 -13.117 -12.867 1 91.31 102 HIS B O 1
ATOM 2391 N N . GLN B 1 103 ? -4.395 -13.055 -14.641 1 91.69 103 GLN B N 1
ATOM 2392 C CA . GLN B 1 103 ? -3.422 -12.336 -15.453 1 91.69 103 GLN B CA 1
ATOM 2393 C C . GLN B 1 103 ? -3.123 -10.961 -14.859 1 91.69 103 GLN B C 1
ATOM 2395 O O . GLN B 1 103 ? -4.008 -10.32 -14.281 1 91.69 103 GLN B O 1
ATOM 2400 N N . TYR B 1 104 ? -1.938 -10.586 -15.094 1 92.06 104 TYR B N 1
ATOM 2401 C CA . TYR B 1 104 ? -1.531 -9.305 -14.539 1 92.06 104 TYR B CA 1
ATOM 2402 C C . TYR B 1 104 ? -2.33 -8.164 -15.156 1 92.06 104 TYR B C 1
ATOM 2404 O O . TYR B 1 104 ? -2.541 -8.133 -16.375 1 92.06 104 TYR B O 1
ATOM 2412 N N . GLN B 1 105 ? -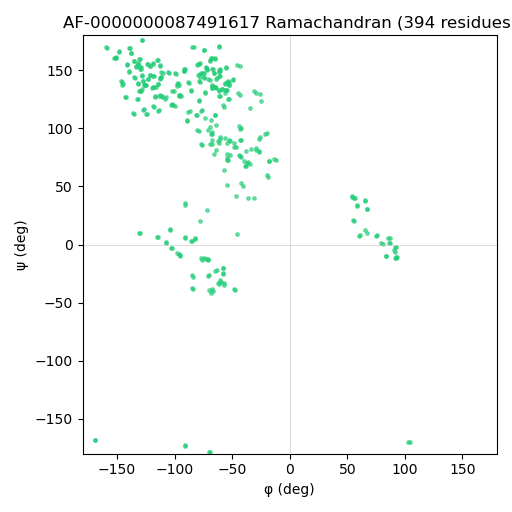2.746 -7.328 -14.336 1 92.62 105 GLN B N 1
ATOM 2413 C CA . GLN B 1 105 ? -3.332 -6.039 -14.695 1 92.62 105 GLN B CA 1
ATOM 2414 C C . GLN B 1 105 ? -2.863 -4.938 -13.75 1 92.62 105 GLN B C 1
ATOM 2416 O O . GLN B 1 105 ? -2.564 -5.199 -12.586 1 92.62 105 GLN B O 1
ATOM 2421 N N . ASN B 1 106 ? -2.771 -3.764 -14.305 1 90 106 ASN B N 1
ATOM 2422 C CA . ASN B 1 106 ? -2.34 -2.643 -13.477 1 90 106 ASN B CA 1
ATOM 2423 C C . ASN B 1 106 ? -3.527 -1.851 -12.945 1 90 106 ASN B C 1
ATOM 2425 O O . ASN B 1 106 ? -3.354 -0.916 -12.156 1 90 106 ASN B O 1
ATOM 2429 N N . ASN B 1 107 ? -4.676 -2.205 -13.461 1 92.81 107 ASN B N 1
ATOM 2430 C CA . ASN B 1 107 ? -5.902 -1.519 -13.062 1 92.81 107 ASN B CA 1
ATOM 2431 C C . ASN B 1 107 ? -7.094 -2.473 -13.023 1 92.81 107 ASN B C 1
ATOM 2433 O O . ASN B 1 107 ? -7.258 -3.297 -13.93 1 92.81 107 ASN B O 1
ATOM 2437 N N . PHE B 1 108 ? -7.902 -2.326 -12 1 95.31 108 PHE B N 1
ATOM 2438 C CA . PHE B 1 108 ? -9.055 -3.191 -11.789 1 95.31 108 PHE B CA 1
ATOM 2439 C C . PHE B 1 108 ? -10.312 -2.367 -11.523 1 95.31 108 PHE B C 1
ATOM 2441 O O . PHE B 1 108 ? -10.289 -1.43 -10.727 1 95.31 108 PHE B O 1
ATOM 2448 N N . SER B 1 109 ? -11.391 -2.691 -12.195 1 94.81 109 SER B N 1
ATOM 2449 C CA . SER B 1 109 ? -12.648 -1.968 -12.016 1 94.81 109 SER B CA 1
ATOM 2450 C C . SER B 1 109 ? -13.258 -2.248 -10.641 1 94.81 109 SER B C 1
ATOM 2452 O O . SER B 1 109 ? -12.945 -3.266 -10.016 1 94.81 109 SER B O 1
ATOM 2454 N N . ASN B 1 110 ? -14.102 -1.285 -10.273 1 93.69 110 ASN B N 1
ATOM 2455 C CA . ASN B 1 110 ? -14.836 -1.485 -9.023 1 93.69 110 ASN B CA 1
ATOM 2456 C C . ASN B 1 110 ? -15.586 -2.811 -9.023 1 93.69 110 ASN B C 1
ATOM 2458 O O . ASN B 1 110 ? -16.234 -3.16 -10.008 1 93.69 110 ASN B O 1
ATOM 2462 N N . GLY B 1 111 ? -15.453 -3.562 -7.918 1 95.44 111 GLY B N 1
ATOM 2463 C CA . GLY B 1 111 ? -16.141 -4.84 -7.805 1 95.44 111 GLY B CA 1
ATOM 2464 C C . GLY B 1 111 ? -15.305 -6.012 -8.281 1 95.44 111 GLY B C 1
ATOM 2465 O O . GLY B 1 111 ? -15.656 -7.168 -8.047 1 95.44 111 GLY B O 1
ATOM 2466 N N . SER B 1 112 ? -14.227 -5.773 -8.906 1 95.81 112 SER B N 1
ATOM 2467 C CA . SER B 1 112 ? -13.359 -6.836 -9.406 1 95.81 112 SER B CA 1
ATOM 2468 C C . SER B 1 112 ? -12.75 -7.637 -8.258 1 95.81 112 SER B C 1
ATOM 2470 O O . SER B 1 112 ? -12.398 -7.074 -7.219 1 95.81 112 SER B O 1
ATOM 2472 N N . LYS B 1 113 ? -12.555 -8.891 -8.57 1 96.62 113 LYS B N 1
ATOM 2473 C CA . LYS B 1 113 ? -12.031 -9.805 -7.559 1 96.62 113 LYS B CA 1
ATOM 2474 C C . LYS B 1 113 ? -10.742 -10.469 -8.031 1 96.62 113 LYS B C 1
ATOM 2476 O O . LYS B 1 113 ? -10.609 -10.805 -9.211 1 96.62 113 LYS B O 1
ATOM 2481 N N . VAL B 1 114 ? -9.852 -10.633 -7.062 1 97.06 114 VAL B N 1
ATOM 2482 C CA . VAL B 1 114 ? -8.656 -11.414 -7.344 1 97.06 114 VAL B CA 1
ATOM 2483 C C . VAL B 1 114 ? -8.453 -12.461 -6.25 1 97.06 114 VAL B C 1
ATOM 2485 O O . VAL B 1 114 ? -8.883 -12.266 -5.109 1 97.06 114 VAL B O 1
ATOM 2488 N N . VAL B 1 115 ? -7.836 -13.539 -6.656 1 97.25 115 VAL B N 1
ATOM 2489 C CA . VAL B 1 115 ? -7.664 -14.656 -5.73 1 97.25 115 VAL B CA 1
ATOM 2490 C C . VAL B 1 115 ? -6.176 -14.891 -5.48 1 97.25 115 VAL B C 1
ATOM 2492 O O . VAL B 1 115 ? -5.398 -15.055 -6.422 1 97.25 115 VAL B O 1
ATOM 2495 N N . TYR B 1 116 ? -5.855 -14.914 -4.184 1 97.25 116 TYR B N 1
ATOM 2496 C CA . TYR B 1 116 ? -4.484 -15.195 -3.777 1 97.25 116 TYR B CA 1
ATOM 2497 C C . TYR B 1 116 ? -4.285 -16.688 -3.539 1 97.25 116 TYR B C 1
ATOM 2499 O O . TYR B 1 116 ? -5.219 -17.391 -3.146 1 97.25 116 TYR B O 1
ATOM 2507 N N . LYS B 1 117 ? -3.1 -17.125 -3.783 1 96.62 117 LYS B N 1
ATOM 2508 C CA . LYS B 1 117 ? -2.67 -18.469 -3.445 1 96.62 117 LYS B CA 1
ATOM 2509 C C . LYS B 1 117 ? -1.323 -18.453 -2.729 1 96.62 117 LYS B C 1
ATOM 2511 O O . LYS B 1 117 ? -0.356 -17.875 -3.225 1 96.62 117 LYS B O 1
ATOM 2516 N N . CYS B 1 118 ? -1.288 -19.047 -1.579 1 95.25 118 CYS B N 1
ATOM 2517 C CA . CYS B 1 118 ? -0.038 -19.109 -0.829 1 95.25 118 CYS B CA 1
ATOM 2518 C C . CYS B 1 118 ? 0.913 -20.125 -1.438 1 95.25 118 CYS B C 1
ATOM 2520 O O . CYS B 1 118 ? 0.473 -21.125 -2.021 1 95.25 118 CYS B O 1
ATOM 2522 N N . LYS B 1 119 ? 2.182 -19.797 -1.311 1 92.69 119 LYS B N 1
ATOM 2523 C CA . LYS B 1 119 ? 3.234 -20.734 -1.687 1 92.69 119 LYS B CA 1
ATOM 2524 C C . LYS B 1 119 ? 3.078 -22.062 -0.948 1 92.69 119 LYS B C 1
ATOM 2526 O O . LYS B 1 119 ? 2.568 -22.094 0.174 1 92.69 119 LYS B O 1
ATOM 2531 N N . ARG B 1 120 ? 3.58 -23.062 -1.595 1 89.38 120 ARG B N 1
ATOM 2532 C CA . ARG B 1 120 ? 3.533 -24.375 -0.957 1 89.38 120 ARG B CA 1
ATOM 2533 C C . ARG B 1 120 ? 4.156 -24.328 0.436 1 89.38 120 ARG B C 1
ATOM 2535 O O . ARG B 1 120 ? 5.18 -23.672 0.643 1 89.38 120 ARG B O 1
ATOM 2542 N N . SER B 1 121 ? 3.652 -24.953 1.462 1 88.31 121 SER B N 1
ATOM 2543 C CA . SER B 1 121 ? 4.121 -25.078 2.838 1 88.31 121 SER B CA 1
ATOM 2544 C C . SER B 1 121 ? 3.762 -23.844 3.662 1 88.31 121 SER B C 1
ATOM 2546 O O . SER B 1 121 ? 4.203 -23.703 4.805 1 88.31 121 SER B O 1
ATOM 2548 N N . TYR B 1 122 ? 3.107 -22.953 2.982 1 90.31 122 TYR B N 1
ATOM 2549 C CA . TYR B 1 122 ? 2.611 -21.781 3.701 1 90.31 122 TYR B CA 1
ATOM 2550 C C . TYR B 1 122 ? 1.104 -21.875 3.914 1 90.31 122 TYR B C 1
ATOM 2552 O O . TYR B 1 122 ? 0.377 -22.359 3.045 1 90.31 122 TYR B O 1
ATOM 2560 N N . MET B 1 123 ? 0.698 -21.359 4.945 1 87.69 123 MET B N 1
ATOM 2561 C CA . MET B 1 123 ? -0.719 -21.359 5.297 1 87.69 123 MET B CA 1
ATOM 2562 C C . MET B 1 123 ? -1.297 -19.953 5.242 1 87.69 123 MET B C 1
ATOM 2564 O O . MET B 1 123 ? -0.659 -19 5.688 1 87.69 123 MET B O 1
ATOM 2568 N N . MET B 1 124 ? -2.59 -19.953 4.781 1 89.62 124 MET B N 1
ATOM 2569 C CA . MET B 1 124 ? -3.229 -18.656 4.574 1 89.62 124 MET B CA 1
ATOM 2570 C C . MET B 1 124 ? -4.035 -18.234 5.797 1 89.62 124 MET B C 1
ATOM 2572 O O . MET B 1 124 ? -4.793 -19.047 6.348 1 89.62 124 MET B O 1
ATOM 2576 N N . GLU B 1 125 ? -3.787 -17.109 6.23 1 87.06 125 GLU B N 1
ATOM 2577 C CA . GLU B 1 125 ? -4.656 -16.438 7.191 1 87.06 125 GLU B CA 1
ATOM 2578 C C . GLU B 1 125 ? -5.434 -15.305 6.535 1 87.06 125 GLU B C 1
ATOM 2580 O O . GLU B 1 125 ? -4.844 -14.422 5.902 1 87.06 125 GLU B O 1
ATOM 2585 N N . GLY B 1 126 ? -6.758 -15.312 6.676 1 88.62 126 GLY B N 1
ATOM 2586 C CA . GLY B 1 126 ? -7.586 -14.312 6.027 1 88.62 126 GLY B CA 1
ATOM 2587 C C . GLY B 1 126 ? -8.297 -14.828 4.789 1 88.62 126 GLY B C 1
ATOM 2588 O O . GLY B 1 126 ? -8.305 -16.031 4.531 1 88.62 126 GLY B O 1
ATOM 2589 N N . ASN B 1 127 ? -8.922 -13.938 4.012 1 92.19 127 ASN B N 1
ATOM 2590 C CA . ASN B 1 127 ? -9.672 -14.32 2.816 1 92.19 127 ASN B CA 1
ATOM 2591 C C . ASN B 1 127 ? -8.758 -14.43 1.599 1 92.19 127 ASN B C 1
ATOM 2593 O O . ASN B 1 127 ? -7.941 -13.547 1.345 1 92.19 127 ASN B O 1
ATOM 2597 N N . ALA B 1 128 ? -8.906 -15.492 0.9 1 94.38 128 ALA B N 1
ATOM 2598 C CA . ALA B 1 128 ? -8.094 -15.711 -0.292 1 94.38 128 ALA B CA 1
ATOM 2599 C C . ALA B 1 128 ? -8.422 -14.695 -1.382 1 94.38 128 ALA B C 1
ATOM 2601 O O . ALA B 1 128 ? -7.547 -14.289 -2.143 1 94.38 128 ALA B O 1
ATOM 2602 N N . ASP B 1 129 ? -9.68 -14.453 -1.466 1 95.88 129 ASP B N 1
ATOM 2603 C CA . ASP B 1 129 ? -10.086 -13.492 -2.486 1 95.88 129 ASP B CA 1
ATOM 2604 C C . ASP B 1 129 ? -10.258 -12.102 -1.889 1 95.88 129 ASP B C 1
ATOM 2606 O O . ASP B 1 129 ? -10.734 -11.953 -0.761 1 95.88 129 ASP B O 1
ATOM 2610 N N . ILE B 1 130 ? -9.797 -11.125 -2.623 1 96.5 130 ILE B N 1
ATOM 2611 C CA . ILE B 1 130 ? -10.016 -9.734 -2.227 1 96.5 130 ILE B CA 1
ATOM 2612 C C . ILE B 1 130 ? -10.766 -8.992 -3.332 1 96.5 130 ILE B C 1
ATOM 2614 O O . ILE B 1 130 ? -10.773 -9.43 -4.484 1 96.5 130 ILE B O 1
ATOM 2618 N N . VAL B 1 131 ? -11.484 -7.969 -3.002 1 97.06 131 VAL B N 1
ATOM 2619 C CA . VAL B 1 131 ? -12.367 -7.254 -3.92 1 97.06 131 VAL B CA 1
ATOM 2620 C C . VAL B 1 131 ? -12.016 -5.77 -3.926 1 97.06 131 VAL B C 1
ATOM 2622 O O . VAL B 1 131 ? -11.703 -5.195 -2.881 1 97.06 131 VAL B O 1
ATOM 2625 N N . CYS B 1 132 ? -12 -5.219 -5.148 1 96.44 132 CYS B N 1
ATOM 2626 C CA . CYS B 1 132 ? -11.844 -3.773 -5.27 1 96.44 132 CYS B CA 1
ATOM 2627 C C . CYS B 1 132 ? -13.141 -3.053 -4.938 1 96.44 132 CYS B C 1
ATOM 2629 O O . CYS B 1 132 ? -14.156 -3.246 -5.617 1 96.44 132 CYS B O 1
ATOM 2631 N N . LEU B 1 133 ? -13.086 -2.268 -3.859 1 92.81 133 LEU B N 1
ATOM 2632 C CA . LEU B 1 133 ? -14.258 -1.491 -3.451 1 92.81 133 LEU B CA 1
ATOM 2633 C C . LEU B 1 133 ? -13.914 -0.009 -3.34 1 92.81 133 LEU B C 1
ATOM 2635 O O . LEU B 1 133 ? -13.156 0.391 -2.455 1 92.81 133 LEU B O 1
ATOM 2639 N N . LEU B 1 134 ? -14.492 0.792 -4.254 1 87.88 134 LEU B N 1
ATOM 2640 C CA . LEU B 1 134 ? -14.344 2.242 -4.23 1 87.88 134 LEU B CA 1
ATOM 2641 C C . LEU B 1 134 ? -12.867 2.637 -4.195 1 87.88 134 LEU B C 1
ATOM 2643 O O . LEU B 1 134 ? -12.461 3.436 -3.352 1 87.88 134 LEU B O 1
ATOM 2647 N N . GLY B 1 135 ? -12.164 1.896 -4.996 1 88.88 135 GLY B N 1
ATOM 2648 C CA . GLY B 1 135 ? -10.781 2.291 -5.203 1 88.88 135 GLY B CA 1
ATOM 2649 C C . GLY B 1 135 ? -9.812 1.626 -4.238 1 88.88 135 GLY B C 1
ATOM 2650 O O . GLY B 1 135 ? -8.609 1.885 -4.277 1 88.88 135 GLY B O 1
ATOM 2651 N N . GLU B 1 136 ? -10.289 0.872 -3.373 1 90.38 136 GLU B N 1
ATOM 2652 C CA . GLU B 1 136 ? -9.445 0.207 -2.385 1 90.38 136 GLU B CA 1
ATOM 2653 C C . GLU B 1 136 ? -9.695 -1.298 -2.367 1 90.38 136 GLU B C 1
ATOM 2655 O O . GLU B 1 136 ? -10.844 -1.742 -2.49 1 90.38 136 GLU B O 1
ATOM 2660 N N . TRP B 1 137 ? -8.594 -2.025 -2.211 1 94 137 TRP B N 1
ATOM 2661 C CA . TRP B 1 137 ? -8.734 -3.469 -2.051 1 94 137 TRP B CA 1
ATOM 2662 C C . TRP B 1 137 ? -9.156 -3.822 -0.627 1 94 137 TRP B C 1
ATOM 2664 O O . TRP B 1 137 ? -8.727 -3.178 0.332 1 94 137 TRP B O 1
ATOM 2674 N N . THR B 1 138 ? -10.047 -4.809 -0.529 1 95 138 THR B N 1
ATOM 2675 C CA . THR B 1 138 ? -10.273 -5.375 0.798 1 95 138 THR B CA 1
ATOM 2676 C C . THR B 1 138 ? -8.992 -5.996 1.345 1 95 138 THR B C 1
ATOM 2678 O O . THR B 1 138 ? -7.984 -6.09 0.634 1 95 138 THR B O 1
ATOM 2681 N N . SER B 1 139 ? -9.008 -6.363 2.602 1 94.81 139 SER B N 1
ATOM 2682 C CA . SER B 1 139 ? -7.812 -6.852 3.275 1 94.81 139 SER B CA 1
ATOM 2683 C C . SER B 1 139 ? -7.273 -8.109 2.607 1 94.81 139 SER B C 1
ATOM 2685 O O . SER B 1 139 ? -8.016 -9.078 2.4 1 94.81 139 SER B O 1
ATOM 2687 N N . ALA B 1 140 ? -5.996 -8 2.303 1 96.25 140 ALA B N 1
ATOM 2688 C CA . ALA B 1 140 ? -5.332 -9.148 1.696 1 96.25 140 ALA B CA 1
ATOM 2689 C C . ALA B 1 140 ? -4.988 -10.203 2.748 1 96.25 140 ALA B C 1
ATOM 2691 O O . ALA B 1 140 ? -4.805 -9.875 3.922 1 96.25 140 ALA B O 1
ATOM 2692 N N . PRO B 1 141 ? -4.844 -11.414 2.346 1 94.75 141 PRO B N 1
ATOM 2693 C CA . PRO B 1 141 ? -4.457 -12.469 3.287 1 94.75 141 PRO B CA 1
ATOM 2694 C C . PRO B 1 141 ? -2.98 -12.398 3.672 1 94.75 141 PRO B C 1
ATOM 2696 O O . PRO B 1 141 ? -2.236 -11.578 3.137 1 94.75 141 PRO B O 1
ATOM 2699 N N . ARG B 1 142 ? -2.713 -13.195 4.727 1 93.31 142 ARG B N 1
ATOM 2700 C CA . ARG B 1 142 ? -1.323 -13.414 5.121 1 93.31 142 ARG B CA 1
ATOM 2701 C C . ARG B 1 142 ? -0.913 -14.867 4.914 1 93.31 142 ARG B C 1
ATOM 2703 O O . ARG B 1 142 ? -1.703 -15.781 5.16 1 93.31 142 ARG B O 1
ATOM 2710 N N . CYS B 1 143 ? 0.275 -15.008 4.414 1 93.25 143 CYS B N 1
ATOM 2711 C CA . CYS B 1 143 ? 0.809 -16.359 4.227 1 93.25 143 CYS B CA 1
ATOM 2712 C C . CYS B 1 143 ? 2.012 -16.594 5.133 1 93.25 143 CYS B C 1
ATOM 2714 O O . CYS B 1 143 ? 3.039 -15.922 4.992 1 93.25 143 CYS B O 1
ATOM 2716 N N . SER B 1 144 ? 1.849 -17.5 6.039 1 87.62 144 SER B N 1
ATOM 2717 C CA . SER B 1 144 ? 2.918 -17.812 6.98 1 87.62 144 SER B CA 1
ATOM 2718 C C . SER B 1 144 ? 3.314 -19.281 6.891 1 87.62 144 SER B C 1
ATOM 2720 O O . SER B 1 144 ? 2.494 -20.125 6.531 1 87.62 144 SER B O 1
ATOM 2722 N N . HIS B 1 145 ? 4.66 -19.375 7.125 1 84.31 145 HIS B N 1
ATOM 2723 C CA . HIS B 1 145 ? 5.148 -20.75 7.039 1 84.31 145 HIS B CA 1
ATOM 2724 C C . HIS B 1 145 ? 4.438 -21.656 8.039 1 84.31 145 HIS B C 1
ATOM 2726 O O . HIS B 1 145 ? 4.242 -21.281 9.195 1 84.31 145 HIS B O 1
ATOM 2732 N N . GLU B 1 146 ? 4.051 -22.75 7.512 1 74.12 146 GLU B N 1
ATOM 2733 C CA . GLU B 1 146 ? 3.297 -23.703 8.312 1 74.12 146 GLU B CA 1
ATOM 2734 C C . GLU B 1 146 ? 4.07 -24.109 9.57 1 74.12 146 GLU B C 1
ATOM 2736 O O . GLU B 1 146 ? 3.477 -24.328 10.625 1 74.12 146 GLU B O 1
ATOM 2741 N N . ALA B 1 147 ? 5.434 -24.141 9.367 1 63.34 147 ALA B N 1
ATOM 2742 C CA . ALA B 1 147 ? 6.254 -24.547 10.5 1 63.34 147 ALA B CA 1
ATOM 2743 C C . ALA B 1 147 ? 6.254 -23.484 11.594 1 63.34 147 ALA B C 1
ATOM 2745 O O . ALA B 1 147 ? 6.465 -23.797 12.766 1 63.34 147 ALA B O 1
ATOM 2746 N N . LEU B 1 148 ? 6.301 -22.266 11.203 1 59.53 148 LEU B N 1
ATOM 2747 C CA . LEU B 1 148 ? 6.301 -21.172 12.18 1 59.53 148 LEU B CA 1
ATOM 2748 C C . LEU B 1 148 ? 4.984 -21.125 12.945 1 59.53 148 LEU B C 1
ATOM 2750 O O . LEU B 1 148 ? 4.883 -20.469 13.977 1 59.53 148 LEU B O 1
ATOM 2754 N N . GLN B 1 149 ? 4.102 -21.625 12.406 1 58.22 149 GLN B N 1
ATOM 2755 C CA . GLN B 1 149 ? 2.875 -21.656 13.195 1 58.22 149 GLN B CA 1
ATOM 2756 C C . GLN B 1 149 ? 2.977 -22.656 14.336 1 58.22 149 GLN B C 1
ATOM 2758 O O . GLN B 1 149 ? 2.32 -23.703 14.312 1 58.22 149 GLN B O 1
ATOM 2763 N N . LYS B 1 150 ? 4.242 -22.828 14.805 1 60.03 150 LYS B N 1
ATOM 2764 C CA . LYS B 1 150 ? 4.266 -23.641 16.016 1 60.03 150 LYS B CA 1
ATOM 2765 C C . LYS B 1 150 ? 3.4 -23.016 17.109 1 60.03 150 LYS B C 1
ATOM 2767 O O . LYS B 1 150 ? 3.441 -21.797 17.328 1 60.03 150 LYS B O 1
ATOM 2772 N N . CYS B 1 151 ? 2.539 -23.828 17.391 1 62.56 151 CYS B N 1
ATOM 2773 C CA . CYS B 1 151 ? 1.633 -23.438 18.469 1 62.56 151 CYS B CA 1
ATOM 2774 C C . CYS B 1 151 ? 2.404 -23.094 19.734 1 62.56 151 CYS B C 1
ATOM 2776 O O . CYS B 1 151 ? 3.531 -23.547 19.922 1 62.56 151 CYS B O 1
ATOM 2778 N N . ARG B 1 152 ? 2.055 -22 20.328 1 64 152 ARG B N 1
ATOM 2779 C CA . ARG B 1 152 ? 2.609 -21.688 21.641 1 64 152 ARG B CA 1
ATOM 2780 C C . ARG B 1 152 ? 2.564 -22.906 22.562 1 64 152 ARG B C 1
ATOM 2782 O O . ARG B 1 152 ? 1.82 -23.859 22.312 1 64 152 ARG B O 1
ATOM 2789 N N . ASP B 1 153 ? 3.488 -22.875 23.516 1 74.81 153 ASP B N 1
ATOM 2790 C CA . ASP B 1 153 ? 3.551 -23.984 24.469 1 74.81 153 ASP B CA 1
ATOM 2791 C C . ASP B 1 153 ? 2.166 -24.312 25.031 1 74.81 153 ASP B C 1
ATOM 2793 O O . ASP B 1 153 ? 1.833 -25.469 25.234 1 74.81 153 ASP B O 1
ATOM 2797 N N . SER B 1 154 ? 1.384 -23.281 25.281 1 74.25 154 SER B N 1
ATOM 2798 C CA . SER B 1 154 ? 0.053 -23.5 25.844 1 74.25 154 SER B CA 1
ATOM 2799 C C . SER B 1 154 ? -0.954 -23.859 24.766 1 74.25 154 SER B C 1
ATOM 2801 O O . SER B 1 154 ? -2.156 -23.938 25.031 1 74.25 154 SER B O 1
ATOM 2803 N N . GLN B 1 155 ? -0.337 -24 23.516 1 77.44 155 GLN B N 1
ATOM 2804 C CA . GLN B 1 155 ? -1.241 -24.328 22.422 1 77.44 155 GLN B CA 1
ATOM 2805 C C . GLN B 1 155 ? -0.903 -25.688 21.812 1 77.44 155 GLN B C 1
ATOM 2807 O O . GLN B 1 155 ? 0.235 -26.156 21.906 1 77.44 155 GLN B O 1
ATOM 2812 N N . PHE B 1 156 ? -2.006 -26.344 21.406 1 78.44 156 PHE B N 1
ATOM 2813 C CA . PHE B 1 156 ? -1.916 -27.594 20.656 1 78.44 156 PHE B CA 1
ATOM 2814 C C . PHE B 1 156 ? -2.031 -27.328 19.156 1 78.44 156 PHE B C 1
ATOM 2816 O O . PHE B 1 156 ? -2.922 -26.594 18.719 1 78.44 156 PHE B O 1
ATOM 2823 N N . GLN B 1 157 ? -1.073 -27.875 18.484 1 78.06 157 GLN B N 1
ATOM 2824 C CA . GLN B 1 157 ? -1.098 -27.719 17.031 1 78.06 157 GLN B CA 1
ATOM 2825 C C . GLN B 1 157 ? -1.901 -28.828 16.359 1 78.06 157 GLN B C 1
ATOM 2827 O O . GLN B 1 157 ? -1.527 -30 16.438 1 78.06 157 GLN B O 1
ATOM 2832 N N . CYS B 1 158 ? -2.969 -28.422 15.781 1 72.56 158 CYS B N 1
ATOM 2833 C CA . CYS B 1 158 ? -3.824 -29.344 15.055 1 72.56 158 CYS B CA 1
ATOM 2834 C C . CYS B 1 158 ? -3.119 -29.875 13.805 1 72.56 158 CYS B C 1
ATOM 2836 O O . CYS B 1 158 ? -2.113 -29.312 13.375 1 72.56 158 CYS B O 1
ATOM 2838 N N . SER B 1 159 ? -3.656 -31.031 13.32 1 74.81 159 SER B N 1
ATOM 2839 C CA . SER B 1 159 ? -3.094 -31.625 12.109 1 74.81 159 SER B CA 1
ATOM 2840 C C . SER B 1 159 ? -3.195 -30.656 10.93 1 74.81 159 SER B C 1
ATOM 2842 O O . SER B 1 159 ? -2.365 -30.688 10.016 1 74.81 159 SER B O 1
ATOM 2844 N N . ASN B 1 160 ? -4.199 -29.953 11.031 1 62.28 160 ASN B N 1
ATOM 2845 C CA . ASN B 1 160 ? -4.383 -28.969 9.969 1 62.28 160 ASN B CA 1
ATOM 2846 C C . ASN B 1 160 ? -3.604 -27.688 10.258 1 62.28 160 ASN B C 1
ATOM 2848 O O . ASN B 1 160 ? -3.891 -26.641 9.68 1 62.28 160 ASN B O 1
ATOM 2852 N N . ARG B 1 161 ? -2.895 -27.688 11.289 1 67.5 161 ARG B N 1
ATOM 2853 C CA . ARG B 1 161 ? -1.89 -26.688 11.617 1 67.5 161 ARG B CA 1
ATOM 2854 C C . ARG B 1 161 ? -2.516 -25.516 12.359 1 67.5 161 ARG B C 1
ATOM 2856 O O . ARG B 1 161 ? -1.871 -24.469 12.547 1 67.5 161 ARG B O 1
ATOM 2863 N N . ARG B 1 162 ? -3.758 -25.641 12.578 1 69.06 162 ARG B N 1
ATOM 2864 C CA . ARG B 1 162 ? -4.398 -24.688 13.469 1 69.06 162 ARG B CA 1
ATOM 2865 C C . ARG B 1 162 ? -3.842 -24.797 14.891 1 69.06 162 ARG B C 1
ATOM 2867 O O . ARG B 1 162 ? -3.457 -25.891 15.32 1 69.06 162 ARG B O 1
ATOM 2874 N N . CYS B 1 163 ? -3.711 -23.609 15.539 1 73.5 163 CYS B N 1
ATOM 2875 C CA . CYS B 1 163 ? -3.322 -23.625 16.953 1 73.5 163 CYS B CA 1
ATOM 2876 C C . CYS B 1 163 ? -4.523 -23.375 17.844 1 73.5 163 CYS B C 1
ATOM 2878 O O . CYS B 1 163 ? -5.258 -22.391 17.656 1 73.5 163 CYS B O 1
ATOM 2880 N N . ILE B 1 164 ? -4.742 -24.344 18.672 1 76.19 164 ILE B N 1
ATOM 2881 C CA . ILE B 1 164 ? -5.816 -24.203 19.656 1 76.19 164 ILE B CA 1
ATOM 2882 C C . ILE B 1 164 ? -5.234 -24.266 21.062 1 76.19 164 ILE B C 1
ATOM 2884 O O . ILE B 1 164 ? -4.137 -24.797 21.266 1 76.19 164 ILE B O 1
ATOM 2888 N N . PRO B 1 165 ? -5.941 -23.672 22 1 78.62 165 PRO B N 1
ATOM 2889 C CA . PRO B 1 165 ? -5.465 -23.859 23.375 1 78.62 165 PRO B CA 1
ATOM 2890 C C . PRO B 1 165 ? -5.297 -25.328 23.75 1 78.62 165 PRO B C 1
ATOM 2892 O O . PRO B 1 165 ? -6.133 -26.156 23.391 1 78.62 165 PRO B O 1
ATOM 2895 N N . THR B 1 166 ? -4.238 -25.578 24.484 1 84.12 166 THR B N 1
ATOM 2896 C CA . THR B 1 166 ? -3.979 -26.953 24.906 1 84.12 166 THR B CA 1
ATOM 2897 C C . THR B 1 166 ? -5.152 -27.516 25.703 1 84.12 166 THR B C 1
ATOM 2899 O O . THR B 1 166 ? -5.422 -28.719 25.656 1 84.12 166 THR B O 1
ATOM 2902 N N . THR B 1 167 ? -5.926 -26.688 26.328 1 84 167 THR B N 1
ATOM 2903 C CA . THR B 1 167 ? -7.051 -27.094 27.156 1 84 167 THR B CA 1
ATOM 2904 C C . THR B 1 167 ? -8.188 -27.641 26.297 1 84 167 THR B C 1
ATOM 2906 O O . THR B 1 167 ? -9.078 -28.328 26.797 1 84 167 THR B O 1
ATOM 2909 N N . TRP B 1 168 ? -8.109 -27.422 25.031 1 79.94 168 TRP B N 1
ATOM 2910 C CA . TRP B 1 168 ? -9.18 -27.859 24.141 1 79.94 168 TRP B CA 1
ATOM 2911 C C . TRP B 1 168 ? -8.867 -29.219 23.531 1 79.94 168 TRP B C 1
ATOM 2913 O O . TRP B 1 168 ? -9.703 -29.812 22.844 1 79.94 168 TRP B O 1
ATOM 2923 N N . ARG B 1 169 ? -7.695 -29.609 23.75 1 84.81 169 ARG B N 1
ATOM 2924 C CA . ARG B 1 169 ? -7.371 -30.953 23.328 1 84.81 169 ARG B CA 1
ATOM 2925 C C . ARG B 1 169 ? -8.133 -31.984 24.156 1 84.81 169 ARG B C 1
ATOM 2927 O O . 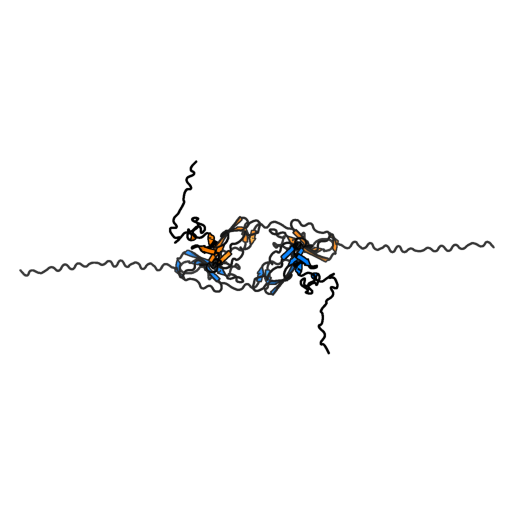ARG B 1 169 ? -8.203 -31.891 25.375 1 84.81 169 ARG B O 1
ATOM 2934 N N . CYS B 1 170 ? -8.695 -32.969 23.484 1 87.81 170 CYS B N 1
ATOM 2935 C CA . CYS B 1 170 ? -9.406 -34.094 24.109 1 87.81 170 CYS B CA 1
ATOM 2936 C C . CYS B 1 170 ? -10.531 -33.562 25 1 87.81 170 CYS B C 1
ATOM 2938 O O . CYS B 1 170 ? -10.719 -34.062 26.109 1 87.81 170 CYS B O 1
ATOM 2940 N N . ASP B 1 171 ? -11.25 -32.562 24.609 1 79.81 171 ASP B N 1
ATOM 2941 C CA . ASP B 1 171 ? -12.391 -32.031 25.359 1 79.81 171 ASP B CA 1
ATOM 2942 C C . ASP B 1 171 ? -13.711 -32.469 24.734 1 79.81 171 ASP B C 1
ATOM 2944 O O . ASP B 1 171 ? -14.758 -31.906 25.031 1 79.81 171 ASP B O 1
ATOM 2948 N N . LYS B 1 172 ? -13.688 -33.375 23.859 1 81.31 172 LYS B N 1
ATOM 2949 C CA . LYS B 1 172 ? -14.844 -34 23.234 1 81.31 172 LYS B CA 1
ATOM 2950 C C . LYS B 1 172 ? -15.492 -33.062 22.219 1 81.31 172 LYS B C 1
ATOM 2952 O O . LYS B 1 172 ? -16.594 -33.344 21.734 1 81.31 172 LYS B O 1
ATOM 2957 N N . ASP B 1 173 ? -14.906 -31.906 21.891 1 80.69 173 ASP B N 1
ATOM 2958 C CA . ASP B 1 173 ? -15.328 -31 20.812 1 80.69 173 ASP B CA 1
ATOM 2959 C C . ASP B 1 173 ? -14.25 -30.891 19.734 1 80.69 173 ASP B C 1
ATOM 2961 O O . ASP B 1 173 ? -13.062 -30.797 20.047 1 80.69 173 ASP B O 1
ATOM 2965 N N . ASN B 1 174 ? -14.781 -30.969 18.531 1 79.38 174 ASN B N 1
ATOM 2966 C CA . ASN B 1 174 ? -13.844 -30.797 17.406 1 79.38 174 ASN B CA 1
ATOM 2967 C C . ASN B 1 174 ? -13.469 -29.344 17.203 1 79.38 174 ASN B C 1
ATOM 2969 O O . ASN B 1 174 ? -14.047 -28.656 16.359 1 79.38 174 ASN B O 1
ATOM 2973 N N . ASP B 1 175 ? -12.461 -28.938 17.953 1 79.5 175 ASP B N 1
ATOM 2974 C CA . ASP B 1 175 ? -12.023 -27.547 17.906 1 79.5 175 ASP B CA 1
ATOM 2975 C C . ASP B 1 175 ? -11.062 -27.312 16.75 1 79.5 175 ASP B C 1
ATOM 2977 O O . ASP B 1 175 ? -10.891 -26.188 16.281 1 79.5 175 ASP B O 1
ATOM 2981 N N . CYS B 1 176 ? -10.375 -28.281 16.359 1 77.88 176 CYS B N 1
ATOM 2982 C CA . CYS B 1 176 ? -9.43 -28.188 15.25 1 77.88 176 CYS B CA 1
ATOM 2983 C C . CYS B 1 176 ? -10.164 -28.172 13.914 1 77.88 176 CYS B C 1
ATOM 2985 O O . CYS B 1 176 ? -9.578 -27.844 12.883 1 77.88 176 CYS B O 1
ATOM 2987 N N . SER B 1 177 ? -11.391 -28.5 13.914 1 73.88 177 SER B N 1
ATOM 2988 C CA . SER B 1 177 ? -12.211 -28.688 12.727 1 73.88 177 SER B CA 1
ATOM 2989 C C . SER B 1 177 ? -11.656 -29.812 11.852 1 73.88 177 SER B C 1
ATOM 2991 O O . SER B 1 177 ? -12.07 -29.969 10.695 1 73.88 177 SER B O 1
ATOM 2993 N N . ASP B 1 178 ? -10.727 -30.547 12.242 1 73.94 178 ASP B N 1
ATOM 2994 C CA . ASP B 1 178 ? -10.234 -31.734 11.562 1 73.94 178 ASP B CA 1
ATOM 2995 C C . ASP B 1 178 ? -10.125 -32.906 12.531 1 73.94 178 ASP B C 1
ATOM 2997 O O . ASP B 1 178 ? -9.5 -33.938 12.211 1 73.94 178 ASP B O 1
ATOM 3001 N N . ASN B 1 179 ? -10.594 -32.75 13.547 1 83.06 179 ASN B N 1
ATOM 3002 C CA . ASN B 1 179 ? -10.711 -33.719 14.609 1 83.06 179 ASN B CA 1
ATOM 3003 C C . ASN B 1 179 ? -9.352 -34.125 15.164 1 83.06 179 ASN B C 1
ATOM 3005 O O . ASN B 1 179 ? -9.234 -35.094 15.906 1 83.06 179 ASN B O 1
ATOM 3009 N N . SER B 1 180 ? -8.367 -33.438 14.828 1 84.81 180 SER B N 1
ATOM 3010 C CA . SER B 1 180 ? -7.047 -33.875 15.281 1 84.81 180 SER B CA 1
ATOM 3011 C C . SER B 1 180 ? -6.879 -33.656 16.781 1 84.81 180 SER B C 1
ATOM 3013 O O . SER B 1 180 ? -6.117 -34.375 17.438 1 84.81 180 SER B O 1
ATOM 3015 N N . ASP B 1 181 ? -7.574 -32.719 17.312 1 85.62 181 ASP B N 1
ATOM 3016 C CA . ASP B 1 181 ? -7.465 -32.438 18.75 1 85.62 181 ASP B CA 1
ATOM 3017 C C . ASP B 1 181 ? -8.156 -33.531 19.562 1 85.62 181 ASP B C 1
ATOM 3019 O O . ASP B 1 181 ? -7.957 -33.625 20.781 1 85.62 181 ASP B O 1
ATOM 3023 N N . GLU B 1 182 ? -8.93 -34.375 18.938 1 87.06 182 GLU B N 1
ATOM 3024 C CA . GLU B 1 182 ? -9.617 -35.469 19.641 1 87.06 182 GLU B CA 1
ATOM 3025 C C . GLU B 1 182 ? -8.992 -36.812 19.328 1 87.06 182 GLU B C 1
ATOM 3027 O O . GLU B 1 182 ? -9.477 -37.844 19.781 1 87.06 182 GLU B O 1
ATOM 3032 N N . GLU B 1 183 ? -7.973 -36.875 18.578 1 81.81 183 GLU B N 1
ATOM 3033 C CA . GLU B 1 183 ? -7.309 -38.125 18.219 1 81.81 183 GLU B CA 1
ATOM 3034 C C . GLU B 1 183 ? -6.426 -38.625 19.359 1 81.81 183 GLU B C 1
ATOM 3036 O O . GLU B 1 183 ? -5.785 -37.844 20.047 1 81.81 183 GLU B O 1
ATOM 3041 N N . ASN B 1 184 ? -6.293 -39.938 19.547 1 81.38 184 ASN B N 1
ATOM 3042 C CA . ASN B 1 184 ? -5.512 -40.656 20.547 1 81.38 184 ASN B CA 1
ATOM 3043 C C . ASN B 1 184 ? -5.887 -40.219 21.969 1 81.38 184 ASN B C 1
ATOM 3045 O O . ASN B 1 184 ? -5.012 -40.062 22.812 1 81.38 184 ASN B O 1
ATOM 3049 N N . CYS B 1 185 ? -6.957 -39.688 22.109 1 78.75 185 CYS B N 1
ATOM 3050 C CA . CYS B 1 185 ? -7.43 -39.312 23.438 1 78.75 185 CYS B CA 1
ATOM 3051 C C . CYS B 1 185 ? -7.977 -40.5 24.203 1 78.75 185 CYS B C 1
ATOM 3053 O O . CYS B 1 185 ? -8.445 -41.469 23.594 1 78.75 185 CYS B O 1
ATOM 3055 N N . GLY B 1 186 ? -7.285 -41.156 25.078 1 66.25 186 GLY B N 1
ATOM 3056 C CA . GLY B 1 186 ? -7.676 -42.312 25.875 1 66.25 186 GLY B CA 1
ATOM 3057 C C . GLY B 1 186 ? -9.172 -42.406 26.094 1 66.25 186 GLY B C 1
ATOM 3058 O O . GLY B 1 186 ? -9.891 -41.406 25.953 1 66.25 186 GLY B O 1
ATOM 3059 N N . LEU B 1 187 ? -9.734 -43.562 25.828 1 54.78 187 LEU B N 1
ATOM 3060 C CA . LEU B 1 187 ? -11.07 -43.938 26.281 1 54.78 187 LEU B CA 1
ATOM 3061 C C . LEU B 1 187 ? -11.352 -43.375 27.672 1 54.78 187 LEU B C 1
ATOM 3063 O O . LEU B 1 187 ? -10.805 -43.875 28.656 1 54.78 187 LEU B O 1
ATOM 3067 N N . GLY B 1 188 ? -11.039 -42.25 28.109 1 47 188 GLY B N 1
ATOM 3068 C CA . GLY B 1 188 ? -11.516 -42.031 29.469 1 47 188 GLY B CA 1
ATOM 3069 C C . GLY B 1 188 ? -12.961 -42.469 29.672 1 47 188 GLY B C 1
ATOM 3070 O O . GLY B 1 188 ? -13.719 -42.594 28.703 1 47 188 GLY B O 1
ATOM 3071 N N . THR B 1 189 ? -13.195 -43.25 30.734 1 42.03 189 THR B N 1
ATOM 3072 C CA . THR B 1 189 ? -14.469 -43.625 31.344 1 42.03 189 THR B CA 1
ATOM 3073 C C . THR B 1 189 ? -15.391 -42.406 31.422 1 42.03 189 THR B C 1
ATOM 3075 O O . THR B 1 189 ? -15.031 -41.375 32 1 42.03 189 THR B O 1
ATOM 3078 N N . ALA B 1 190 ? -16.172 -42.156 30.438 1 41.56 190 ALA B N 1
ATOM 3079 C CA . ALA B 1 190 ? -17.359 -41.344 30.594 1 41.56 190 ALA B CA 1
ATOM 3080 C C . ALA B 1 190 ? -18.078 -41.656 31.906 1 41.56 190 ALA B C 1
ATOM 3082 O O . ALA B 1 190 ? -18.781 -42.656 32 1 41.56 190 ALA B O 1
ATOM 3083 N N . ASN B 1 191 ? -17.359 -41.656 33.062 1 35.84 191 ASN B N 1
ATOM 3084 C CA . ASN B 1 191 ? -18.188 -41.719 34.281 1 35.84 191 ASN B CA 1
ATOM 3085 C C . ASN B 1 191 ? -19.234 -40.594 34.312 1 35.84 191 ASN B C 1
ATOM 3087 O O . ASN B 1 191 ? -18.922 -39.469 34.688 1 35.84 191 ASN B O 1
ATOM 3091 N N . HIS B 1 192 ? -19.984 -40.5 33.188 1 37.06 192 HIS B N 1
ATOM 3092 C CA . HIS B 1 192 ? -21.219 -39.75 33.406 1 37.06 192 HIS B CA 1
ATOM 3093 C C . HIS B 1 192 ? -22.047 -40.375 34.531 1 37.06 192 HIS B C 1
ATOM 3095 O O . HIS B 1 192 ? -22.656 -41.438 34.344 1 37.06 192 HIS B O 1
ATOM 3101 N N . THR B 1 193 ? -21.641 -40.438 35.75 1 29.03 193 THR B N 1
ATOM 3102 C CA . THR B 1 193 ? -22.578 -40.656 36.844 1 29.03 193 THR B CA 1
ATOM 3103 C C . THR B 1 193 ? -23.734 -39.656 36.781 1 29.03 193 THR B C 1
ATOM 3105 O O . THR B 1 193 ? -23.5 -38.438 36.781 1 29.03 193 THR B O 1
ATOM 3108 N N . LYS B 1 194 ? -24.781 -40.094 36.031 1 32 194 LYS B N 1
ATOM 3109 C CA . LYS B 1 194 ? -26.125 -39.531 36.188 1 32 194 LYS B CA 1
ATOM 3110 C C . LYS B 1 194 ? -26.531 -39.469 37.656 1 32 194 LYS B C 1
ATOM 3112 O O . LYS B 1 194 ? -26.531 -40.5 38.344 1 32 194 LYS B O 1
ATOM 3117 N N . ARG B 1 195 ? -26.219 -38.406 38.406 1 30.47 195 ARG B N 1
ATOM 3118 C CA . ARG B 1 195 ? -26.984 -38.188 39.625 1 30.47 195 ARG B CA 1
ATOM 3119 C C . ARG B 1 195 ? -28.484 -38.344 39.344 1 30.47 195 ARG B C 1
ATOM 3121 O O . ARG B 1 195 ? -29.031 -37.688 38.469 1 30.47 195 ARG B O 1
ATOM 3128 N N . GLY B 1 196 ? -28.984 -39.625 39.375 1 28.83 196 GLY B N 1
ATOM 3129 C CA . GLY B 1 196 ? -30.375 -39.969 39.625 1 28.83 196 GLY B CA 1
ATOM 3130 C C . GLY B 1 196 ? -31.078 -39.031 40.594 1 28.83 196 GLY B C 1
ATOM 3131 O O . GLY B 1 196 ? -30.641 -38.844 41.719 1 28.83 196 GLY B O 1
ATOM 3132 N N . ARG B 1 197 ? -31.516 -37.906 40 1 28.69 197 ARG B N 1
ATOM 3133 C CA . ARG B 1 197 ? -32.5 -37.188 40.781 1 28.69 197 ARG B CA 1
ATOM 3134 C C . ARG B 1 197 ? -33.531 -38.125 41.406 1 28.69 197 ARG B C 1
ATOM 3136 O O . ARG B 1 197 ? -34.125 -38.938 40.688 1 28.69 197 ARG B O 1
ATOM 3143 N N . GLU B 1 198 ? -33.375 -38.656 42.594 1 24.36 198 GLU B N 1
ATOM 3144 C CA . GLU B 1 198 ? -34.375 -39.156 43.5 1 24.36 198 GLU B CA 1
ATOM 3145 C C . GLU B 1 198 ? -35.531 -38.188 43.625 1 24.36 198 GLU B C 1
ATOM 3147 O O . GLU B 1 198 ? -36.594 -38.531 44.156 1 24.36 198 GLU B O 1
ATOM 3152 N N . LYS B 1 199 ? -35.812 -37.031 42.875 1 21.67 199 LYS B N 1
ATOM 3153 C CA . LYS B 1 199 ? -37.25 -36.781 43.156 1 21.67 199 LYS B CA 1
ATOM 3154 C C . LYS B 1 199 ? -38.125 -37.75 42.406 1 21.67 199 LYS B C 1
ATOM 3156 O O . LYS B 1 199 ? -37.812 -38.156 41.281 1 21.67 199 LYS B O 1
#

Radius of gyration: 38.47 Å; Cα contacts (8 Å, |Δi|>4): 773; chains: 2; bounding box: 76×201×103 Å

Sequence (398 aa):
MKEIPLYVIIVLHIWSYGVKAQESGKVCQRPQLDNGFVDPEQETYQDGMTLTYACDRGLKTPMEGWWGMIKCENGRWSDSPLCTARRSCDAPPQVNHATIVHQYQNNFSNGSKVVYKCKRSYMMEGNADIVCLLGEWTSAPRCSHEALQKCRDSQFQCSNRRCIPTTWRCDKDNDCSDNSDEENCGLGTANHTKRGREKMKEIPLYVIIVLHIWSYGVKAQESGKVCQRPQLDNGFVDPEQETYQDGMTLTYACDRGLKTPMEGWWGMIKCENGRWSDSPLCTARRSCDAPPQVNHATIVHQYQNNFSNGSKVVYKCKRSYMMEGNADIVCLLGEWTSAPRCSHEALQKCRDSQFQCSNRRCIPTTWRCDKDNDCSDNSDEENCGLGTANHTKRGREK

pLDDT: mean 80.19, std 20.11, range [21.5, 97.56]

Secondary structure (DSSP, 8-stat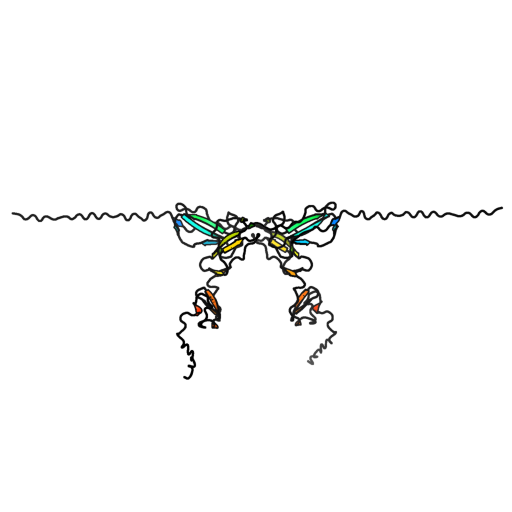e):
-------------------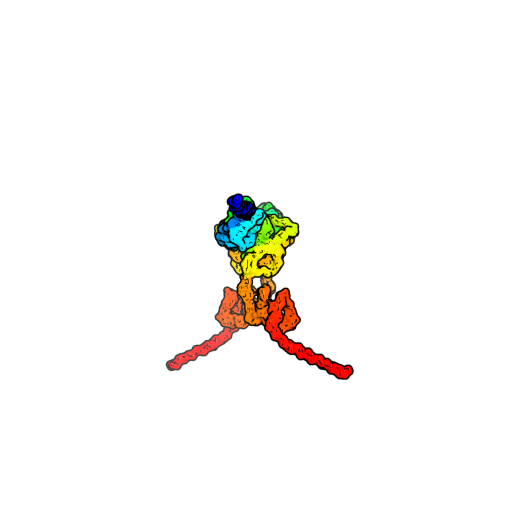-------EEEPPP-TTEEEES--SEEETT-EEEEEEPTTEE-TTSSSEEEEEEETTEESS----EE--EEESPPP-TTEEESS---SEEETT-EEEEEEPTTEEEES-SEEEEETTEEPPPPEEEETTTT---TTEEE-TTS-EEEGGGTTSSS--SSSSGGGTT---------------/--------------------------EEEPPP-TTEEEES--SEEETT-EEEEEEPTTEE-TTSSSEEEEEEETTEESS----EE--EEESPPP-TTEEESS---SEEETT-EEEEEEPTTEEEES-SEEEEETTEEPPPPEEEETTT----TTEEE-TTS-EEEGGGTTSSS--SSSSGGGTT---------------